Protein 6T5L (pdb70)

Secondary structure (DSSP, 8-state):
--EEEEE-SSEEEEE-SSSEEEEEEEE--SSS--EEEEEEEEEETTEEEEES--SSHHHHHHHHHHHHHTS--EEEEEE-SSSSHHHHTTHHHHHHTTPPBEEEHHHHHHHHHTT---SSPPEEESSEEEEEETTEEEEEE----SSSSS--EEEEGGGTEEEEETTSPPTT------TT--TTTHHHHHHHHHHH-TT--EEEESSS--BSTHHHHHHHHHH-/---B-SSEEEEE-SSSEEEEEEE--EEEEEEEEETTEEEEES--SSSTT---HHHH--EEEEE-SSSSHHHHTTHHHHHHTT--BEEEHHHHHHHHTTT---SS--EEESSEEEEEETTEEEEEE--S-SSSSS--EEEETTTTEEEEETTS--TT------TT--TTTHHHHHHHHHHH-TT--EEEESBS--BSTHHHHHHHHHT-

Structure (mmCIF, N/CA/C/O backbone):
data_6T5L
#
_entry.id   6T5L
#
_cell.length_a   144.684
_cell.length_b   144.684
_cell.length_c   53.306
_cell.angle_alpha   90.000
_cell.angle_beta   90.000
_cell.angle_gamma   120.000
#
_symmetry.space_group_name_H-M   'P 65'
#
loop_
_entity.id
_entity.type
_entity.pdbx_description
1 polymer 'Subclass B1 metallo-beta-lactamase'
2 non-polymer 'ZINC ION'
3 non-polymer 'MAGNESIUM ION'
4 water water
#
loop_
_atom_site.group_PDB
_atom_site.id
_atom_site.type_symbol
_atom_site.label_atom_id
_atom_site.label_alt_id
_atom_site.label_comp_id
_atom_site.label_asym_id
_atom_site.label_entity_id
_atom_site.label_seq_id
_atom_site.pdbx_PDB_ins_code
_atom_site.Cartn_x
_atom_site.Cartn_y
_atom_site.Cartn_z
_atom_site.occupancy
_atom_site.B_iso_or_equiv
_atom_site.auth_seq_id
_atom_site.auth_comp_id
_atom_site.auth_asym_id
_atom_site.auth_atom_id
_atom_site.pdbx_PDB_model_num
ATOM 1 N N . ASP A 1 15 ? 56.87186 -30.12942 3.13446 0.500 65.29113 32 ASP A N 1
ATOM 2 C CA . ASP A 1 15 ? 55.91260 -29.85756 2.07244 0.500 70.56584 32 ASP A CA 1
ATOM 3 C C . ASP A 1 15 ? 56.61484 -29.76878 0.70931 0.500 73.94263 32 ASP A C 1
ATOM 4 O O . ASP A 1 15 ? 57.84131 -29.93700 0.61517 0.500 75.17388 32 ASP A O 1
ATOM 12 N N . SER A 1 16 ? 55.84496 -29.48860 -0.34178 1.000 72.27139 33 SER A N 1
ATOM 13 C CA . SER A 1 16 ? 56.23381 -29.89091 -1.68493 1.000 69.98937 33 SER A CA 1
ATOM 14 C C . SER A 1 16 ? 56.61289 -28.70644 -2.56189 1.000 69.92443 33 SER A C 1
ATOM 15 O O . SER A 1 16 ? 55.91754 -27.68966 -2.58178 1.000 75.57025 33 SER A O 1
ATOM 23 N N . LEU A 1 17 ? 57.70814 -28.85670 -3.30039 1.000 62.90947 34 LEU A N 1
ATOM 24 C CA . LEU A 1 17 ? 58.14454 -27.86536 -4.27572 1.000 60.28008 34 LEU A CA 1
ATOM 25 C C . LEU A 1 17 ? 57.73030 -28.31591 -5.65949 1.000 53.61131 34 LEU A C 1
ATOM 26 O O . LEU A 1 17 ? 57.88786 -29.49687 -5.99633 1.000 49.15085 34 LEU A O 1
ATOM 42 N N . ILE A 1 18 ? 57.16864 -27.39960 -6.43638 1.000 55.11733 35 ILE A N 1
ATOM 43 C CA . ILE A 1 18 ? 56.98307 -27.64642 -7.86121 1.000 56.99888 35 ILE A CA 1
ATOM 44 C C . ILE A 1 18 ? 58.34475 -27.50538 -8.52569 1.000 49.89909 35 ILE A C 1
ATOM 45 O O . ILE A 1 18 ? 58.97276 -26.45930 -8.42860 1.000 49.23634 35 ILE A O 1
ATOM 61 N N . VAL A 1 19 ? 58.83850 -28.55457 -9.16225 1.000 49.24423 36 VAL A N 1
ATOM 62 C CA . VAL A 1 19 ? 60.14859 -28.40526 -9.78468 1.000 49.71080 36 VAL A CA 1
ATOM 63 C C . VAL A 1 19 ? 60.08372 -28.35808 -11.30590 1.000 48.84018 36 VAL A C 1
ATOM 64 O O . VAL A 1 19 ? 61.11095 -28.15876 -11.93286 1.000 51.16459 36 VAL A O 1
ATOM 77 N N . TYR A 1 20 ? 58.91054 -28.51869 -11.90877 1.000 50.61565 37 TYR A N 1
ATOM 78 C CA . TYR A 1 20 ? 58.73210 -28.45222 -13.36442 1.000 47.69092 37 TYR A CA 1
ATOM 79 C C . TYR A 1 20 ? 57.24804 -28.28447 -13.61492 1.000 45.89250 37 TYR A C 1
ATOM 80 O O . TYR A 1 20 ? 56.43971 -28.97558 -12.98493 1.000 48.02413 37 TYR A O 1
ATOM 98 N N . GLN A 1 21 ? 56.86159 -27.40304 -14.52244 1.000 46.93529 38 GLN A N 1
ATOM 99 C CA . GLN A 1 21 ? 55.44137 -27.26359 -14.81631 1.000 51.17131 38 GLN A CA 1
ATOM 100 C C . GLN A 1 21 ? 55.23831 -26.63184 -16.18702 1.000 52.40907 38 GLN A C 1
ATOM 101 O O . GLN A 1 21 ? 55.85983 -25.61297 -16.53854 1.000 50.47313 38 GLN A O 1
ATOM 115 N N . THR A 1 22 ? 54.25519 -27.17511 -16.87881 1.000 54.77681 39 THR A N 1
ATOM 116 C CA . THR A 1 22 ? 53.98773 -27.02277 -18.30188 1.000 54.50446 39 THR A CA 1
ATOM 117 C C . THR A 1 22 ? 52.52040 -27.40617 -18.45296 1.000 53.09256 39 THR A C 1
ATOM 118 O O . THR A 1 22 ? 51.92815 -27.98707 -17.54095 1.000 50.38876 39 THR A O 1
ATOM 129 N N . GLU A 1 23 ? 51.91865 -27.04879 -19.57864 1.000 57.34262 40 GLU A N 1
ATOM 130 C CA . GLU A 1 23 ? 50.54827 -27.47648 -19.82390 1.000 63.49167 40 GLU A CA 1
ATOM 131 C C . GLU A 1 23 ? 50.42944 -28.99968 -19.86932 1.000 56.48251 40 GLU A C 1
ATOM 132 O O . GLU A 1 23 ? 49.34001 -29.53888 -19.65357 1.000 52.82846 40 GLU A O 1
ATOM 144 N N . ASN A 1 24 ? 51.50701 -29.70629 -20.19490 1.000 55.28423 41 ASN A N 1
ATOM 145 C CA . ASN A 1 24 ? 51.42848 -31.15177 -20.36430 1.000 51.93558 41 ASN A CA 1
ATOM 146 C C . ASN A 1 24 ? 51.91629 -31.96598 -19.17383 1.000 48.52394 41 ASN A C 1
ATOM 147 O O . ASN A 1 24 ? 51.62326 -33.16062 -19.11851 1.000 47.45661 41 ASN A O 1
ATOM 158 N N . LEU A 1 25 ? 52.69101 -31.37630 -18.26418 1.000 46.26694 42 LEU A N 1
ATOM 159 C CA . LEU A 1 25 ? 53.41379 -32.13080 -17.24859 1.000 46.63361 42 LEU A CA 1
ATOM 160 C C . LEU A 1 25 ? 53.68669 -31.26772 -16.02182 1.000 45.58841 42 LEU A C 1
ATOM 161 O O . LEU A 1 25 ? 54.29214 -30.20813 -16.15344 1.000 47.02113 42 LEU A O 1
ATOM 177 N N . ILE A 1 26 ? 53.29998 -31.73733 -14.84311 1.000 43.06767 43 ILE A N 1
ATOM 178 C CA . ILE A 1 26 ? 53.71110 -31.13430 -13.57207 1.000 42.97814 43 ILE A CA 1
ATOM 179 C C . ILE A 1 26 ? 54.51973 -32.12735 -12.76260 1.000 43.18781 43 ILE A C 1
ATOM 180 O O . ILE A 1 26 ? 54.15067 -33.31309 -12.66200 1.000 40.91000 43 ILE A O 1
ATOM 196 N N . ILE A 1 27 ? 55.62185 -31.64639 -12.17341 1.000 43.39343 44 ILE A N 1
ATOM 197 C CA . ILE A 1 27 ? 56.43447 -32.48164 -11.29006 1.000 43.35357 44 ILE A CA 1
ATOM 198 C C . ILE A 1 27 ? 56.52188 -31.77763 -9.94396 1.000 41.19820 44 ILE A C 1
ATOM 199 O O . ILE A 1 27 ? 56.97281 -30.63318 -9.87940 1.000 44.10472 44 ILE A O 1
ATOM 215 N N . ASN A 1 28 ? 56.09792 -32.46728 -8.88088 1.000 43.14011 45 ASN A N 1
ATOM 216 C CA . ASN A 1 28 ? 56.20574 -31.99190 -7.51118 1.000 43.65118 45 ASN A CA 1
ATOM 217 C C . ASN A 1 28 ? 57.26919 -32.79352 -6.77566 1.000 44.23621 45 ASN A C 1
ATOM 218 O O . ASN A 1 28 ? 57.26448 -34.03855 -6.81607 1.000 40.98415 45 ASN A O 1
ATOM 229 N N . LYS A 1 29 ? 58.18183 -32.07017 -6.12740 1.000 40.80092 47 LYS A N 1
ATOM 230 C CA . LYS A 1 29 ? 59.15912 -32.67509 -5.24723 1.000 42.12534 47 LYS A CA 1
ATOM 231 C C . LYS A 1 29 ? 58.54945 -32.81937 -3.85444 1.000 45.23999 47 LYS A C 1
ATOM 232 O O . LYS A 1 29 ? 58.21226 -31.81994 -3.22221 1.000 45.09790 47 LYS A O 1
ATOM 251 N N . LEU A 1 30 ? 58.39463 -34.05098 -3.37725 1.000 45.03688 48 LEU A N 1
ATOM 252 C CA . LEU A 1 30 ? 57.80281 -34.29726 -2.05268 1.000 46.94793 48 LEU A CA 1
ATOM 253 C C . LEU A 1 30 ? 58.82808 -34.59035 -0.96132 1.000 49.07182 48 LEU A C 1
ATOM 254 O O . LEU A 1 30 ? 58.54775 -34.34875 0.21049 1.000 53.07058 48 LEU A O 1
ATOM 270 N N . SER A 1 31 ? 59.97715 -35.14899 -1.30685 1.000 47.58391 49 SER A N 1
ATOM 271 C CA . SER A 1 31 ? 61.08001 -35.40026 -0.36472 1.000 52.36171 49 SER A CA 1
ATOM 272 C C . SER A 1 31 ? 62.37996 -35.31357 -1.17334 1.000 55.01884 49 SER A C 1
ATOM 273 O O . SER A 1 31 ? 62.35922 -35.00977 -2.37650 1.000 52.83640 49 SER A O 1
ATOM 281 N N . ASN A 1 32 ? 63.48408 -35.73845 -0.55573 1.000 52.24148 50 ASN A N 1
ATOM 282 C CA . ASN A 1 32 ? 64.75562 -35.78041 -1.26124 1.000 57.05967 50 ASN A CA 1
ATOM 283 C C . ASN A 1 32 ? 64.76546 -36.88170 -2.33155 1.000 51.78882 50 ASN A C 1
ATOM 284 O O . ASN A 1 32 ? 65.45191 -36.73781 -3.33939 1.000 47.40853 50 ASN A O 1
ATOM 295 N N . HIS A 1 33 ? 63.98588 -37.94655 -2.17980 1.000 47.68132 51 HIS A N 1
ATOM 296 C CA . HIS A 1 33 ? 63.99906 -39.01207 -3.16412 1.000 50.31076 51 HIS A CA 1
ATOM 297 C C . HIS A 1 33 ? 62.70884 -39.16084 -3.95087 1.000 48.39591 51 HIS A C 1
ATOM 298 O O . HIS A 1 33 ? 62.64475 -40.01094 -4.84769 1.000 42.93324 51 HIS A O 1
ATOM 312 N N . ILE A 1 34 ? 61.66546 -38.41892 -3.61461 1.000 46.81322 52 ILE A N 1
ATOM 313 C CA . ILE A 1 34 ? 60.34491 -38.77190 -4.09536 1.000 45.71771 52 ILE A CA 1
ATOM 314 C C . ILE A 1 34 ? 59.71864 -37.56758 -4.76322 1.000 41.73484 52 ILE A C 1
ATOM 315 O O . ILE A 1 34 ? 59.40891 -36.58458 -4.10317 1.000 41.72204 52 ILE A O 1
ATOM 331 N N . TYR A 1 35 ? 59.40497 -37.72114 -6.02071 1.000 38.12366 53 TYR A N 1
ATOM 332 C CA . TYR A 1 35 ? 58.78398 -36.73064 -6.86815 1.000 41.49103 53 TYR A CA 1
ATOM 333 C C . TYR A 1 35 ? 57.50087 -37.36665 -7.39941 1.000 41.89462 53 TYR A C 1
ATOM 334 O O . TYR A 1 35 ? 57.44732 -38.58285 -7.58863 1.000 41.32765 53 TYR A O 1
ATOM 352 N N . GLU A 1 36 ? 56.46953 -36.55307 -7.56993 1.000 41.47066 54 GLU A N 1
ATOM 353 C CA . GLU A 1 36 ? 55.18828 -36.91962 -8.14848 1.000 37.20815 54 GLU A CA 1
ATOM 354 C C . GLU A 1 36 ? 55.09253 -36.25668 -9.53013 1.000 41.45219 54 GLU A C 1
ATOM 355 O O . GLU A 1 36 ? 55.40913 -35.05401 -9.68559 1.000 42.62080 54 GLU A O 1
ATOM 367 N N . HIS A 1 37 ? 54.77291 -37.05701 -10.54843 1.000 36.87182 55 HIS A N 1
ATOM 368 C CA . HIS A 1 37 ? 54.53224 -36.52352 -11.88440 1.000 35.62669 55 HIS A CA 1
ATOM 369 C C . HIS A 1 37 ? 53.03361 -36.54029 -12.15216 1.000 37.05107 55 HIS A C 1
ATOM 370 O O . HIS A 1 37 ? 52.32409 -37.48508 -11.76089 1.000 39.21286 55 HIS A O 1
ATOM 384 N N . ILE A 1 38 ? 52.55255 -35.46381 -12.74830 1.000 36.96545 56 ILE A N 1
ATOM 385 C CA . 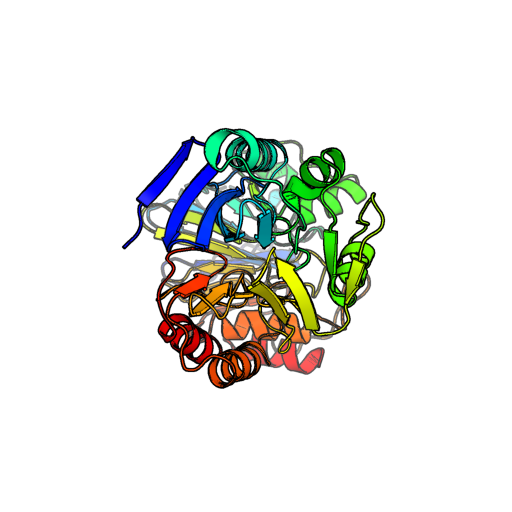ILE A 1 38 ? 51.12876 -35.29353 -13.07378 1.000 43.26170 56 ILE A CA 1
ATOM 386 C C . ILE A 1 38 ? 50.99114 -34.91864 -14.55161 1.000 44.05111 56 ILE A C 1
ATOM 387 O O . ILE A 1 38 ? 51.66598 -33.99069 -15.02616 1.000 38.61010 56 ILE A O 1
ATOM 403 N N . SER A 1 39 ? 50.14376 -35.66739 -15.28211 1.000 43.76092 57 SER A N 1
ATOM 404 C CA . SER A 1 39 ? 49.90015 -35.43281 -16.70477 1.000 46.89731 57 SER A CA 1
ATOM 405 C C . SER A 1 39 ? 48.40170 -35.60454 -16.94291 1.000 50.50880 57 SER A C 1
ATOM 406 O O . SER A 1 39 ? 47.61696 -35.92033 -16.02080 1.000 48.60645 57 SER A O 1
ATOM 414 N N . PHE A 1 40 ? 47.97490 -35.31880 -18.16712 1.000 53.73653 58 PHE A N 1
ATOM 415 C CA . PHE A 1 40 ? 46.54724 -35.11521 -18.41387 1.000 57.70754 58 PHE A CA 1
ATOM 416 C C . PHE A 1 40 ? 46.05774 -36.00491 -19.53896 1.000 59.87971 58 PHE A C 1
ATOM 417 O O . PHE A 1 40 ? 46.52427 -35.91546 -20.67517 1.000 60.63343 58 PHE A O 1
ATOM 434 N N . LEU A 1 41 ? 45.12775 -36.87560 -19.20939 1.000 61.65173 59 LEU A N 1
ATOM 435 C CA . LEU A 1 41 ? 44.47569 -37.70147 -20.20375 1.000 64.78245 59 LEU A CA 1
ATOM 436 C C . LEU A 1 41 ? 43.42924 -36.86017 -20.91940 1.000 63.25409 59 LEU A C 1
ATOM 437 O O . LEU A 1 41 ? 42.53632 -36.31842 -20.26901 1.000 63.72487 59 LEU A O 1
ATOM 453 N N . ASN A 1 42 ? 43.54985 -36.69337 -22.23139 0.500 64.07005 60 ASN A N 1
ATOM 454 C CA . ASN A 1 42 ? 42.39913 -36.24261 -23.00873 0.500 68.12396 60 ASN A CA 1
ATOM 455 C C . ASN A 1 42 ? 42.14210 -37.32369 -24.05024 0.500 71.42306 60 ASN A C 1
ATOM 456 O O . ASN A 1 42 ? 42.77315 -37.34659 -25.10343 0.500 69.28622 60 ASN A O 1
ATOM 467 N N . THR A 1 43 ? 41.20144 -38.21650 -23.76224 1.000 81.17042 61 THR A N 1
ATOM 468 C CA . THR A 1 43 ? 40.92704 -39.34534 -24.65282 1.000 84.45768 61 THR A CA 1
ATOM 469 C C . THR A 1 43 ? 39.57166 -39.24170 -25.34276 1.000 86.52170 61 THR A C 1
ATOM 470 O O . THR A 1 43 ? 39.23317 -40.10152 -26.17419 1.000 87.41427 61 THR A O 1
ATOM 481 N N . ASP A 1 44 ? 38.77695 -38.23870 -24.99199 1.000 81.27388 62 ASP A N 1
ATOM 482 C CA . ASP A 1 44 ? 37.48931 -38.04081 -25.63679 1.000 83.04392 62 ASP A CA 1
ATOM 483 C C . ASP A 1 44 ? 37.26262 -36.54178 -25.81651 1.000 85.52859 62 ASP A C 1
ATOM 484 O O . ASP A 1 44 ? 38.15740 -35.71573 -25.60649 1.000 80.52515 62 ASP A O 1
ATOM 493 N N . ASP A 1 45 ? 36.04057 -36.18989 -26.20387 1.000 95.87089 63 ASP A N 1
ATOM 494 C CA . ASP A 1 45 ? 35.68197 -34.81425 -26.52339 1.000 96.29175 63 ASP A CA 1
ATOM 495 C C . ASP A 1 45 ? 35.26774 -34.02496 -25.28578 1.000 92.03865 63 ASP A C 1
ATOM 496 O O . ASP A 1 45 ? 34.49593 -33.05703 -25.39212 1.000 89.45149 63 ASP A O 1
ATOM 505 N N . PHE A 1 46 ? 35.74983 -34.43558 -24.11239 1.000 90.44939 64 PHE A N 1
ATOM 506 C CA . PHE A 1 46 ? 35.42684 -33.82172 -22.83131 1.000 87.90864 64 PHE A CA 1
ATOM 507 C C . PHE A 1 46 ? 36.71818 -33.51781 -22.07606 1.000 82.80061 64 PHE A C 1
ATOM 508 O O . PHE A 1 46 ? 37.82700 -33.77391 -22.55867 1.000 83.31063 64 PHE A O 1
ATOM 525 N N . GLY A 1 47 ? 36.56651 -32.92727 -20.89476 1.000 78.07096 65 GLY A N 1
ATOM 526 C CA . GLY A 1 47 ? 37.69485 -32.39665 -20.15287 1.000 73.73052 65 GLY A CA 1
ATOM 527 C C . GLY A 1 47 ? 38.83261 -33.38658 -19.97641 1.000 72.90375 65 GLY A C 1
ATOM 528 O O . GLY A 1 47 ? 38.62014 -34.60365 -19.94284 1.000 74.99114 65 GLY A O 1
ATOM 532 N N . LYS A 1 48 ? 40.04883 -32.87165 -19.87987 1.000 68.56853 66 LYS A N 1
ATOM 533 C CA . LYS A 1 48 ? 41.22197 -33.67992 -19.55810 1.000 66.70507 66 LYS A CA 1
ATOM 534 C C . LYS A 1 48 ? 41.19963 -34.06546 -18.08108 1.000 64.10650 66 LYS A C 1
ATOM 535 O O . LYS A 1 48 ? 40.70372 -33.32649 -17.23817 1.000 62.56562 66 LYS A O 1
ATOM 554 N N . VAL A 1 49 ? 41.80276 -35.19817 -17.75925 1.000 66.64622 67 VAL A N 1
ATOM 555 C CA . VAL A 1 49 ? 41.78817 -35.73392 -16.40151 1.000 67.25224 67 VAL A CA 1
ATOM 556 C C . VAL A 1 49 ? 43.22441 -35.88804 -15.94129 1.000 63.31200 67 VAL A C 1
ATOM 557 O O . VAL A 1 49 ? 44.07330 -36.41020 -16.68509 1.000 59.83804 67 VAL A O 1
ATOM 570 N N . ALA A 1 50 ? 43.47992 -35.44229 -14.71648 1.000 59.13885 68 ALA A N 1
ATOM 571 C CA . ALA A 1 50 ? 44.81427 -35.48050 -14.15035 1.000 55.62466 68 ALA A CA 1
ATOM 572 C C . ALA A 1 50 ? 45.14554 -36.88154 -13.64240 1.000 53.42012 68 ALA A C 1
ATOM 573 O O . ALA A 1 50 ? 44.29493 -37.58911 -13.08312 1.000 49.84486 68 ALA A O 1
ATOM 580 N N . CYS A 1 51 ? 46.38612 -37.28843 -13.86588 1.000 53.22890 69 CYS A N 1
ATOM 581 C CA . CYS A 1 51 ? 46.79618 -38.67269 -13.66059 1.000 54.38301 69 CYS A CA 1
ATOM 582 C C . CYS A 1 51 ? 48.19351 -38.62922 -13.03882 1.000 51.21159 69 CYS A C 1
ATOM 583 O O . CYS A 1 51 ? 49.07813 -37.89188 -13.51953 1.000 48.47501 69 CYS A O 1
ATOM 591 N N . ASN A 1 52 ? 48.37161 -39.36392 -11.93280 1.000 44.01255 70 ASN A N 1
ATOM 592 C CA . ASN A 1 52 ? 49.60064 -39.24914 -11.14339 1.000 43.13602 70 ASN A CA 1
ATOM 593 C C . ASN A 1 52 ? 50.51559 -40.43596 -11.38937 1.000 42.30324 70 ASN A C 1
ATOM 594 O O . ASN A 1 52 ? 50.04206 -41.56469 -11.53540 1.000 39.99513 70 ASN A O 1
ATOM 605 N N . GLY A 1 53 ? 51.82797 -40.17679 -11.35157 1.000 41.05137 71 GLY A N 1
ATOM 606 C CA . GLY A 1 53 ? 52.79389 -41.19986 -11.06273 1.000 40.00369 71 GLY A CA 1
ATOM 607 C C . GLY A 1 53 ? 53.86218 -40.82804 -10.05807 1.000 40.42662 71 GLY A C 1
ATOM 608 O O . GLY A 1 53 ? 53.83646 -39.74079 -9.44397 1.000 39.11983 71 GLY A O 1
ATOM 612 N N . MET A 1 54 ? 54.85379 -41.73578 -9.92112 1.000 41.57830 72 MET A N 1
ATOM 613 C CA . MET A 1 54 ? 55.90413 -41.56235 -8.89234 1.000 38.59072 72 MET A CA 1
ATOM 614 C C . MET A 1 54 ? 57.26948 -41.68531 -9.58236 1.000 39.53056 72 MET A C 1
ATOM 615 O O . MET A 1 54 ? 57.53455 -42.62008 -10.37958 1.000 43.41532 72 MET A O 1
ATOM 629 N N . LEU A 1 55 ? 58.12331 -40.73123 -9.23671 1.000 42.09564 73 LEU A N 1
ATOM 630 C CA . LEU A 1 55 ? 59.52274 -40.78585 -9.60755 1.000 41.83492 73 LEU A CA 1
ATOM 631 C C . LEU A 1 55 ? 60.30536 -40.98429 -8.33091 1.000 41.75956 73 LEU A C 1
ATOM 632 O O . LEU A 1 55 ? 60.17977 -40.18140 -7.39850 1.000 43.43988 73 LEU A O 1
ATOM 647 N N . VAL A 1 56 ? 61.11612 -42.02835 -8.31223 1.000 41.44439 74 VAL A N 1
ATOM 648 C CA . VAL A 1 56 ? 62.02902 -42.30895 -7.21729 1.000 39.85623 74 VAL A CA 1
ATOM 649 C C . VAL A 1 56 ? 63.44076 -42.01397 -7.71645 1.000 42.65363 74 VAL A C 1
ATOM 650 O O . VAL A 1 56 ? 63.91692 -42.59124 -8.72396 1.000 44.06162 74 VAL A O 1
ATOM 663 N N . LEU A 1 57 ? 64.11736 -41.15054 -6.97158 1.000 39.63487 75 LEU A N 1
ATOM 664 C CA . LEU A 1 57 ? 65.47014 -40.70616 -7.28379 1.000 41.95794 75 LEU A CA 1
ATOM 665 C C . LEU A 1 57 ? 66.45203 -41.12841 -6.19799 1.000 46.67249 75 LEU A C 1
ATOM 666 O O . LEU A 1 57 ? 66.22120 -40.84523 -5.01160 1.000 43.49950 75 LEU A O 1
ATOM 682 N N . ASN A 1 58 ? 67.56543 -41.77011 -6.60043 1.000 46.37193 76 ASN A N 1
ATOM 683 C CA . ASN A 1 58 ? 68.68760 -41.96617 -5.67906 1.000 44.41203 76 ASN A CA 1
ATOM 684 C C . ASN A 1 58 ? 70.02851 -42.04639 -6.42113 1.000 48.45068 76 ASN A C 1
ATOM 685 O O . ASN A 1 58 ? 70.13624 -42.73565 -7.43749 1.000 51.13850 76 ASN A O 1
ATOM 696 N N . GLU A 1 59 ? 71.02636 -41.31238 -5.93953 1.000 43.05544 77 GLU A N 1
ATOM 697 C CA . GLU A 1 59 ? 72.37421 -41.26394 -6.57361 1.000 48.03314 77 GLU A CA 1
ATOM 698 C C . GLU A 1 59 ? 72.26490 -41.08664 -8.09713 1.000 43.44151 77 GLU A C 1
ATOM 699 O O . GLU A 1 59 ? 72.84807 -41.80840 -8.90272 1.000 43.61097 77 GLU A O 1
ATOM 711 N N . ASN A 1 60 ? 71.49397 -40.11913 -8.52063 1.000 45.47338 78 ASN A N 1
ATOM 712 C CA . ASN A 1 60 ? 71.39209 -39.83465 -9.96004 1.000 45.13184 78 ASN A CA 1
ATOM 713 C C . ASN A 1 60 ? 70.86168 -41.00028 -10.80109 1.000 44.32569 78 ASN A C 1
ATOM 714 O O . ASN A 1 60 ? 71.08985 -41.04764 -12.03616 1.000 42.23347 78 ASN A O 1
ATOM 725 N N . LYS A 1 61 ? 70.11186 -41.92013 -10.19114 1.000 43.97019 79 LYS A N 1
ATOM 726 C CA . LYS A 1 61 ? 69.37337 -42.95265 -10.89401 1.000 42.83193 79 LYS A CA 1
ATOM 727 C C . LYS A 1 61 ? 67.88337 -42.79794 -10.55346 1.000 43.15691 79 LYS A C 1
ATOM 728 O O . LYS A 1 61 ? 67.51925 -42.51349 -9.39100 1.000 38.16092 79 LYS A O 1
ATOM 747 N N . VAL A 1 62 ? 67.00971 -43.03542 -11.54178 1.000 36.36434 80 VAL A N 1
ATOM 748 C CA . VAL A 1 62 ? 65.58891 -42.79478 -11.35322 1.000 38.63403 80 VAL A CA 1
ATOM 749 C C . VAL A 1 62 ? 64.80235 -44.02578 -11.75668 1.000 36.56452 80 VAL A C 1
ATOM 750 O O . VAL A 1 62 ? 65.14733 -44.69477 -12.74604 1.000 35.35768 80 VAL A O 1
ATOM 763 N N . VAL A 1 63 ? 63.77787 -44.35851 -10.94945 1.000 36.76656 81 VAL A N 1
ATOM 764 C CA . VAL A 1 63 ? 62.76493 -45.35048 -11.30962 1.000 38.25095 81 VAL A CA 1
ATOM 765 C C . VAL A 1 63 ? 61.40650 -44.65250 -11.36392 1.000 36.49759 81 VAL A C 1
ATOM 766 O O . VAL A 1 63 ? 61.03753 -43.90935 -10.45100 1.000 38.31610 81 VAL A O 1
ATOM 779 N N . VAL A 1 64 ? 60.62813 -44.95894 -12.37995 1.000 34.12657 82 VAL A N 1
ATOM 780 C CA . VAL A 1 64 ? 59.36154 -44.27235 -12.62722 1.000 34.35957 82 VAL A CA 1
ATOM 781 C C . VAL A 1 64 ? 58.26093 -45.29863 -12.47892 1.000 35.82948 82 VAL A C 1
ATOM 782 O O . VAL A 1 64 ? 58.34815 -46.39669 -13.06378 1.000 35.55450 82 VAL A O 1
ATOM 795 N N . PHE A 1 65 ? 57.25532 -44.95312 -11.69458 1.000 35.12541 83 PHE A N 1
ATOM 796 C CA . PHE A 1 65 ? 56.02333 -45.72063 -11.59930 1.000 36.28530 83 PHE A CA 1
ATOM 797 C C . PHE A 1 65 ? 55.01022 -45.00429 -12.48120 1.000 34.42647 83 PHE A C 1
ATOM 798 O O . PHE A 1 65 ? 54.69209 -43.83556 -12.22176 1.000 33.10643 83 PHE A O 1
ATOM 815 N N . ASP A 1 66 ? 54.49040 -45.70128 -13.49107 1.000 31.50345 84 ASP A N 1
ATOM 816 C CA . ASP A 1 66 ? 53.56494 -45.12807 -14.45741 1.000 32.52025 84 ASP A CA 1
ATOM 817 C C . ASP A 1 66 ? 54.12186 -44.10999 -15.45902 1.000 37.91412 84 ASP A C 1
ATOM 818 O O . ASP A 1 66 ? 54.77047 -43.13186 -15.06154 1.000 39.51110 84 ASP A O 1
ATOM 827 N N . THR A 1 67 ? 54.12674 -44.45719 -16.73391 1.000 38.36961 85 THR A N 1
ATOM 828 C CA . THR A 1 67 ? 54.33193 -43.38649 -17.70091 1.000 37.35563 85 THR A CA 1
ATOM 829 C C . THR A 1 67 ? 53.30447 -42.28265 -17.47850 1.000 38.87735 85 THR A C 1
ATOM 830 O O . THR A 1 67 ? 52.17579 -42.56082 -17.06481 1.000 41.82544 85 THR A O 1
ATOM 841 N N . PRO A 1 68 ? 53.67420 -41.02481 -17.70217 1.000 38.88905 86 PRO A N 1
ATOM 842 C CA . PRO A 1 68 ? 52.67279 -39.99400 -18.03200 1.000 43.37777 86 PRO A CA 1
ATOM 843 C C . PRO A 1 68 ? 51.82164 -40.44160 -19.21555 1.000 48.42830 86 PRO A C 1
ATOM 844 O O . PRO A 1 68 ? 52.12176 -41.42969 -19.89365 1.000 45.48229 86 PRO A O 1
ATOM 855 N N . THR A 1 69 ? 50.74871 -39.67822 -19.47948 1.000 47.38149 87 THR A N 1
ATOM 856 C CA . THR A 1 69 ? 49.61138 -40.20950 -20.21965 1.000 46.69925 87 THR A CA 1
ATOM 857 C C . THR A 1 69 ? 49.88670 -40.35482 -21.71306 1.000 49.12735 87 THR A C 1
ATOM 858 O O . THR A 1 69 ? 49.17205 -41.11029 -22.39299 1.000 51.74314 87 THR A O 1
ATOM 869 N N . ASP A 1 70 ? 50.88640 -39.65854 -22.26182 1.000 44.14321 88 ASP A N 1
ATOM 870 C CA . ASP A 1 70 ? 51.15721 -39.82183 -23.67905 1.000 48.88252 88 ASP A CA 1
ATOM 871 C C . ASP A 1 70 ? 52.64015 -39.60737 -23.97882 1.000 46.94863 88 ASP A C 1
ATOM 872 O O . ASP A 1 70 ? 53.44885 -39.30018 -23.08672 1.000 39.59253 88 ASP A O 1
ATOM 881 N N . ASP A 1 71 ? 52.97458 -39.73918 -25.27599 1.000 45.34596 89 ASP A N 1
ATOM 882 C CA . ASP A 1 71 ? 54.37659 -39.67329 -25.68537 1.000 45.60485 89 ASP A CA 1
ATOM 883 C C . ASP A 1 71 ? 54.96222 -38.29425 -25.38247 1.000 44.13574 89 ASP A C 1
ATOM 884 O O . ASP A 1 71 ? 56.06765 -38.20271 -24.85090 1.000 42.15487 89 ASP A O 1
ATOM 893 N N . LYS A 1 72 ? 54.24464 -37.20532 -25.66456 1.000 48.14275 90 LYS A N 1
ATOM 894 C CA . LYS A 1 72 ? 54.90704 -35.90406 -25.50295 1.000 51.14456 90 LYS A CA 1
ATOM 895 C C . LYS A 1 72 ? 55.10116 -35.53485 -24.03005 1.000 49.17885 90 LYS A C 1
ATOM 896 O O . LYS A 1 72 ? 56.11253 -34.89883 -23.70269 1.000 45.20672 90 LYS A O 1
ATOM 915 N N . SER A 1 73 ? 54.17741 -35.94643 -23.13801 1.000 48.06674 91 SER A N 1
ATOM 916 C CA . SER A 1 73 ? 54.33798 -35.72655 -21.70427 1.000 50.22657 91 SER A CA 1
ATOM 917 C C . SER A 1 73 ? 55.50688 -36.54943 -21.16733 1.000 47.06604 91 SER A C 1
ATOM 918 O O . SER A 1 73 ? 56.31381 -36.06434 -20.33744 1.000 42.67453 91 SER A O 1
ATOM 926 N N . SER A 1 74 ? 55.58172 -37.80908 -21.62350 1.000 42.67283 92 SER A N 1
ATOM 927 C CA . SER A 1 74 ? 56.65634 -38.71258 -21.24699 1.000 41.84762 92 SER A CA 1
ATOM 928 C C . SER A 1 74 ? 58.01922 -38.16416 -21.68343 1.000 43.39785 92 SER A C 1
ATOM 929 O O . SER A 1 74 ? 58.98913 -38.21675 -20.91557 1.000 39.05788 92 SER A O 1
ATOM 937 N N . LEU A 1 75 ? 58.11826 -37.63140 -22.91286 1.000 40.95538 93 LEU A N 1
ATOM 938 C CA . LEU A 1 75 ? 59.38145 -37.01375 -23.33284 1.000 44.41919 93 LEU A CA 1
ATOM 939 C C . LEU A 1 75 ? 59.73705 -35.78992 -22.46624 1.000 45.84625 93 LEU A C 1
ATOM 940 O O . LEU A 1 75 ? 60.91716 -35.56054 -22.15195 1.000 42.64344 93 LEU A O 1
ATOM 956 N N . GLU A 1 76 ? 58.74402 -34.95349 -22.10108 1.000 43.14895 94 GLU A N 1
ATOM 957 C CA . GLU A 1 76 ? 59.05992 -33.87877 -21.15985 1.000 44.43433 94 GLU A CA 1
ATOM 958 C C . GLU A 1 76 ? 59.61925 -34.43692 -19.85613 1.000 42.36465 94 GLU A C 1
ATOM 959 O O . GLU A 1 76 ? 60.57762 -33.89756 -19.31844 1.000 42.79443 94 GLU A O 1
ATOM 971 N N . LEU A 1 77 ? 59.06220 -35.53120 -19.34632 1.000 43.38204 95 LEU A N 1
ATOM 972 C CA . LEU A 1 77 ? 59.56437 -36.11181 -18.08942 1.000 43.66383 95 LEU A CA 1
ATOM 973 C C . LEU A 1 77 ? 60.99595 -36.65654 -18.23637 1.000 39.75935 95 LEU A C 1
ATOM 974 O O . LEU A 1 77 ? 61.87766 -36.37437 -17.40304 1.000 39.01251 95 LEU A O 1
ATOM 990 N N . ILE A 1 78 ? 61.24967 -37.41418 -19.29675 1.000 38.65490 96 ILE A N 1
ATOM 991 C CA . ILE A 1 78 ? 62.58844 -37.99199 -19.53226 1.000 39.69669 96 ILE A CA 1
ATOM 992 C C . ILE A 1 78 ? 63.63692 -36.89097 -19.68335 1.000 39.47077 96 ILE A C 1
ATOM 993 O O . ILE A 1 78 ? 64.69698 -36.92538 -19.04359 1.000 38.32766 96 ILE A O 1
ATOM 1009 N N . ASN A 1 79 ? 63.33033 -35.86650 -20.48365 1.000 39.85074 97 ASN A N 1
ATOM 1010 C CA . ASN A 1 79 ? 64.24728 -34.74200 -20.64466 1.000 43.77621 97 ASN A CA 1
ATOM 1011 C C . ASN A 1 79 ? 64.42976 -34.01135 -19.32413 1.000 45.78883 97 ASN A C 1
ATOM 1012 O O . ASN A 1 79 ? 65.54306 -33.60220 -18.98458 1.000 40.93787 97 ASN A O 1
ATOM 1023 N N . PHE A 1 80 ? 63.36355 -33.87396 -18.52304 1.000 46.76965 98 PHE A N 1
ATOM 1024 C CA . PHE A 1 80 ? 63.56704 -33.26770 -17.20705 1.000 45.11484 98 PHE A CA 1
ATOM 1025 C C . PHE A 1 80 ? 64.53384 -34.08817 -16.35192 1.000 42.41758 98 PHE A C 1
ATOM 1026 O O . PHE A 1 80 ? 65.40010 -33.54562 -15.65189 1.000 41.33528 98 PHE A O 1
ATOM 1043 N N . VAL A 1 81 ? 64.36709 -35.39939 -16.34850 1.000 40.07941 99 VAL A N 1
ATOM 1044 C CA . VAL A 1 81 ? 65.26490 -36.20343 -15.53179 1.000 43.18406 99 VAL A CA 1
ATOM 1045 C C . VAL A 1 81 ? 66.70160 -36.03970 -16.01038 1.000 41.86809 99 VAL A C 1
ATOM 1046 O O . VAL A 1 81 ? 67.61893 -35.82025 -15.20780 1.000 39.48216 99 VAL A O 1
ATOM 1059 N N . THR A 1 82 ? 66.90926 -36.06747 -17.33362 1.000 41.44455 100 THR A N 1
ATOM 1060 C CA . THR A 1 82 ? 68.25858 -36.03386 -17.87754 1.000 41.64175 100 THR A CA 1
ATOM 1061 C C . THR A 1 82 ? 68.90143 -34.69560 -17.61117 1.000 42.68267 100 THR A C 1
ATOM 1062 O O . THR A 1 82 ? 70.01209 -34.62380 -17.07955 1.000 44.56416 100 THR A O 1
ATOM 1073 N N . ASN A 1 83 ? 68.21355 -33.61670 -17.97917 1.000 41.64261 102 ASN A N 1
ATOM 1074 C CA . ASN A 1 83 ? 68.83418 -32.30363 -17.95492 1.000 44.96421 102 ASN A CA 1
ATOM 1075 C C . ASN A 1 83 ? 68.70323 -31.55929 -16.64478 1.000 48.08713 102 ASN A C 1
ATOM 1076 O O . ASN A 1 83 ? 69.52850 -30.68434 -16.37980 1.000 48.86723 102 ASN A O 1
ATOM 1087 N N . THR A 1 84 ? 67.69305 -31.84291 -15.83680 1.000 48.63409 103 THR A N 1
ATOM 1088 C CA . THR A 1 84 ? 67.52717 -31.12534 -14.58247 1.000 50.98076 103 THR A CA 1
ATOM 1089 C C . THR A 1 84 ? 67.90003 -31.96244 -13.35514 1.000 46.39303 103 THR A C 1
ATOM 1090 O O . THR A 1 84 ? 68.58961 -31.44917 -12.48331 1.000 48.00002 103 THR A O 1
ATOM 1101 N N . LEU A 1 85 ? 67.52784 -33.23675 -13.25516 1.000 43.58102 104 LEU A N 1
ATOM 1102 C CA . LEU A 1 85 ? 68.07409 -34.07620 -12.18305 1.000 44.39286 104 LEU A CA 1
ATOM 1103 C C . LEU A 1 85 ? 69.42729 -34.69278 -12.53668 1.000 44.86911 104 LEU A C 1
ATOM 1104 O O . LEU A 1 85 ? 70.02994 -35.37753 -11.68264 1.000 40.29534 104 LEU A O 1
ATOM 1120 N N . LYS A 1 86 ? 69.92796 -34.42118 -13.75135 1.000 45.33604 105 LYS A N 1
ATOM 1121 C CA . LYS A 1 86 ? 71.15887 -35.01392 -14.28226 1.000 46.15824 105 LYS A CA 1
ATOM 1122 C C . LYS A 1 86 ? 71.19984 -36.50034 -13.99100 1.000 42.82275 105 LYS A C 1
ATOM 1123 O O . LYS A 1 86 ? 72.17397 -37.02519 -13.44884 1.000 45.16448 105 LYS A O 1
ATOM 1142 N N . SER A 1 87 ? 70.10471 -37.18851 -14.27875 1.000 40.08352 106 SER A N 1
ATOM 1143 C CA . SER A 1 87 ? 70.00709 -38.57953 -13.90331 1.000 39.80986 106 SER A CA 1
ATOM 1144 C C . SER A 1 87 ? 69.61526 -39.47679 -15.08369 1.000 42.46731 106 SER A C 1
ATOM 1145 O O . SER A 1 87 ? 69.16406 -39.05640 -16.16108 1.000 41.05818 106 SER A O 1
ATOM 1153 N N . GLU A 1 88 ? 69.80757 -40.74737 -14.86182 1.000 43.79854 107 GLU A N 1
ATOM 1154 C CA . GLU A 1 88 ? 69.41454 -41.77784 -15.79395 1.000 46.20313 107 GLU A CA 1
ATOM 1155 C C . GLU A 1 88 ? 68.17156 -42.46000 -15.22318 1.000 41.53981 107 GLU A C 1
ATOM 1156 O O . GLU A 1 88 ? 68.09828 -42.74894 -14.01183 1.000 36.93296 107 GLU A O 1
ATOM 1168 N N . ILE A 1 89 ? 67.19753 -42.72017 -16.07382 1.000 38.84499 109 ILE A N 1
ATOM 1169 C CA . ILE A 1 89 ? 66.05527 -43.52770 -15.66075 1.000 40.83036 109 ILE A CA 1
ATOM 1170 C C . ILE A 1 89 ? 66.43568 -44.97714 -15.87955 1.000 38.53293 109 ILE A C 1
ATOM 1171 O O . ILE A 1 89 ? 66.65782 -45.37761 -17.02216 1.000 39.05045 109 ILE A O 1
ATOM 1187 N N . ILE A 1 90 ? 66.45026 -45.78112 -14.81678 1.000 40.97153 110 ILE A N 1
ATOM 1188 C CA . ILE A 1 90 ? 66.90925 -47.15720 -14.94844 1.000 43.62752 110 ILE A CA 1
ATOM 1189 C C . ILE A 1 90 ? 65.78233 -48.14893 -15.08311 1.000 39.88861 110 ILE A C 1
ATOM 1190 O O . 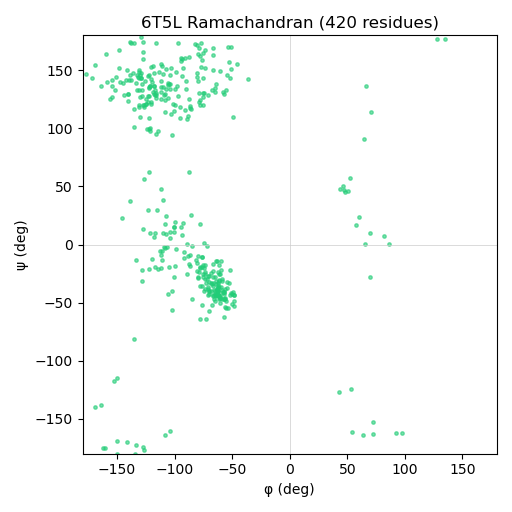ILE A 1 90 ? 66.04929 -49.33821 -15.31859 1.000 39.68663 110 ILE A O 1
ATOM 1206 N N . GLY A 1 91 ? 64.53928 -47.71772 -14.99574 1.000 39.18659 111 GLY A N 1
ATOM 1207 C CA . GLY A 1 91 ? 63.45477 -48.68104 -15.07172 1.000 40.12027 111 GLY A CA 1
ATOM 1208 C C . GLY A 1 91 ? 62.11308 -47.98742 -15.03297 1.000 34.95618 111 GLY A C 1
ATOM 1209 O O . GLY A 1 91 ? 61.95794 -46.99462 -14.33923 1.000 34.79239 111 GLY A O 1
ATOM 1213 N N . LEU A 1 92 ? 61.14660 -48.55148 -15.72699 1.000 31.53773 112 LEU A N 1
ATOM 1214 C CA . LEU A 1 92 ? 59.76485 -48.10707 -15.71515 1.000 33.90945 112 LEU A CA 1
ATOM 1215 C C . LEU A 1 92 ? 58.88447 -49.24429 -15.19850 1.000 37.61112 112 LEU A C 1
ATOM 1216 O O . LEU A 1 92 ? 58.99490 -50.39567 -15.65282 1.000 34.99994 112 LEU A O 1
ATOM 1232 N N . ILE A 1 93 ? 58.00350 -48.93116 -14.23311 1.000 35.98627 113 ILE A N 1
ATOM 1233 C CA . ILE A 1 93 ? 57.07732 -49.89338 -13.69767 1.000 35.70490 113 ILE A CA 1
ATOM 1234 C C . ILE A 1 93 ? 55.67638 -49.37809 -13.91716 1.000 37.43243 113 ILE A C 1
ATOM 1235 O O . ILE A 1 93 ? 55.15467 -48.58045 -13.14540 1.000 37.57189 113 ILE A O 1
ATOM 1251 N N . PRO A 1 94 ? 54.98202 -49.87434 -14.94395 1.000 37.38439 114 PRO A N 1
ATOM 1252 C CA . PRO A 1 94 ? 53.55376 -49.56245 -15.06305 1.000 41.99009 114 PRO A CA 1
ATOM 1253 C C . PRO A 1 94 ? 52.75377 -50.35765 -14.03752 1.000 41.27670 114 PRO A C 1
ATOM 1254 O O . PRO A 1 94 ? 52.91135 -51.56981 -13.94743 1.000 43.16415 114 PRO A O 1
ATOM 1265 N N . THR A 1 95 ? 51.87672 -49.68636 -13.28523 1.000 41.29142 115 THR A N 1
ATOM 1266 C CA . THR A 1 95 ? 51.26026 -50.31789 -12.11377 1.000 41.69415 115 THR A CA 1
ATOM 1267 C C . THR A 1 95 ? 49.99112 -51.08448 -12.47781 1.000 41.53874 115 THR A C 1
ATOM 1268 O O . THR A 1 95 ? 49.52419 -51.86956 -11.64088 1.000 40.28452 115 THR A O 1
ATOM 1279 N N . HIS A 1 96 ? 49.40898 -50.82367 -13.67240 1.000 38.26520 116 HIS A N 1
ATOM 1280 C CA . HIS A 1 96 ? 48.40697 -51.68191 -14.31972 1.000 43.91453 116 HIS A CA 1
ATOM 1281 C C . HIS A 1 96 ? 48.33191 -51.35068 -15.82127 1.000 43.93946 116 HIS A C 1
ATOM 1282 O O . HIS A 1 96 ? 49.12005 -50.56655 -16.35942 1.000 41.67958 116 HIS A O 1
ATOM 1296 N N . PHE A 1 97 ? 47.39003 -51.98006 -16.51069 1.000 46.28596 117 PHE A N 1
ATOM 1297 C CA . PHE A 1 97 ? 47.41489 -52.01415 -17.97303 1.000 47.31007 117 PHE A CA 1
ATOM 1298 C C . PHE A 1 97 ? 46.67313 -50.84041 -18.62298 1.000 46.97288 117 PHE A C 1
ATOM 1299 O O . PHE A 1 97 ? 46.66980 -50.74312 -19.84288 1.000 49.57227 117 PHE A O 1
ATOM 1316 N N . HIS A 1 98 ? 46.09334 -49.92115 -17.86319 1.000 46.44771 118 HIS A N 1
ATOM 1317 C CA . HIS A 1 98 ? 45.37100 -48.82041 -18.49513 1.000 49.03894 118 HIS A CA 1
ATOM 1318 C C . HIS A 1 98 ? 46.33075 -47.76442 -19.03681 1.000 49.04995 118 HIS A C 1
ATOM 1319 O O . HIS A 1 98 ? 47.52319 -47.76212 -18.72680 1.000 48.58178 118 HIS A O 1
ATOM 1333 N N . ASP A 1 99 ? 45.76898 -46.78301 -19.75537 1.000 52.69349 119 ASP A N 1
ATOM 1334 C CA . ASP A 1 99 ? 46.60696 -45.81622 -20.46216 1.000 56.52031 119 ASP A CA 1
ATOM 1335 C C . ASP A 1 99 ? 47.18878 -44.74720 -19.54840 1.000 51.69870 119 ASP A C 1
ATOM 1336 O O . ASP A 1 99 ? 48.18983 -44.12394 -19.93086 1.000 47.69403 119 ASP A O 1
ATOM 1345 N N . ASP A 1 100 ? 46.62332 -44.52139 -18.34041 1.000 50.47952 120 ASP A N 1
ATOM 1346 C CA . ASP A 1 100 ? 47.33968 -43.68885 -17.36533 1.000 51.08831 120 ASP A CA 1
ATOM 1347 C C . ASP A 1 100 ? 48.46978 -44.45833 -16.68023 1.000 50.62555 120 ASP A C 1
ATOM 1348 O O . ASP A 1 100 ? 49.00723 -43.98995 -15.63785 1.000 44.16321 120 ASP A O 1
ATOM 1357 N N . CYS A 1 101 ? 48.88568 -45.58883 -17.28389 1.000 47.57183 121 CYS A N 1
ATOM 1358 C CA . CYS A 1 101 ? 50.07645 -46.26009 -16.78388 1.000 43.46356 121 CYS A CA 1
ATOM 1359 C C . CYS A 1 101 ? 51.07566 -46.53369 -17.89826 1.000 41.61040 121 CYS A C 1
ATOM 1360 O O . CYS A 1 101 ? 52.27871 -46.52428 -17.61931 1.000 38.57865 121 CYS A O 1
ATOM 1368 N N . ILE A 1 102 ? 50.60351 -46.76397 -19.16004 1.000 38.51531 122 ILE A N 1
ATOM 1369 C CA . ILE A 1 102 ? 51.49435 -47.11900 -20.25813 1.000 39.54903 122 ILE A CA 1
ATOM 1370 C C . ILE A 1 102 ? 51.31808 -46.21569 -21.47020 1.000 40.05071 122 ILE A C 1
ATOM 1371 O O . ILE A 1 102 ? 51.82326 -46.51651 -22.56601 1.000 39.56718 122 ILE A O 1
ATOM 1387 N N . GLY A 1 103 ? 50.61384 -45.09572 -21.29414 1.000 42.87395 123 GLY A N 1
ATOM 1388 C CA . GLY A 1 103 ? 50.28072 -44.24489 -22.43173 1.000 41.76493 123 GLY A CA 1
ATOM 1389 C C . GLY A 1 103 ? 51.50465 -43.74215 -23.17877 1.000 42.09304 123 GLY A C 1
ATOM 1390 O O . GLY A 1 103 ? 51.45731 -43.60149 -24.38627 1.000 43.42647 123 GLY A O 1
ATOM 1394 N N . GLY A 1 104 ? 52.63506 -43.52572 -22.48001 1.000 41.73711 124 GLY A N 1
ATOM 1395 C CA . GLY A 1 104 ? 53.83896 -42.99738 -23.11599 1.000 41.67211 124 GLY A CA 1
ATOM 1396 C C . GLY A 1 104 ? 54.92751 -44.05201 -23.26521 1.000 40.56803 124 GLY A C 1
ATOM 1397 O O . GLY A 1 104 ? 56.13859 -43.74244 -23.30541 1.000 37.66217 124 GLY A O 1
ATOM 1401 N N . ILE A 1 105 ? 54.50105 -45.32723 -23.29958 1.000 40.92745 125 ILE A N 1
ATOM 1402 C CA . ILE A 1 105 ? 55.45648 -46.42061 -23.28256 1.000 44.93849 125 ILE A CA 1
ATOM 1403 C C . ILE A 1 105 ? 56.43493 -46.33181 -24.45866 1.000 46.30599 125 ILE A C 1
ATOM 1404 O O . ILE A 1 105 ? 57.63950 -46.57286 -24.28910 1.000 46.51738 125 ILE A O 1
ATOM 1420 N N . THR A 1 106 ? 55.95285 -45.97923 -25.65063 1.000 48.54039 126 THR A N 1
ATOM 1421 C CA . THR A 1 106 ? 56.84196 -45.89828 -26.82975 1.000 51.07927 126 THR A CA 1
ATOM 1422 C C . THR A 1 106 ? 58.00978 -44.94796 -26.57091 1.000 50.42303 126 THR A C 1
ATOM 1423 O O . THR A 1 106 ? 59.15324 -45.19326 -26.98725 1.000 45.72879 126 THR A O 1
ATOM 1434 N N . GLU A 1 107 ? 57.74837 -43.84652 -25.88424 1.000 50.65671 127 GLU A N 1
ATOM 1435 C CA . GLU A 1 107 ? 58.79912 -42.86654 -25.71496 1.000 50.81531 127 GLU A CA 1
ATOM 1436 C C . GLU A 1 107 ? 59.86224 -43.39137 -24.75741 1.000 46.35005 127 GLU A C 1
ATOM 1437 O O . GLU A 1 107 ? 61.06432 -43.18246 -24.96559 1.000 44.05245 127 GLU A O 1
ATOM 1449 N N . PHE A 1 108 ? 59.43275 -44.12803 -23.73301 1.000 44.06971 128 PHE A N 1
ATOM 1450 C CA . PHE A 1 108 ? 60.37273 -44.76419 -22.80796 1.000 42.60997 128 PHE A CA 1
ATOM 1451 C C . PHE A 1 108 ? 61.16321 -45.84853 -23.51856 1.000 42.62027 128 PHE A C 1
ATOM 1452 O O . PHE A 1 108 ? 62.40352 -45.95577 -23.36606 1.000 40.38328 128 PHE A O 1
ATOM 1469 N N . GLU A 1 109 ? 60.47774 -46.66115 -24.30713 1.000 40.59706 129 GLU A N 1
ATOM 1470 C CA . GLU A 1 109 ? 61.18912 -47.73465 -25.01880 1.000 46.15498 129 GLU A CA 1
ATOM 1471 C C . GLU A 1 109 ? 62.23386 -47.15770 -25.99690 1.000 44.90571 129 GLU A C 1
ATOM 1472 O O . GLU A 1 109 ? 63.32835 -47.72849 -26.16466 1.000 42.16905 129 GLU A O 1
ATOM 1484 N N . ASN A 1 110 ? 61.94788 -45.99154 -26.57767 1.000 44.98298 130 ASN A N 1
ATOM 1485 C CA . ASN A 1 110 ? 62.86270 -45.36579 -27.51517 1.000 46.23384 130 ASN A CA 1
ATOM 1486 C C . ASN A 1 110 ? 64.06800 -44.76081 -26.83912 1.000 45.62938 130 ASN A C 1
ATOM 1487 O O . ASN A 1 110 ? 65.07532 -44.51593 -27.51502 1.000 45.66388 130 ASN A O 1
ATOM 1498 N N . HIS A 1 111 ? 64.00461 -44.53070 -25.53720 1.000 42.96192 131 HIS A N 1
ATOM 1499 C CA . HIS A 1 111 ? 65.19880 -44.19071 -24.79223 1.000 38.33884 131 HIS A CA 1
ATOM 1500 C C . HIS A 1 111 ? 65.82934 -45.42560 -24.14914 1.000 41.27845 131 HIS A C 1
ATOM 1501 O O . HIS A 1 111 ? 66.66402 -45.27977 -23.26308 1.000 40.70987 131 HIS A O 1
ATOM 1515 N N . ASN A 1 112 ? 65.43956 -46.62952 -24.56537 1.000 43.21289 133 ASN A N 1
ATOM 1516 C CA . ASN A 1 112 ? 65.92437 -47.86852 -23.96963 1.000 39.37729 133 ASN A CA 1
ATOM 1517 C C . ASN A 1 112 ? 65.88815 -47.86743 -22.43663 1.000 42.81711 133 ASN A C 1
ATOM 1518 O O . ASN A 1 112 ? 66.82972 -48.29667 -21.77552 1.000 41.07273 133 ASN A O 1
ATOM 1529 N N . ILE A 1 113 ? 64.75449 -47.43935 -21.87327 1.000 41.07512 134 ILE A N 1
ATOM 1530 C CA . ILE A 1 113 ? 64.46958 -47.60065 -20.44684 1.000 38.75025 134 ILE A CA 1
ATOM 1531 C C . ILE A 1 113 ? 63.83160 -48.95977 -20.22804 1.000 38.55840 134 ILE A C 1
ATOM 1532 O O . ILE A 1 113 ? 62.75840 -49.24655 -20.76601 1.000 41.76965 134 ILE A O 1
ATOM 1548 N N . GLN A 1 114 ? 64.49815 -49.81453 -19.46922 1.000 36.14956 135 GLN A N 1
ATOM 1549 C CA . GLN A 1 114 ? 63.94813 -51.13233 -19.17428 1.000 36.17188 135 GLN A CA 1
ATOM 1550 C C . GLN A 1 114 ? 62.57360 -51.02778 -18.50484 1.000 38.43375 135 GLN A C 1
ATOM 1551 O O . GLN A 1 114 ? 62.38494 -50.29473 -17.53117 1.000 36.22676 135 GLN A O 1
ATOM 1565 N N . THR A 1 115 ? 61.61458 -51.76583 -19.05175 1.000 36.25054 136 THR A N 1
ATOM 1566 C CA . THR A 1 115 ? 60.29770 -51.93866 -18.46323 1.000 39.40284 136 THR A CA 1
ATOM 1567 C C . THR A 1 115 ? 60.27975 -53.14375 -17.52918 1.000 36.17722 136 THR A C 1
ATOM 1568 O O . THR A 1 115 ? 60.76176 -54.22169 -17.89138 1.000 42.29459 136 THR A O 1
ATOM 1579 N N . TYR A 1 116 ? 59.70453 -52.95665 -16.35502 1.000 37.67445 137 TYR A N 1
ATOM 1580 C CA . TYR A 1 116 ? 59.48581 -54.03283 -15.38897 1.000 39.66105 137 TYR A CA 1
ATOM 1581 C C . TYR A 1 116 ? 58.00066 -54.14001 -15.11696 1.000 37.99402 137 TYR A C 1
ATOM 1582 O O . TYR A 1 116 ? 57.39167 -53.16242 -14.67838 1.000 40.29976 137 TYR A O 1
ATOM 1600 N N . VAL A 1 117 ? 57.39721 -55.29571 -15.37743 1.000 37.88027 138 VAL A N 1
ATOM 1601 C CA . VAL A 1 117 ? 55.94432 -55.37232 -15.29971 1.000 40.96254 138 VAL A CA 1
ATOM 1602 C C . VAL A 1 117 ? 55.52126 -56.75910 -14.86232 1.000 40.20654 138 VAL A C 1
ATOM 1603 O O . VAL A 1 117 ? 56.23705 -57.76863 -15.05292 1.000 40.99847 138 VAL A O 1
ATOM 1616 N N . SER A 1 118 ? 54.37607 -56.80048 -14.21762 1.000 38.89395 139 SER A N 1
ATOM 1617 C CA . SER A 1 118 ? 53.90496 -58.05724 -13.69057 1.000 45.16797 139 SER A CA 1
ATOM 1618 C C . SER A 1 118 ? 53.35364 -58.89659 -14.83184 1.000 45.37419 139 SER A C 1
ATOM 1619 O O . SER A 1 118 ? 52.90858 -58.38186 -15.86756 1.000 41.64811 139 SER A O 1
ATOM 1627 N N . LYS A 1 119 ? 53.30008 -60.19768 -14.58345 1.000 45.25282 140 LYS A N 1
ATOM 1628 C CA . LYS A 1 119 ? 52.86513 -61.14262 -15.61267 1.000 52.56555 140 LYS A CA 1
ATOM 1629 C C . LYS A 1 119 ? 51.37324 -61.00908 -15.90970 1.000 49.92102 140 LYS A C 1
ATOM 1630 O O . LYS A 1 119 ? 50.98036 -60.97079 -17.07318 1.000 51.28413 140 LYS A O 1
ATOM 1649 N N . GLU A 1 120 ? 50.54960 -60.80584 -14.89164 1.000 48.04434 141 GLU A N 1
ATOM 1650 C CA . GLU A 1 120 ? 49.12338 -60.57653 -15.14562 1.000 52.49015 141 GLU A CA 1
ATOM 1651 C C . GLU A 1 120 ? 48.91629 -59.30261 -15.95693 1.000 47.19728 141 GLU A C 1
ATOM 1652 O O . GLU A 1 120 ? 48.11904 -59.27660 -16.89302 1.000 47.46564 141 GLU A O 1
ATOM 1664 N N . THR A 1 121 ? 49.72137 -58.27931 -15.71023 1.000 43.82586 142 THR A N 1
ATOM 1665 C CA . THR A 1 121 ? 49.58853 -57.06431 -16.51767 1.000 46.64253 142 THR A CA 1
ATOM 1666 C C . THR A 1 121 ? 49.87264 -57.33366 -17.98727 1.000 48.49338 142 THR A C 1
ATOM 1667 O O . THR A 1 121 ? 49.17627 -56.78645 -18.86202 1.000 45.69963 142 THR A O 1
ATOM 1678 N N . ILE A 1 122 ? 50.85752 -58.20559 -18.27862 1.000 51.51312 143 ILE A N 1
ATOM 1679 C CA . ILE A 1 122 ? 51.17691 -58.57611 -19.66353 1.000 50.45296 143 ILE A CA 1
ATOM 1680 C C . ILE A 1 122 ? 50.01956 -59.30526 -20.29673 1.000 51.90020 143 ILE A C 1
ATOM 1681 O O . ILE A 1 122 ? 49.70081 -59.09724 -21.47639 1.000 53.57959 143 ILE A O 1
ATOM 1697 N N . GLU A 1 123 ? 49.40499 -60.21299 -19.54523 1.000 54.52531 144 GLU A N 1
ATOM 1698 C CA . GLU A 1 123 ? 48.30192 -60.99346 -20.08141 1.000 59.35957 144 GLU A CA 1
ATOM 1699 C C . GLU A 1 123 ? 47.10466 -60.10075 -20.40411 1.000 58.51308 144 GLU A C 1
ATOM 1700 O O . GLU A 1 123 ? 46.47759 -60.23436 -21.45906 1.000 58.12647 144 GLU A O 1
ATOM 1712 N N . LEU A 1 124 ? 46.77391 -59.17285 -19.51281 1.000 56.49986 145 LEU A N 1
ATOM 1713 C CA . LEU A 1 124 ? 45.62936 -58.31196 -19.77471 1.000 56.86460 145 LEU A CA 1
ATOM 1714 C C . LEU A 1 124 ? 45.91747 -57.37845 -20.93919 1.000 57.34587 145 LEU A C 1
ATOM 1715 O O . LEU A 1 124 ? 45.04568 -57.11327 -21.76143 1.000 60.30587 145 LEU A O 1
ATOM 1731 N N . LEU A 1 125 ? 47.12262 -56.85002 -21.01788 1.000 55.03263 146 LEU A N 1
ATOM 1732 C CA . LEU A 1 125 ? 47.48841 -56.07628 -22.19619 1.000 54.71315 146 LEU A CA 1
ATOM 1733 C C . LEU A 1 125 ? 47.32563 -56.89746 -23.46750 1.000 60.28252 146 LEU A C 1
ATOM 1734 O O . LEU A 1 125 ? 46.80310 -56.39549 -24.47588 1.000 63.24829 146 LEU A O 1
ATOM 1750 N N . LYS A 1 126 ? 47.71067 -58.18138 -23.42935 0.750 60.10998 147 LYS A N 1
ATOM 1751 C CA . LYS A 1 126 ? 47.62067 -58.98533 -24.63684 1.000 62.66578 147 LYS A CA 1
ATOM 1752 C C . LYS A 1 126 ? 46.17586 -59.33238 -24.93606 0.750 65.96270 147 LYS A C 1
ATOM 1753 O O . LYS A 1 126 ? 45.76541 -59.35941 -26.09814 0.750 69.61129 147 LYS A O 1
ATOM 1772 N N . ASP A 1 127 ? 45.39064 -59.61106 -23.89634 1.000 66.94399 148 ASP A N 1
ATOM 1773 C CA . ASP A 1 127 ? 43.95548 -59.77073 -24.07650 1.000 73.58336 148 ASP A CA 1
ATOM 1774 C C . ASP A 1 127 ? 43.37560 -58.56551 -24.80172 1.000 77.42074 148 ASP A C 1
ATOM 1775 O O . ASP A 1 127 ? 42.42327 -58.69865 -25.56764 1.000 82.47020 148 ASP A O 1
ATOM 1784 N N . ASN A 1 128 ? 43.940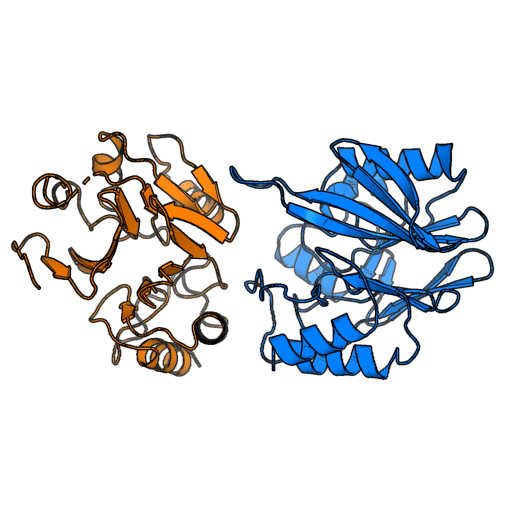44 -57.38168 -24.58196 1.000 81.11960 149 ASN A N 1
ATOM 1785 C CA . ASN A 1 128 ? 43.40979 -56.15745 -25.15784 1.000 86.92161 149 ASN A CA 1
ATOM 1786 C C . ASN A 1 128 ? 44.18881 -55.72117 -26.39798 1.000 79.95090 149 ASN A C 1
ATOM 1787 O O . ASN A 1 128 ? 44.07383 -54.56650 -26.82718 1.000 75.07607 149 ASN A O 1
ATOM 1798 N N . GLY A 1 129 ? 44.93965 -56.64129 -27.01075 1.000 89.69740 150 GLY A N 1
ATOM 1799 C CA . GLY A 1 129 ? 45.55928 -56.40264 -28.29555 1.000 91.16261 150 GLY A CA 1
ATOM 1800 C C . GLY A 1 129 ? 46.90636 -55.72031 -28.25447 1.000 88.29400 150 GLY A C 1
ATOM 1801 O O . GLY A 1 129 ? 47.48352 -55.46549 -29.32981 1.000 86.40396 150 GLY A O 1
ATOM 1805 N N . GLN A 1 130 ? 47.42432 -55.40823 -27.06633 1.000 86.32083 165 GLN A N 1
ATOM 1806 C CA . GLN A 1 130 ? 48.68046 -54.69488 -26.94920 1.000 85.92539 165 GLN A CA 1
ATOM 1807 C C . GLN A 1 130 ? 49.76915 -55.57821 -26.35120 1.000 74.68019 165 GLN A C 1
ATOM 1808 O O . GLN A 1 130 ? 49.53183 -56.35349 -25.41680 1.000 69.00478 165 GLN A O 1
ATOM 1822 N N . GLU A 1 131 ? 50.96713 -55.42280 -26.89409 1.000 71.70887 166 GLU A N 1
ATOM 1823 C CA . GLU A 1 131 ? 52.18362 -56.02969 -26.39562 1.000 66.75772 166 GLU A CA 1
ATOM 1824 C C . GLU A 1 131 ? 53.22473 -54.92806 -26.26630 1.000 64.72248 166 GLU A C 1
ATOM 1825 O O . GLU A 1 131 ? 53.25520 -53.99974 -27.08256 1.000 67.22053 166 GLU A O 1
ATOM 1837 N N . PHE A 1 132 ? 54.10420 -55.05984 -25.27718 1.000 62.07095 167 PHE A N 1
ATOM 1838 C CA . PHE A 1 132 ? 55.33049 -54.26814 -25.25291 1.000 63.25525 167 PHE A CA 1
ATOM 1839 C C . PHE A 1 132 ? 56.21070 -54.63693 -26.43578 1.000 67.57619 167 PHE A C 1
ATOM 1840 O O . PHE A 1 132 ? 56.33672 -55.80994 -26.79381 1.000 68.56551 167 PHE A O 1
ATOM 1857 N N . SER A 1 133 ? 56.80007 -53.61890 -27.04873 1.000 68.95795 168 SER A N 1
ATOM 1858 C CA . SER A 1 133 ? 57.67360 -53.82621 -28.19884 1.000 72.86785 168 SER A CA 1
ATOM 1859 C C . SER A 1 133 ? 59.04142 -54.35504 -27.77355 1.000 67.31361 168 SER A C 1
ATOM 1860 O O . SER A 1 133 ? 59.50763 -55.37423 -28.30179 1.000 68.70511 168 SER A O 1
ATOM 1868 N N . ASN A 1 134 ? 59.69567 -53.67376 -26.82716 1.000 61.43234 169 ASN A N 1
ATOM 1869 C CA . ASN A 1 134 ? 60.94673 -54.11208 -26.23571 1.000 58.13767 169 ASN A CA 1
ATOM 1870 C C . ASN A 1 134 ? 60.69924 -55.24684 -25.24218 1.000 52.66628 169 ASN A C 1
ATOM 1871 O O . ASN A 1 134 ? 59.73232 -55.18901 -24.46484 1.000 52.17713 169 ASN A O 1
ATOM 1882 N N . PRO A 1 135 ? 61.60403 -56.23271 -25.17471 1.000 50.92873 170 PRO A N 1
ATOM 1883 C CA . PRO A 1 135 ? 61.47072 -57.29045 -24.15433 1.000 48.37066 170 PRO A CA 1
ATOM 1884 C C . PRO A 1 135 ? 61.38655 -56.70938 -22.74874 1.000 47.86685 170 PRO A C 1
ATOM 1885 O O . PRO A 1 135 ? 62.16135 -55.81686 -22.35657 1.000 45.84955 170 PRO A O 1
ATOM 1896 N N . THR A 1 136 ? 60.41265 -57.21987 -21.98918 1.000 46.70117 171 THR A N 1
ATOM 1897 C CA . THR A 1 136 ? 60.19683 -56.77580 -20.62204 1.000 44.04381 171 THR A CA 1
ATOM 1898 C C . THR A 1 136 ? 60.91984 -57.68714 -19.61725 1.000 46.79850 171 THR A C 1
ATOM 1899 O O . THR A 1 136 ? 61.27690 -58.82290 -19.91025 1.000 49.01195 171 THR A O 1
ATOM 1910 N N . LYS A 1 137 ? 61.12149 -57.16680 -18.41652 1.000 46.51808 172 LYS A N 1
ATOM 1911 C CA . LYS A 1 137 ? 61.52000 -57.96857 -17.26590 1.000 48.83651 172 LYS A CA 1
ATOM 1912 C C . LYS A 1 137 ? 60.25888 -58.18239 -16.43474 1.000 48.64362 172 LYS A C 1
ATOM 1913 O O . LYS A 1 137 ? 59.58993 -57.21253 -16.06870 1.000 45.40958 172 LYS A O 1
ATOM 1932 N N . ASP A 1 138 ? 59.87648 -59.44109 -16.22628 1.000 52.69040 173 ASP A N 1
ATOM 1933 C CA . ASP A 1 138 ? 58.55044 -59.77379 -15.70547 1.000 55.94257 173 ASP A CA 1
ATOM 1934 C C . ASP A 1 138 ? 58.59782 -60.25520 -14.26304 1.000 54.82966 173 ASP A C 1
ATOM 1935 O O . ASP A 1 138 ? 59.56451 -60.87918 -13.84243 1.000 54.13774 173 ASP A O 1
ATOM 1944 N N . PHE A 1 139 ? 57.52665 -60.02673 -13.51297 1.000 55.20146 174 PHE A N 1
ATOM 1945 C CA . PHE A 1 139 ? 57.50672 -60.52146 -12.15088 1.000 52.82196 174 PHE A CA 1
ATOM 1946 C C . PHE A 1 139 ? 56.11793 -61.02103 -11.80860 1.000 51.25276 174 PHE A C 1
ATOM 1947 O O . PHE A 1 139 ? 55.11431 -60.57436 -12.37121 1.000 46.93989 174 PHE A O 1
ATOM 1964 N N . ASP A 1 140 ? 56.06690 -62.00780 -10.92143 1.000 56.44006 175 ASP A N 1
ATOM 1965 C CA . ASP A 1 140 ? 54.76900 -62.59078 -10.61512 1.000 59.08931 175 ASP A CA 1
ATOM 1966 C C . ASP A 1 140 ? 54.01085 -61.66757 -9.67393 1.000 58.47572 175 ASP A C 1
ATOM 1967 O O . ASP A 1 140 ? 52.99206 -61.06891 -10.04731 1.000 58.32255 175 ASP A O 1
ATOM 1976 N N . ASN A 1 141 ? 54.54687 -61.49344 -8.47995 1.000 55.13407 176 ASN A N 1
ATOM 1977 C CA . ASN A 1 141 ? 53.84314 -60.81711 -7.40169 1.000 57.20315 176 ASN A CA 1
ATOM 1978 C C . ASN A 1 141 ? 54.64937 -59.70554 -6.78015 1.000 54.48334 176 ASN A C 1
ATOM 1979 O O . ASN A 1 141 ? 54.06662 -58.84671 -6.11981 1.000 54.33711 176 ASN A O 1
ATOM 1990 N N . SER A 1 142 ? 55.96892 -59.73443 -6.92531 1.000 51.17263 177 SER A N 1
ATOM 1991 C CA . SER A 1 142 ? 56.81767 -58.86931 -6.14163 1.000 53.68211 177 SER A CA 1
ATOM 1992 C C . SER A 1 142 ? 58.10431 -58.64202 -6.89626 1.000 53.19421 177 SER A C 1
ATOM 1993 O O . SER A 1 142 ? 58.70117 -59.58485 -7.43792 1.000 53.31445 177 SER A O 1
ATOM 2001 N N . LEU A 1 143 ? 58.54152 -57.38298 -6.89301 1.000 49.91556 178 LEU A N 1
ATOM 2002 C CA . LEU A 1 143 ? 59.70630 -56.93276 -7.64049 1.000 47.32672 178 LEU A CA 1
ATOM 2003 C C . LEU A 1 143 ? 60.56410 -56.13455 -6.67334 1.000 48.04632 178 LEU A C 1
ATOM 2004 O O . LEU A 1 143 ? 60.04980 -55.28127 -5.94216 1.000 47.04996 178 LEU A O 1
ATOM 2020 N N . THR A 1 144 ? 61.86025 -56.41562 -6.66839 1.000 49.39087 179 THR A N 1
ATOM 2021 C CA . THR A 1 144 ? 62.85587 -55.67735 -5.89581 1.000 51.87373 179 THR A CA 1
ATOM 2022 C C . THR A 1 144 ? 63.83591 -55.14282 -6.92812 1.000 50.93063 179 THR A C 1
ATOM 2023 O O . THR A 1 144 ? 64.35461 -55.91431 -7.74608 1.000 51.81792 179 THR A O 1
ATOM 2034 N N . LEU A 1 145 ? 64.01016 -53.84009 -6.95884 1.000 47.38098 180 LEU A N 1
ATOM 2035 C CA . LEU A 1 145 ? 65.00331 -53.24087 -7.82783 1.000 50.40375 180 LEU A CA 1
ATOM 2036 C C . LEU A 1 145 ? 65.98362 -52.43093 -7.00384 1.000 49.15305 180 LEU A C 1
ATOM 2037 O O . LEU A 1 145 ? 65.57291 -51.65485 -6.13386 1.000 47.30983 180 LEU A O 1
ATOM 2053 N N . ASP A 1 146 ? 67.27840 -52.59589 -7.32076 1.000 47.62550 181 ASP A N 1
ATOM 2054 C CA . ASP A 1 146 ? 68.30691 -51.70108 -6.78715 1.000 54.11536 181 ASP A CA 1
ATOM 2055 C C . ASP A 1 146 ? 68.27620 -50.34325 -7.50052 1.000 49.20958 181 ASP A C 1
ATOM 2056 O O . ASP A 1 146 ? 68.28108 -50.27298 -8.73039 1.000 47.46370 181 ASP A O 1
ATOM 2065 N N . ILE A 1 147 ? 68.25493 -49.26478 -6.72850 1.000 48.06621 182 ILE A N 1
ATOM 2066 C CA . ILE A 1 147 ? 68.41452 -47.91739 -7.26385 1.000 41.07134 182 ILE A CA 1
ATOM 2067 C C . ILE A 1 147 ? 69.58269 -47.26340 -6.52914 1.000 42.02398 182 ILE A C 1
ATOM 2068 O O . ILE A 1 147 ? 69.42913 -46.71136 -5.43923 1.000 45.31005 182 ILE A O 1
ATOM 2084 N N . GLY A 1 148 ? 70.73605 -47.25898 -7.15507 1.000 39.08301 183 GLY A N 1
ATOM 2085 C CA . GLY A 1 148 ? 72.01622 -47.03317 -6.46178 1.000 42.21277 183 GLY A CA 1
ATOM 2086 C C . GLY A 1 148 ? 72.04210 -47.82204 -5.15565 1.000 49.20920 183 GLY A C 1
ATOM 2087 O O . GLY A 1 148 ? 71.71377 -49.00856 -5.15982 1.000 49.05832 183 GLY A O 1
ATOM 2091 N N . ASN A 1 149 ? 72.32628 -47.17474 -4.01289 1.000 50.97809 184 ASN A N 1
ATOM 2092 C CA . ASN A 1 149 ? 72.52149 -47.91312 -2.76709 1.000 52.96506 184 ASN A CA 1
ATOM 2093 C C . ASN A 1 149 ? 71.23541 -48.05695 -1.93732 1.000 53.56378 184 ASN A C 1
ATOM 2094 O O . ASN A 1 149 ? 71.30948 -48.38011 -0.74347 1.000 57.94150 184 ASN A O 1
ATOM 2105 N N . LYS A 1 150 ? 70.06411 -47.85960 -2.56169 1.000 50.20778 185 LYS A N 1
ATOM 2106 C CA . LYS A 1 150 ? 68.76376 -48.01676 -1.93410 1.000 55.13542 185 LYS A CA 1
ATOM 2107 C C . LYS A 1 150 ? 67.92490 -48.95272 -2.81272 1.000 54.38325 185 LYS A C 1
ATOM 2108 O O . LYS A 1 150 ? 68.34038 -49.37927 -3.90185 1.000 50.44993 185 LYS A O 1
ATOM 2127 N N . LYS A 1 151 ? 66.74800 -49.29759 -2.33766 1.000 50.56722 186 LYS A N 1
ATOM 2128 C CA . LYS A 1 151 ? 65.95533 -50.30151 -3.00912 1.000 49.19146 186 LYS A CA 1
ATOM 2129 C C . LYS A 1 151 ? 64.54970 -49.76029 -3.18088 1.000 46.80327 186 LYS A C 1
ATOM 2130 O O . LYS A 1 151 ? 64.10790 -48.90807 -2.40616 1.000 42.28288 186 LYS A O 1
ATOM 2149 N N . VAL A 1 152 ? 63.91162 -50.19289 -4.26103 1.000 44.28788 187 VAL A N 1
ATOM 2150 C CA . VAL A 1 152 ? 62.55366 -49.83247 -4.61649 1.000 40.67563 187 VAL A CA 1
ATOM 2151 C C . VAL A 1 152 ? 61.81394 -51.11558 -4.98668 1.000 41.88544 187 VAL A C 1
ATOM 2152 O O . VAL A 1 152 ? 62.39481 -52.06471 -5.53763 1.000 42.68535 187 VAL A O 1
ATOM 2165 N N . TYR A 1 153 ? 60.52654 -51.14204 -4.66889 1.000 41.54772 188 TYR A N 1
ATOM 2166 C CA . TYR A 1 153 ? 59.70046 -52.34766 -4.66833 1.000 44.16161 188 TYR A CA 1
ATOM 2167 C C . TYR A 1 153 ? 58.40328 -52.08710 -5.42833 1.000 41.61762 188 TYR A C 1
ATOM 2168 O O . TYR A 1 153 ? 57.86713 -50.96749 -5.43930 1.000 41.63600 188 TYR A O 1
ATOM 2186 N N . ALA A 1 154 ? 57.87477 -53.12648 -6.03548 1.000 41.38747 189 ALA A N 1
ATOM 2187 C CA . ALA A 1 154 ? 56.49789 -53.13009 -6.53042 1.000 38.73720 189 ALA A CA 1
ATOM 2188 C C . ALA A 1 154 ? 55.92276 -54.39831 -5.95747 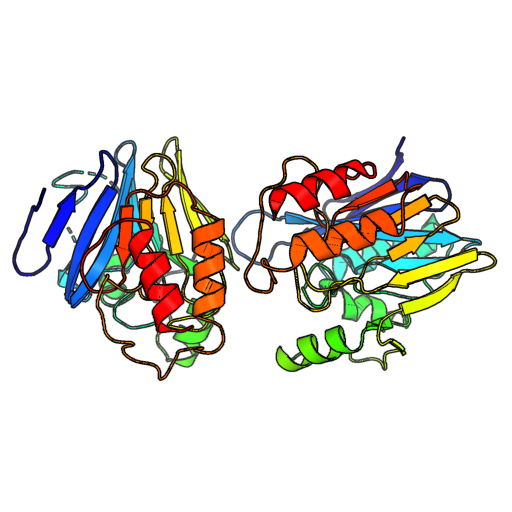1.000 41.31678 189 ALA A C 1
ATOM 2189 O O . ALA A 1 154 ? 56.64383 -55.39101 -5.88301 1.000 43.41956 189 ALA A O 1
ATOM 2196 N N . GLU A 1 155 ? 54.65464 -54.38983 -5.56670 1.000 42.43784 190 GLU A N 1
ATOM 2197 C CA . GLU A 1 155 ? 54.05910 -55.57338 -4.95968 1.000 47.40069 190 GLU A CA 1
ATOM 2198 C C . GLU A 1 155 ? 52.58116 -55.66030 -5.31327 1.000 43.69961 190 GLU A C 1
ATOM 2199 O O . GLU A 1 155 ? 51.85979 -54.66703 -5.28992 1.000 41.07964 190 GLU A O 1
ATOM 2211 N N . TYR A 1 156 ? 52.12558 -56.86417 -5.5893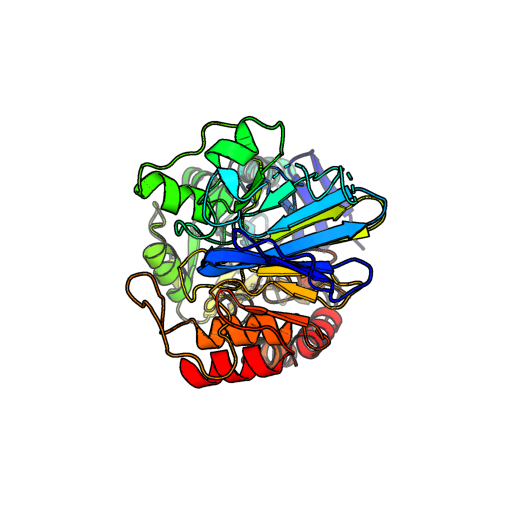8 1.000 46.86162 191 TYR A N 1
ATOM 2212 C CA . TYR A 1 156 ? 50.70710 -57.14241 -5.79581 1.000 48.40269 191 TYR A CA 1
ATOM 2213 C C . TYR A 1 156 ? 50.05677 -57.67051 -4.51073 1.000 48.66014 191 TYR A C 1
ATOM 2214 O O . TYR A 1 156 ? 50.51916 -58.67660 -3.94674 1.000 48.64341 191 TYR A O 1
ATOM 2232 N N . PHE A 1 157 ? 48.93760 -57.03248 -4.11098 1.000 44.33500 192 PHE A N 1
ATOM 2233 C CA . PHE A 1 157 ? 48.23916 -57.31701 -2.86732 1.000 45.86572 192 PHE A CA 1
ATOM 2234 C C . PHE A 1 157 ? 46.88190 -57.95844 -3.09865 1.000 48.01721 192 PHE A C 1
ATOM 2235 O O . PHE A 1 157 ? 46.30299 -58.44762 -2.13434 1.000 49.64820 192 PHE A O 1
ATOM 2252 N N . GLY A 1 158 ? 46.40020 -58.02412 -4.35361 1.000 48.64723 193 GLY A N 1
ATOM 2253 C CA . GLY A 1 158 ? 45.04859 -58.46760 -4.69319 1.000 49.75212 193 GLY A CA 1
ATOM 2254 C C . GLY A 1 158 ? 44.38349 -57.55640 -5.71908 1.000 48.42017 193 GLY A C 1
ATOM 2255 O O . GLY A 1 158 ? 44.90562 -56.50965 -6.10625 1.000 45.78024 193 GLY A O 1
ATOM 2259 N N . GLU A 1 159 ? 43.18465 -57.94272 -6.11697 1.000 48.56235 194 GLU A N 1
ATOM 2260 C CA . GLU A 1 159 ? 42.41427 -57.19514 -7.08087 1.000 47.78230 194 GLU A CA 1
ATOM 2261 C C . GLU A 1 159 ? 41.70089 -56.00884 -6.45372 1.000 52.11609 194 GLU A C 1
ATOM 2262 O O . GLU A 1 159 ? 41.32422 -56.01916 -5.26766 1.000 51.56407 194 GLU A O 1
ATOM 2274 N N . GLY A 1 160 ? 41.56231 -54.95792 -7.27872 1.000 49.52912 195 GLY A N 1
ATOM 2275 C CA . GLY A 1 160 ? 40.94782 -53.68763 -6.93782 1.000 43.60391 195 GLY A CA 1
ATOM 2276 C C . GLY A 1 160 ? 40.35062 -52.96521 -8.13339 1.000 43.13042 195 GLY A C 1
ATOM 2277 O O . GLY A 1 160 ? 39.34472 -53.37223 -8.75935 1.000 43.34754 195 GLY A O 1
ATOM 2281 N N . HIS A 1 161 ? 40.95142 -51.79228 -8.36431 1.000 38.14137 196 HIS A N 1
ATOM 2282 C CA . HIS A 1 161 ? 40.69818 -50.98728 -9.55123 1.000 42.38105 196 HIS A CA 1
ATOM 2283 C C . HIS A 1 161 ? 40.78451 -51.83855 -10.82044 1.000 42.92327 196 HIS A C 1
ATOM 2284 O O . HIS A 1 161 ? 39.95430 -51.70704 -11.72981 1.000 41.77493 196 HIS A O 1
ATOM 2298 N N . THR A 1 162 ? 41.79663 -52.70060 -10.91119 1.000 41.80015 197 THR A N 1
ATOM 2299 C CA . THR A 1 162 ? 41.86868 -53.72680 -11.94403 1.000 46.09550 197 THR A CA 1
ATOM 2300 C C . THR A 1 162 ? 42.26210 -55.02032 -11.27075 1.000 44.26128 197 THR A C 1
ATOM 2301 O O . THR A 1 162 ? 42.64566 -55.01329 -10.10891 1.000 40.91642 197 THR A O 1
ATOM 2312 N N . LYS A 1 163 ? 42.38116 -56.08836 -12.05808 1.000 44.26678 198 LYS A N 1
ATOM 2313 C CA . LYS A 1 163 ? 42.79798 -57.38163 -11.53132 1.000 47.11274 198 LYS A CA 1
ATOM 2314 C C . LYS A 1 163 ? 44.30564 -57.48555 -11.27504 1.000 45.68255 198 LYS A C 1
ATOM 2315 O O . LYS A 1 163 ? 44.71543 -58.33454 -10.45919 1.000 48.81747 198 LYS A O 1
ATOM 2334 N N . ASP A 1 164 ? 45.10055 -56.62093 -11.91330 1.000 42.74363 199 ASP A N 1
ATOM 2335 C CA . ASP A 1 164 ? 46.55216 -56.66768 -11.92429 1.000 44.76390 199 ASP A CA 1
ATOM 2336 C C . ASP A 1 164 ? 47.22106 -55.58291 -11.11107 1.000 43.05666 199 ASP A C 1
ATOM 2337 O O . ASP A 1 164 ? 48.44764 -55.58455 -11.01131 1.000 43.89654 199 ASP A O 1
ATOM 2346 N N A ASN A 1 165 ? 46.45014 -54.67278 -10.51664 0.600 39.97167 200 ASN A N 1
ATOM 2347 N N B ASN A 1 165 ? 46.47121 -54.71693 -10.45950 0.400 40.20744 200 ASN A N 1
ATOM 2348 C CA A ASN A 1 165 ? 47.04507 -53.45472 -9.99773 0.600 39.91585 200 ASN A CA 1
ATOM 2349 C CA B ASN A 1 165 ? 47.10156 -53.50256 -10.01010 0.400 39.98385 200 ASN A CA 1
ATOM 2350 C C A ASN A 1 165 ? 48.11871 -53.80874 -8.95207 0.600 41.54626 200 ASN A C 1
ATOM 2351 C C B ASN A 1 165 ? 48.15970 -53.86339 -8.97953 0.400 41.42586 200 ASN A C 1
ATOM 2352 O O A ASN A 1 165 ? 47.89882 -54.65776 -8.06447 0.600 44.10238 200 ASN A O 1
ATOM 2353 O O B ASN A 1 165 ? 47.95228 -54.76632 -8.14068 0.400 44.29874 200 ASN A O 1
ATOM 2374 N N . VAL A 1 166 ? 49.32389 -53.18686 -9.08432 1.000 38.22064 201 VAL A N 1
ATOM 2375 C CA . VAL A 1 166 ? 50.41549 -53.30235 -8.11154 1.000 36.77407 201 VAL A CA 1
ATOM 2376 C C . VAL A 1 166 ? 50.68034 -51.93946 -7.42530 1.000 40.32492 201 VAL A C 1
ATOM 2377 O O . VAL A 1 166 ? 50.23997 -50.88032 -7.93872 1.000 40.64158 201 VAL A O 1
ATOM 2390 N N A VAL A 1 167 ? 51.36652 -51.97750 -6.28045 0.350 39.57746 202 VAL A N 1
ATOM 2391 N N B VAL A 1 167 ? 51.47322 -51.99198 -6.29084 0.650 39.34063 202 VAL A N 1
ATOM 2392 C CA A VAL A 1 167 ? 51.73643 -50.76033 -5.56676 0.350 40.41628 202 VAL A CA 1
ATOM 2393 C CA B VAL A 1 167 ? 51.78189 -50.83296 -5.44813 0.650 41.78649 202 VAL A CA 1
ATOM 2394 C C A VAL A 1 167 ? 53.24538 -50.63574 -5.45246 0.350 39.52055 202 VAL A C 1
ATOM 2395 C C B VAL A 1 167 ? 53.30104 -50.63972 -5.41301 0.650 39.82666 202 VAL A C 1
ATOM 2396 O O A VAL A 1 167 ? 53.93268 -51.64333 -5.29781 0.350 39.32709 202 VAL A O 1
ATOM 2397 O O B VAL A 1 167 ? 54.06252 -51.61239 -5.34958 0.650 39.05045 202 VAL A O 1
ATOM 2422 N N . GLY A 1 168 ? 53.73381 -49.40413 -5.54401 1.000 38.93167 203 GLY A N 1
ATOM 2423 C CA . GLY A 1 168 ? 55.14944 -49.09763 -5.46956 1.000 39.18312 203 GLY A CA 1
ATOM 2424 C C . GLY A 1 168 ? 55.46379 -48.63390 -4.05267 1.000 39.70612 203 GLY A C 1
ATOM 2425 O O . GLY A 1 168 ? 54.61507 -48.06250 -3.35081 1.000 39.24185 203 GLY A O 1
ATOM 2430 N N . TYR A 1 169 ? 56.67964 -48.95891 -3.61344 1.000 39.16024 204 TYR A N 1
ATOM 2431 C CA . TYR A 1 169 ? 57.15098 -48.68851 -2.28087 1.000 42.51157 204 TYR A CA 1
ATOM 2432 C C . TYR A 1 169 ? 58.62743 -48.33246 -2.27644 1.000 43.53226 204 TYR A C 1
ATOM 2433 O O . TYR A 1 169 ? 59.46284 -49.09563 -2.79005 1.000 44.35537 204 TYR A O 1
ATOM 2451 N N . PHE A 1 170 ? 58.93067 -47.20265 -1.63666 1.000 41.14895 205 PHE A N 1
ATOM 2452 C CA . PHE A 1 170 ? 60.30556 -46.82254 -1.31603 1.000 43.23163 205 PHE A CA 1
ATOM 2453 C C . PHE A 1 170 ? 60.45113 -46.61173 0.19023 1.000 44.53282 205 PHE A C 1
ATOM 2454 O O . PHE A 1 170 ? 60.09278 -45.52410 0.69429 1.000 39.47722 205 PHE A O 1
ATOM 2471 N N . PRO A 1 171 ? 60.98807 -47.59644 0.94793 1.000 46.43820 209 PRO A N 1
ATOM 2472 C CA . PRO A 1 171 ? 61.00062 -47.46349 2.41570 1.000 46.15635 209 PRO A CA 1
ATOM 2473 C C . PRO A 1 171 ? 61.85278 -46.33853 2.96668 1.000 48.47497 209 PRO A C 1
ATOM 2474 O O . PRO A 1 171 ? 61.55231 -45.86912 4.06765 1.000 52.26004 209 PRO A O 1
ATOM 2485 N N . GLU A 1 172 ? 62.91430 -45.91841 2.28684 1.000 52.28507 210 GLU A N 1
ATOM 2486 C CA . GLU A 1 172 ? 63.78865 -44.87157 2.82135 1.000 57.85992 210 GLU A CA 1
ATOM 2487 C C . GLU A 1 172 ? 63.01573 -43.57460 3.06781 1.000 51.51381 210 GLU A C 1
ATOM 2488 O O . GLU A 1 172 ? 63.25403 -42.87457 4.05414 1.000 50.39672 210 GLU A O 1
ATOM 2500 N N . ASP A 1 173 ? 62.05737 -43.24929 2.21493 1.000 45.74275 211 ASP A N 1
ATOM 2501 C CA . ASP A 1 173 ? 61.24357 -42.05887 2.44029 1.000 48.11806 211 ASP A CA 1
ATOM 2502 C C . ASP A 1 173 ? 59.82375 -42.42618 2.85137 1.000 47.30290 211 ASP A C 1
ATOM 2503 O O . ASP A 1 173 ? 58.90815 -41.64011 2.61905 1.000 48.54533 211 ASP A O 1
ATOM 2512 N N . ASN A 1 174 ? 59.59860 -43.65576 3.29573 1.000 48.32024 215 ASN A N 1
ATOM 2513 C CA . ASN A 1 174 ? 58.26768 -44.10081 3.76534 1.000 50.76544 215 ASN A CA 1
ATOM 2514 C C . ASN A 1 174 ? 57.15808 -43.78590 2.75069 1.000 48.21593 215 ASN A C 1
ATOM 2515 O O . ASN A 1 174 ? 56.08759 -43.25229 3.08020 1.000 47.31841 215 ASN A O 1
ATOM 2526 N N . ALA A 1 175 ? 57.42810 -44.09758 1.49574 1.000 43.23583 216 ALA A N 1
ATOM 2527 C CA . ALA A 1 175 ? 56.62083 -43.60052 0.40065 1.000 46.42740 216 ALA A CA 1
ATOM 2528 C C . ALA A 1 175 ? 55.94842 -44.74072 -0.34615 1.000 44.99596 216 ALA A C 1
ATOM 2529 O O . ALA A 1 175 ? 56.60920 -45.72559 -0.72158 1.000 45.11704 216 ALA A O 1
ATOM 2536 N N . VAL A 1 176 ? 54.65534 -44.58767 -0.61168 1.000 42.30175 217 VAL A N 1
ATOM 2537 C CA . VAL A 1 176 ? 53.88628 -45.61375 -1.31541 1.000 39.88778 217 VAL A CA 1
ATOM 2538 C C . VAL A 1 176 ? 53.23315 -44.96196 -2.52217 1.000 40.65951 217 VAL A C 1
ATOM 2539 O O . VAL A 1 176 ? 52.54755 -43.94345 -2.36908 1.000 40.12227 217 VAL A O 1
ATOM 2552 N N . PHE A 1 177 ? 53.45703 -45.50933 -3.73338 1.000 39.59350 218 PHE A N 1
ATOM 2553 C CA . PHE A 1 177 ? 52.62248 -45.11589 -4.86834 1.000 35.74807 218 PHE A CA 1
ATOM 2554 C C . PHE A 1 177 ? 51.43720 -46.08079 -4.86672 1.000 38.96790 218 PHE A C 1
ATOM 2555 O O . PHE A 1 177 ? 51.57560 -47.26425 -5.23213 1.000 38.12545 218 PHE A O 1
ATOM 2572 N N . GLY A 1 178 ? 50.26727 -45.57362 -4.49100 1.000 40.13078 219 GLY A N 1
ATOM 2573 C CA . GLY A 1 178 ? 49.08530 -46.39999 -4.51024 1.000 40.93307 219 GLY A CA 1
ATOM 2574 C C . GLY A 1 178 ? 48.57174 -46.67234 -5.88913 1.000 38.51765 219 GLY A C 1
ATOM 2575 O O . GLY A 1 178 ? 47.94812 -47.71959 -6.08531 1.000 38.23964 219 GLY A O 1
ATOM 2579 N N . GLY A 1 179 ? 48.88693 -45.80488 -6.86216 1.000 40.62977 220 GL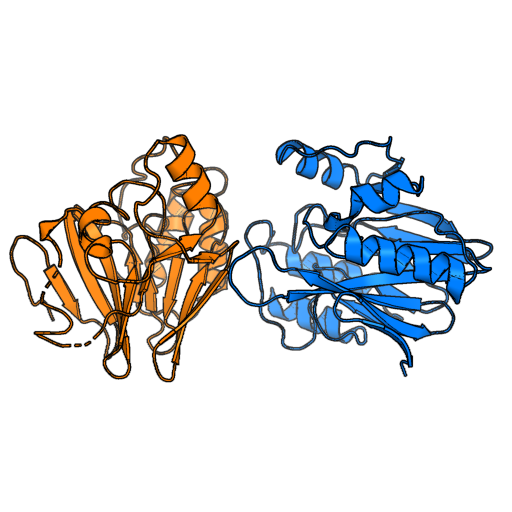Y A N 1
ATOM 2580 C CA . GLY A 1 179 ? 48.17648 -45.92535 -8.09474 1.000 42.71026 220 GLY A CA 1
ATOM 2581 C C . GLY A 1 179 ? 46.65368 -45.88779 -7.89489 1.000 42.68386 220 GLY A C 1
ATOM 2582 O O . GLY A 1 179 ? 46.09004 -45.46669 -6.87122 1.000 40.11449 220 GLY A O 1
ATOM 2586 N N . CYS A 1 180 ? 45.98927 -46.38508 -8.91800 1.000 38.52907 221 CYS A N 1
ATOM 2587 C CA . CYS A 1 180 ? 44.53459 -46.27846 -8.95894 1.000 43.43278 221 CYS A CA 1
ATOM 2588 C C . CYS A 1 180 ? 43.81256 -47.24085 -8.05560 1.000 38.42054 221 CYS A C 1
ATOM 2589 O O . CYS A 1 180 ? 42.60663 -47.07730 -7.84807 1.000 41.34503 221 CYS A O 1
ATOM 2596 N N . LEU A 1 181 ? 44.50264 -48.21141 -7.48158 1.000 39.26879 222 LEU A N 1
ATOM 2597 C CA . LEU A 1 181 ? 43.91372 -48.89403 -6.33854 1.000 40.69310 222 LEU A CA 1
ATOM 2598 C C . LEU A 1 181 ? 43.60581 -47.97132 -5.15291 1.000 40.30427 222 LEU A C 1
ATOM 2599 O O . LEU A 1 181 ? 42.73360 -48.30298 -4.34648 1.000 44.65334 222 LEU A O 1
ATOM 2615 N N . ILE A 1 182 ? 44.24930 -46.82125 -5.04285 1.000 40.94109 223 ILE A N 1
ATOM 2616 C CA . ILE A 1 182 ? 44.11337 -45.94484 -3.88332 1.000 43.96138 223 ILE A CA 1
ATOM 2617 C C . ILE A 1 182 ? 43.48008 -44.64075 -4.33903 1.000 46.54125 223 ILE A C 1
ATOM 2618 O O . ILE A 1 182 ? 43.97706 -44.00034 -5.27433 1.000 45.62983 223 ILE A O 1
ATOM 2634 N N . LYS A 1 183 ? 42.42381 -44.22848 -3.65073 1.000 45.46723 224 LYS A N 1
ATOM 2635 C CA . LYS A 1 183 ? 41.73642 -42.98407 -3.93675 1.000 48.46124 224 LYS A CA 1
ATOM 2636 C C . LYS A 1 183 ? 42.28958 -41.88187 -3.02911 1.000 49.30497 224 LYS A C 1
ATOM 2637 O O . LYS A 1 183 ? 42.85366 -42.15088 -1.96772 1.000 48.71165 224 LYS A O 1
ATOM 2656 N N . GLU A 1 184 ? 42.10426 -40.64198 -3.46581 1.000 48.54144 225 GLU A N 1
ATOM 2657 C CA . GLU A 1 184 ? 42.30567 -39.44571 -2.68043 1.000 52.38068 225 GLU A CA 1
ATOM 2658 C C . GLU A 1 184 ? 41.10402 -39.26980 -1.75979 1.000 52.51148 225 GLU A C 1
ATOM 2659 O O . GLU A 1 184 ? 40.03706 -39.89493 -1.94410 1.000 49.45001 225 GLU A O 1
ATOM 2671 N N . ILE A 1 185 ? 41.29595 -38.44869 -0.73127 1.000 53.36779 226 ILE A N 1
ATOM 2672 C CA . ILE A 1 185 ? 40.21977 -38.18734 0.22050 1.000 54.28657 226 ILE A CA 1
ATOM 2673 C C . ILE A 1 185 ? 39.00440 -37.62774 -0.50773 1.000 59.25204 226 ILE A C 1
ATOM 2674 O O . ILE A 1 185 ? 39.10711 -36.73180 -1.35066 1.000 62.09570 226 ILE A O 1
ATOM 2690 N N . ASP A 1 186 ? 37.84814 -38.20912 -0.22178 1.000 61.58817 227 ASP A N 1
ATOM 2691 C CA . ASP A 1 186 ? 36.54048 -37.79509 -0.72235 1.000 62.98286 227 ASP A CA 1
ATOM 2692 C C . ASP A 1 186 ? 36.34240 -38.04601 -2.21909 1.000 60.47860 227 ASP A C 1
ATOM 2693 O O . ASP A 1 186 ? 35.33056 -37.62023 -2.78232 1.000 63.62196 227 ASP A O 1
ATOM 2702 N N . ALA A 1 187 ? 37.23923 -38.77173 -2.86966 1.000 56.50213 228 ALA A N 1
ATOM 2703 C CA . ALA A 1 187 ? 36.98443 -39.22523 -4.22999 1.000 59.51264 228 ALA A CA 1
ATOM 2704 C C . ALA A 1 187 ? 35.64891 -39.97302 -4.38041 1.000 61.76399 228 ALA A C 1
ATOM 2705 O O . ALA A 1 187 ? 35.09757 -40.55553 -3.44177 1.000 59.51435 228 ALA A O 1
ATOM 2712 N N . SER A 1 188 ? 35.15151 -39.98842 -5.60866 1.000 64.08485 230 SER A N 1
ATOM 2713 C CA . SER A 1 188 ? 34.10772 -40.92733 -5.97083 1.000 66.11645 230 SER A CA 1
ATOM 2714 C C . SER A 1 188 ? 34.72709 -42.28979 -6.27197 1.000 60.50894 230 SER A C 1
ATOM 2715 O O . SER A 1 188 ? 35.94407 -42.44294 -6.35938 1.000 54.27973 230 SER A O 1
ATOM 2723 N N . LYS A 1 189 ? 33.87098 -43.29062 -6.45047 1.000 62.11230 231 LYS A N 1
ATOM 2724 C CA . LYS A 1 189 ? 34.36254 -44.61188 -6.84325 1.000 59.25406 231 LYS A CA 1
ATOM 2725 C C . LYS A 1 189 ? 35.07268 -44.58755 -8.18988 1.000 53.88459 231 LYS A C 1
ATOM 2726 O O . LYS A 1 189 ? 36.01965 -45.36282 -8.40750 1.000 50.47867 231 LYS A O 1
ATOM 2745 N N . GLY A 1 190 ? 34.66946 -43.69072 -9.09774 1.000 53.86758 232 GLY A N 1
ATOM 2746 C CA . GLY A 1 190 ? 35.33925 -43.70195 -10.39630 1.000 53.78822 232 GLY A CA 1
ATOM 2747 C C . GLY A 1 190 ? 34.98591 -44.89255 -11.29802 1.000 52.10231 232 GLY A C 1
ATOM 2748 O O . GLY A 1 190 ? 33.92313 -45.51505 -11.18419 1.000 53.61871 232 GLY A O 1
ATOM 2752 N N . TYR A 1 191 ? 35.92775 -45.22936 -12.16633 1.000 53.36578 233 TYR A N 1
ATOM 2753 C CA . TYR A 1 191 ? 35.71655 -46.20564 -13.21952 1.000 56.14597 233 TYR A CA 1
ATOM 2754 C C . TYR A 1 191 ? 35.77715 -47.62635 -12.67526 1.000 54.98701 233 TYR A C 1
ATOM 2755 O O . TYR A 1 191 ? 36.78018 -48.04694 -12.08768 1.000 53.15490 233 TYR A O 1
ATOM 2773 N N . LEU A 1 192 ? 34.71517 -48.38369 -12.90609 1.000 53.64492 234 LEU A N 1
ATOM 2774 C CA . LEU A 1 192 ? 34.61645 -49.70286 -12.31353 1.000 52.09030 234 LEU A CA 1
ATOM 2775 C C . LEU A 1 192 ? 34.57589 -50.79280 -13.36980 1.000 51.38876 234 LEU A C 1
ATOM 2776 O O . LEU A 1 192 ? 34.28054 -51.93761 -13.02959 1.000 45.96931 234 LEU A O 1
ATOM 2792 N N . GLY A 1 193 ? 34.82838 -50.45310 -14.65069 1.000 50.83704 235 GLY A N 1
ATOM 2793 C CA . GLY A 1 193 ? 34.60466 -51.41811 -15.72261 1.000 49.23935 235 GLY A CA 1
ATOM 2794 C C . GLY A 1 193 ? 35.51602 -52.62709 -15.62254 1.000 49.64150 235 GLY A C 1
ATOM 2795 O O . GLY A 1 193 ? 35.11323 -53.73744 -15.97579 1.000 53.47577 235 GLY A O 1
ATOM 2799 N N . ASP A 1 194 ? 36.73217 -52.44101 -15.08936 1.000 48.94473 236 ASP A N 1
ATOM 2800 C CA . ASP A 1 194 ? 37.71402 -53.51229 -14.92264 1.000 51.75771 236 ASP A CA 1
ATOM 2801 C C . ASP A 1 194 ? 37.93574 -53.88095 -13.45764 1.000 50.56791 236 ASP A C 1
ATOM 2802 O O . ASP A 1 194 ? 38.89877 -54.59308 -13.13905 1.000 48.02848 236 ASP A O 1
ATOM 2811 N N . ALA A 1 195 ? 37.10928 -53.36655 -12.55258 1.000 48.07235 237 ALA A N 1
ATOM 2812 C CA . ALA A 1 195 ? 37.38413 -53.46797 -11.13210 1.000 44.79227 237 ALA A CA 1
ATOM 2813 C C . ALA A 1 195 ? 36.83197 -54.75669 -10.54059 1.000 45.71348 237 ALA A C 1
ATOM 2814 O O . ALA A 1 195 ? 35.91898 -55.38339 -11.07325 1.000 49.47956 237 ALA A O 1
ATOM 2821 N N . ASN A 1 196 ? 37.35134 -55.11698 -9.37977 1.000 44.23910 238 ASN A N 1
ATOM 2822 C CA . ASN A 1 196 ? 36.80121 -56.22207 -8.60234 1.000 45.18378 238 ASN A CA 1
ATOM 2823 C C . ASN A 1 196 ? 36.32022 -55.52684 -7.34305 1.000 46.76180 238 ASN A C 1
ATOM 2824 O O . ASN A 1 196 ? 37.15136 -55.19980 -6.47755 1.000 50.34590 238 ASN A O 1
ATOM 2835 N N . ILE A 1 197 ? 35.03304 -55.16064 -7.30647 1.000 43.07088 239 ILE A N 1
ATOM 2836 C CA . ILE A 1 197 ? 34.49151 -54.43713 -6.15794 1.000 48.56886 239 ILE A CA 1
ATOM 2837 C C . ILE A 1 197 ? 34.28024 -55.35653 -4.95875 1.000 53.16393 239 ILE A C 1
ATOM 2838 O O . ILE A 1 197 ? 34.14014 -54.87854 -3.81931 1.000 54.91534 239 ILE A O 1
ATOM 2854 N N . LYS A 1 198 ? 34.23917 -56.66985 -5.16912 1.000 54.77125 240 LYS A N 1
ATOM 2855 C CA . LYS A 1 198 ? 34.06951 -57.53030 -3.99891 1.000 59.52854 240 LYS A CA 1
ATOM 2856 C C . LYS A 1 198 ? 35.36111 -57.58247 -3.19195 1.000 55.97107 240 LYS A C 1
ATOM 2857 O O . LYS A 1 198 ? 35.31818 -57.73734 -1.96768 1.000 58.73927 240 LYS A O 1
ATOM 2876 N N . GLU A 1 199 ? 36.49848 -57.35297 -3.83412 1.000 53.52592 241 GLU A N 1
ATOM 2877 C CA . GLU A 1 199 ? 37.76532 -57.50498 -3.16779 1.000 57.48878 241 GLU A CA 1
ATOM 2878 C C . GLU A 1 199 ? 38.49675 -56.20037 -2.93556 1.000 49.68182 241 GLU A C 1
ATOM 2879 O O . GLU A 1 199 ? 39.51297 -56.22089 -2.23713 1.000 47.20597 241 GLU A O 1
ATOM 2891 N N . TRP A 1 200 ? 38.08526 -55.08914 -3.56428 1.000 49.25128 242 TRP A N 1
ATOM 2892 C CA . TRP A 1 200 ? 38.88134 -53.85081 -3.47024 1.000 42.55241 242 TRP A CA 1
ATOM 2893 C C . TRP A 1 200 ? 39.25411 -53.55394 -2.01634 1.000 41.85875 242 TRP A C 1
ATOM 2894 O O . TRP A 1 200 ? 40.40084 -53.23110 -1.68357 1.000 45.11991 242 TRP A O 1
ATOM 2915 N N . SER A 1 201 ? 38.29229 -53.59912 -1.12642 1.000 42.91158 243 SER A N 1
ATOM 2916 C CA . SER A 1 201 ? 38.62707 -53.07765 0.19883 1.000 46.06671 243 SER A CA 1
ATOM 2917 C C . SER A 1 201 ? 39.52497 -54.04854 0.98154 1.000 49.17860 243 SER A C 1
ATOM 2918 O O . SER A 1 201 ? 40.49112 -53.60154 1.64306 1.000 48.41316 243 SER A O 1
ATOM 2926 N N . THR A 1 202 ? 39.27526 -55.37792 0.89315 1.000 49.87770 244 THR A N 1
ATOM 2927 C CA . THR A 1 202 ? 40.20072 -56.28735 1.57302 1.000 51.60919 244 THR A CA 1
ATOM 2928 C C . THR A 1 202 ? 41.61209 -56.15579 0.97335 1.000 49.09170 244 THR A C 1
ATOM 2929 O O . THR A 1 202 ? 42.61527 -56.13865 1.71571 1.000 50.34634 244 THR A O 1
ATOM 2940 N N . THR A 1 203 ? 41.71511 -55.91762 -0.34197 1.000 43.89684 245 THR A N 1
ATOM 2941 C CA . THR A 1 203 ? 43.03257 -55.65994 -0.93046 1.000 43.82447 245 THR A CA 1
ATOM 2942 C C . THR A 1 203 ? 43.71117 -54.48271 -0.22989 1.000 41.83210 245 THR A C 1
ATOM 2943 O O . THR A 1 203 ? 44.88867 -54.54502 0.10482 1.000 42.94520 245 THR A O 1
ATOM 2954 N N . VAL A 1 204 ? 43.00097 -53.37822 -0.02228 1.000 44.78276 246 VAL A N 1
ATOM 2955 C CA . VAL A 1 204 ? 43.68794 -52.19417 0.51926 1.000 41.89255 246 VAL A CA 1
ATOM 2956 C C . VAL A 1 204 ? 43.96954 -52.38797 2.02906 1.000 43.17386 246 VAL A C 1
ATOM 2957 O O . VAL A 1 204 ? 44.97585 -51.85621 2.56558 1.000 40.32333 246 VAL A O 1
ATOM 2970 N N . GLU A 1 205 ? 43.13309 -53.17827 2.71951 1.000 44.21452 247 GLU A N 1
ATOM 2971 C CA . GLU A 1 205 ? 43.43401 -53.56725 4.10083 1.000 53.46898 247 GLU A CA 1
ATOM 2972 C C . GLU A 1 205 ? 44.81931 -54.22527 4.19029 1.000 51.03652 247 GLU A C 1
ATOM 2973 O O . GLU A 1 205 ? 45.57026 -53.99306 5.14283 1.000 47.92181 247 GLU A O 1
ATOM 2985 N N . LYS A 1 206 ? 45.18040 -55.01832 3.17623 1.000 49.39077 248 LYS A N 1
ATOM 2986 C CA . LYS A 1 206 ? 46.48311 -55.66283 3.14091 1.000 52.64112 248 LYS A CA 1
ATOM 2987 C C . LYS A 1 206 ? 47.59713 -54.64517 2.90095 1.000 49.99635 248 LYS A C 1
ATOM 2988 O O . LYS A 1 206 ? 48.66814 -54.71008 3.54021 1.000 48.19512 248 LYS A O 1
ATOM 3007 N N . VAL A 1 207 ? 47.37393 -53.70479 1.97357 1.000 47.88958 249 VAL A N 1
ATOM 3008 C CA . VAL A 1 207 ? 48.33736 -52.61897 1.77472 1.000 45.13830 249 VAL A CA 1
ATOM 3009 C C . VAL A 1 207 ? 48.55131 -51.84379 3.07917 1.000 45.43409 249 VAL A C 1
ATOM 3010 O O . VAL A 1 207 ? 49.67003 -51.45591 3.42974 1.000 48.64067 249 VAL A O 1
ATOM 3023 N N . LYS A 1 208 ? 47.48052 -51.57917 3.79332 1.000 43.31935 250 LYS A N 1
ATOM 3024 C CA . LYS A 1 208 ? 47.58051 -50.84451 5.03608 1.000 48.26317 250 LYS A CA 1
ATOM 3025 C C . LYS A 1 208 ? 48.38042 -51.62317 6.07026 1.000 51.17524 250 LYS A C 1
ATOM 3026 O O . LYS A 1 208 ? 49.22238 -51.05662 6.79720 1.000 51.18784 250 LYS A O 1
ATOM 3045 N N . LEU A 1 209 ? 48.10137 -52.91927 6.17212 1.000 53.14172 251 LEU A N 1
ATOM 3046 C CA . LEU A 1 209 ? 48.80284 -53.75660 7.13159 1.000 54.61095 251 LEU A CA 1
ATOM 3047 C C . LEU A 1 209 ? 50.29499 -53.78615 6.83467 1.000 54.90739 251 LEU A C 1
ATOM 3048 O O . LEU A 1 209 ? 51.11668 -53.79956 7.75037 1.000 55.75896 251 LEU A O 1
ATOM 3064 N N . LYS A 1 210 ? 50.65910 -53.78544 5.54532 1.000 53.11211 252 LYS A N 1
ATOM 3065 C CA . LYS A 1 210 ? 52.05695 -53.88463 5.15116 1.000 57.65474 252 LYS A CA 1
ATOM 3066 C C . LYS A 1 210 ? 52.82076 -52.58003 5.36519 1.000 57.30228 252 LYS A C 1
ATOM 3067 O O . LYS A 1 210 ? 54.03382 -52.61940 5.58990 1.000 60.16570 252 LYS A O 1
ATOM 3086 N N . TYR A 1 211 ? 52.14059 -51.43228 5.36552 1.000 54.33578 253 TYR A N 1
ATOM 3087 C CA . TYR A 1 211 ? 52.81001 -50.13146 5.41049 1.000 54.21590 253 TYR A CA 1
ATOM 3088 C C . TYR A 1 211 ? 52.28007 -49.25602 6.54189 1.000 55.05097 253 TYR A C 1
ATOM 3089 O O . TYR A 1 211 ? 51.84656 -48.12081 6.31148 1.000 53.96416 253 TYR A O 1
ATOM 3107 N N . PRO A 1 212 ? 52.32847 -49.74285 7.79304 1.000 53.44350 254 PRO A N 1
ATOM 3108 C CA . PRO A 1 212 ? 51.82817 -48.92758 8.90956 1.000 55.92505 254 PRO A CA 1
ATOM 3109 C C . PRO A 1 212 ? 52.58389 -47.61236 9.11575 1.000 57.98916 254 PRO A C 1
ATOM 3110 O O . PRO A 1 212 ? 52.03061 -46.67999 9.70126 1.000 63.59320 254 PRO A O 1
ATOM 3121 N N . ASN A 1 213 ? 53.82954 -47.49306 8.67063 1.000 56.96281 255 ASN A N 1
ATOM 3122 C CA . ASN A 1 213 ? 54.60012 -46.27723 8.92155 1.000 62.17212 255 ASN A CA 1
ATOM 3123 C C . ASN A 1 213 ? 54.63998 -45.34331 7.71302 1.000 58.30379 255 ASN A C 1
ATOM 3124 O O . ASN A 1 213 ? 55.45411 -44.40762 7.68765 1.000 57.47939 255 ASN A O 1
ATOM 3135 N N . ALA A 1 214 ? 53.75979 -45.55233 6.72877 1.000 53.36389 256 ALA A N 1
ATOM 3136 C CA . ALA A 1 214 ? 53.79663 -44.72492 5.53096 1.000 51.92415 256 ALA A CA 1
ATOM 3137 C C . ALA A 1 214 ? 53.46826 -43.27759 5.86499 1.000 50.98966 256 ALA A C 1
ATOM 3138 O O . ALA A 1 214 ? 52.52861 -42.97720 6.63137 1.000 49.45619 256 ALA A O 1
ATOM 3145 N N . LYS A 1 215 ? 54.27877 -42.38574 5.29973 1.000 53.12289 257 LYS A N 1
ATOM 3146 C CA . LYS A 1 215 ? 54.12167 -40.93972 5.41462 1.000 56.27565 257 LYS A CA 1
ATOM 3147 C C . LYS A 1 215 ? 53.74094 -40.29681 4.07984 1.000 54.55921 257 LYS A C 1
ATOM 3148 O O . LYS A 1 215 ? 53.23214 -39.17576 4.07074 1.000 53.07525 257 LYS A O 1
ATOM 3167 N N . ILE A 1 216 ? 53.98974 -40.95904 2.96219 1.000 47.99934 258 ILE A N 1
ATOM 3168 C CA . ILE A 1 216 ? 53.69418 -40.38750 1.65881 1.000 49.82507 258 ILE A CA 1
ATOM 3169 C C . ILE A 1 216 ? 52.92834 -41.45800 0.91103 1.000 48.54421 258 ILE A C 1
ATOM 3170 O O . ILE A 1 216 ? 53.43643 -42.56950 0.73725 1.000 47.63798 258 ILE A O 1
ATOM 3186 N N . VAL A 1 217 ? 51.70568 -41.14445 0.50953 1.000 47.28694 259 VAL A N 1
ATOM 3187 C CA . VAL A 1 217 ? 50.87009 -42.07783 -0.22346 1.000 43.76969 259 VAL A CA 1
ATOM 3188 C C . VAL A 1 217 ? 50.32186 -41.33210 -1.42938 1.000 43.96204 259 VAL A C 1
ATOM 3189 O O . VAL A 1 217 ? 49.61649 -40.32959 -1.26778 1.000 45.33126 259 VAL A O 1
ATOM 3202 N N . ILE A 1 218 ? 50.65250 -41.80038 -2.62500 1.000 41.87351 260 ILE A N 1
ATOM 3203 C CA . ILE A 1 218 ? 50.26228 -41.07736 -3.83638 1.000 43.06518 260 ILE A CA 1
ATOM 3204 C C . ILE A 1 218 ? 49.16544 -41.88521 -4.52397 1.000 38.60551 260 ILE A C 1
ATOM 3205 O O . ILE A 1 218 ? 49.41359 -43.02074 -4.94025 1.000 39.23129 260 ILE A O 1
ATOM 3221 N N . PRO A 1 219 ? 47.95486 -41.37052 -4.60622 1.000 37.35370 261 PRO A N 1
ATOM 3222 C CA . PRO A 1 219 ? 46.89473 -42.06762 -5.32507 1.000 39.47394 261 PRO A CA 1
ATOM 3223 C C . PRO A 1 219 ? 47.05418 -41.86388 -6.82958 1.000 38.97027 261 PRO A C 1
ATOM 3224 O O . PRO A 1 219 ? 47.78321 -40.97766 -7.28144 1.000 40.02622 261 PRO A O 1
ATOM 3235 N N . GLY A 1 220 ? 46.28217 -42.64176 -7.60327 1.000 39.06620 262 GLY A N 1
ATOM 3236 C CA . GLY A 1 220 ? 46.38514 -42.57503 -9.06664 1.000 34.91537 262 GLY A CA 1
ATOM 3237 C C . GLY A 1 220 ? 45.81715 -41.28431 -9.59763 1.000 40.89009 262 GLY A C 1
ATOM 3238 O O . GLY A 1 220 ? 46.24471 -40.78696 -10.64346 1.000 44.41165 262 GLY A O 1
ATOM 3242 N N . HIS A 1 221 ? 44.86776 -40.69420 -8.86966 1.000 43.65779 263 HIS A N 1
ATOM 3243 C CA . HIS A 1 221 ? 44.33825 -39.39905 -9.26811 1.000 51.31692 263 HIS A CA 1
ATOM 3244 C C . HIS A 1 221 ? 44.13428 -38.54067 -8.02633 1.000 49.77668 263 HIS A C 1
ATOM 3245 O O . HIS A 1 221 ? 43.64050 -39.04540 -7.01989 1.000 45.96808 263 HIS A O 1
ATOM 3259 N N . GLY A 1 222 ? 44.42236 -37.24651 -8.12534 1.000 54.66406 264 GLY A N 1
ATOM 3260 C CA . GLY A 1 222 ? 44.07431 -36.31355 -7.04763 1.000 55.83217 264 GLY A CA 1
ATOM 3261 C C . GLY A 1 222 ? 45.20435 -36.13026 -6.04293 1.000 53.56675 264 GLY A C 1
ATOM 3262 O O . GLY A 1 222 ? 46.39484 -36.42353 -6.30269 1.000 48.08506 264 GLY A O 1
ATOM 3266 N N . LYS A 1 223 ? 44.82169 -35.61547 -4.87360 1.000 57.08045 265 LYS A N 1
ATOM 3267 C CA . LYS A 1 223 ? 45.77860 -35.09814 -3.89918 1.000 54.98418 265 LYS A CA 1
ATOM 3268 C C . LYS A 1 223 ? 46.41803 -36.24784 -3.12504 1.000 48.90806 265 LYS A C 1
ATOM 3269 O O . LYS A 1 223 ? 45.72760 -37.14892 -2.64695 1.000 47.43111 265 LYS A O 1
ATOM 3288 N N . TRP A 1 224 ? 47.73143 -36.24409 -3.03659 1.000 48.06429 277 TRP A N 1
ATOM 3289 C CA . TRP A 1 224 ? 48.39758 -37.20576 -2.15366 1.000 49.24913 277 TRP A CA 1
ATOM 3290 C C . TRP A 1 224 ? 48.24407 -36.78407 -0.67864 1.000 49.32342 277 TRP A C 1
ATOM 3291 O O . TRP A 1 224 ? 47.89268 -35.65285 -0.36510 1.000 50.69651 277 TRP A O 1
ATOM 3312 N N . GLY A 1 225 ? 48.53237 -37.73545 0.21393 1.000 48.71842 278 GLY A N 1
ATOM 3313 C CA . GLY A 1 225 ? 48.57545 -37.50213 1.64447 1.000 50.99126 278 GLY A CA 1
ATOM 3314 C C . GLY A 1 225 ? 49.18720 -38.67172 2.38095 1.000 49.38366 278 GLY A C 1
ATOM 3315 O O . GLY A 1 225 ? 50.17837 -39.23466 1.92341 1.000 44.81980 278 GLY A O 1
ATOM 3319 N N . GLY A 1 226 ? 48.61875 -39.03073 3.53833 1.000 55.16574 279 GLY A N 1
ATOM 3320 C CA . GLY A 1 226 ? 49.10880 -40.11547 4.36917 1.000 49.26076 279 GLY A CA 1
ATOM 3321 C C . GLY A 1 226 ? 48.27527 -41.38003 4.29689 1.000 46.77775 279 GLY A C 1
ATOM 3322 O O . GLY A 1 226 ? 47.52387 -41.62789 3.33470 1.000 42.78411 279 GLY A O 1
ATOM 3326 N N . ILE A 1 227 ? 48.43830 -42.22568 5.31407 1.000 49.77463 280 ILE A N 1
ATOM 3327 C CA . ILE A 1 227 ? 47.76039 -43.51618 5.35488 1.000 57.60791 280 ILE A CA 1
ATOM 3328 C C . ILE A 1 227 ? 46.24129 -43.37389 5.43414 1.000 54.80341 280 ILE A C 1
ATOM 3329 O O . ILE A 1 227 ? 45.51865 -44.34513 5.17190 1.000 52.88689 280 ILE A O 1
ATOM 3345 N N . GLU A 1 228 ? 45.74005 -42.18239 5.74266 1.000 55.57399 281 GLU A N 1
ATOM 3346 C CA . GLU A 1 228 ? 44.30866 -41.93835 5.69034 1.000 62.34499 281 GLU A CA 1
ATOM 3347 C C . GLU A 1 228 ? 43.73287 -42.13226 4.28113 1.000 58.27142 281 GLU A C 1
ATOM 3348 O O . GLU A 1 228 ? 42.51727 -42.30117 4.12762 1.000 58.14487 281 GLU A O 1
ATOM 3360 N N . LEU A 1 229 ? 44.56393 -42.13380 3.25436 1.000 54.09630 282 LEU A N 1
ATOM 3361 C CA . LEU A 1 229 ? 44.04361 -42.47141 1.93592 1.000 54.15184 282 LEU A CA 1
ATOM 3362 C C . LEU A 1 229 ? 43.69718 -43.94439 1.88850 1.000 51.76972 282 LEU A C 1
ATOM 3363 O O . LEU A 1 229 ? 42.65224 -44.30858 1.35048 1.000 47.85727 282 LEU A O 1
ATOM 3379 N N . PHE A 1 230 ? 44.53853 -44.79367 2.50052 1.000 49.62362 283 PHE A N 1
ATOM 3380 C CA . PHE A 1 230 ? 44.19489 -46.19961 2.68225 1.000 52.31938 283 PHE A CA 1
ATOM 3381 C C . PHE A 1 230 ? 42.83486 -46.33299 3.37719 1.000 58.89596 283 PHE A C 1
ATOM 3382 O O . PHE A 1 230 ? 41.92279 -47.01743 2.89530 1.000 55.49166 283 PHE A O 1
ATOM 3399 N N . ASP A 1 231 ? 42.70021 -45.68489 4.54066 1.000 62.85999 284 ASP A N 1
ATOM 3400 C CA . ASP A 1 231 ? 41.49157 -45.82718 5.33899 1.000 67.24203 284 ASP A CA 1
ATOM 3401 C C . ASP A 1 231 ? 40.27874 -45.39217 4.54612 1.000 59.06431 284 ASP A C 1
ATOM 3402 O O . ASP A 1 231 ? 39.24412 -46.06818 4.54000 1.000 55.41967 284 ASP A O 1
ATOM 3411 N N . TYR A 1 232 ? 40.38137 -44.23977 3.88842 1.000 54.04291 285 TYR A N 1
ATOM 3412 C CA . TYR A 1 232 ? 39.24886 -43.73314 3.13803 1.000 53.35606 285 TYR A CA 1
ATOM 3413 C C . TYR A 1 232 ? 38.87934 -44.69092 1.98814 1.000 51.73839 285 TYR A C 1
ATOM 3414 O O . TYR A 1 232 ? 37.70084 -44.95383 1.74835 1.000 49.91351 285 TYR A O 1
ATOM 3432 N N . THR A 1 233 ? 39.87186 -45.28711 1.32159 1.000 47.48515 286 THR A N 1
ATOM 3433 C CA . THR A 1 233 ? 39.58801 -46.21121 0.21503 1.000 48.91159 286 THR A CA 1
ATOM 3434 C C . THR A 1 233 ? 38.98647 -47.51893 0.72635 1.000 49.83395 286 THR A C 1
ATOM 3435 O O . THR A 1 233 ? 38.06246 -48.06309 0.11549 1.000 50.33275 286 THR A O 1
ATOM 3446 N N . ILE A 1 234 ? 39.46409 -48.02020 1.86627 1.000 53.03377 287 ILE A N 1
ATOM 3447 C CA . ILE A 1 234 ? 38.85963 -49.20846 2.46141 1.000 53.43230 287 ILE A CA 1
ATOM 3448 C C . ILE A 1 234 ? 37.37553 -48.96803 2.68920 1.000 58.56660 287 ILE A C 1
ATOM 3449 O O . ILE A 1 234 ? 36.53875 -49.85490 2.45826 1.000 61.75982 287 ILE A O 1
ATOM 3465 N N . LYS A 1 235 ? 37.03203 -47.79898 3.24317 1.000 60.33420 288 LYS A N 1
ATOM 3466 C CA . LYS A 1 235 ? 35.66197 -47.56950 3.67919 1.000 64.01189 288 LYS A CA 1
ATOM 3467 C C . LYS A 1 235 ? 34.75752 -47.29174 2.48605 1.000 62.73085 288 LYS A C 1
ATOM 3468 O O . LYS A 1 235 ? 33.60461 -47.73711 2.47650 1.000 62.85962 288 LYS A O 1
ATOM 3487 N N . LEU A 1 236 ? 35.29793 -46.59757 1.47253 1.000 58.14789 289 LEU A N 1
ATOM 3488 C CA . LEU A 1 236 ? 34.58597 -46.36439 0.21986 1.000 61.09702 289 LEU A CA 1
ATOM 3489 C C . LEU A 1 236 ? 34.03607 -47.64361 -0.40418 1.000 59.48812 289 LEU A C 1
ATOM 3490 O O . LEU A 1 236 ? 32.91731 -47.63924 -0.90920 1.000 59.85594 289 LEU A O 1
ATOM 3506 N N . PHE A 1 237 ? 34.81377 -48.73448 -0.42425 1.000 57.28478 290 PHE A N 1
ATOM 3507 C CA . PHE A 1 237 ? 34.36971 -49.96031 -1.09210 1.000 56.66635 290 PHE A CA 1
ATOM 3508 C C . PHE A 1 237 ? 33.90376 -51.05482 -0.13522 1.000 58.33083 290 PHE A C 1
ATOM 3509 O O . PHE A 1 237 ? 33.61789 -52.16818 -0.57877 1.000 58.20713 290 PHE A O 1
ATOM 3526 N N . GLU A 1 238 ? 33.83218 -50.78200 1.15831 1.000 60.57422 291 GLU A N 1
ATOM 3527 C CA . GLU A 1 238 ? 33.23810 -51.71735 2.09524 1.000 68.60979 291 GLU A CA 1
ATOM 3528 C C . GLU A 1 238 ? 31.80755 -51.96324 1.61519 1.000 72.28966 291 GLU A C 1
ATOM 3529 O O . GLU A 1 238 ? 31.16533 -51.05158 1.07305 1.000 71.39074 291 GLU A O 1
ATOM 3542 N N . ILE B 1 18 ? 0.19767 -39.02521 -16.93770 0.250 70.48784 35 ILE B N 1
ATOM 3543 C CA . ILE B 1 18 ? 1.01472 -40.16901 -16.57349 0.250 72.62077 35 ILE B CA 1
ATOM 3544 C C . ILE B 1 18 ? 1.38365 -40.97600 -17.78666 0.250 71.97791 35 ILE B C 1
ATOM 3545 O O . ILE B 1 18 ? 2.33166 -41.73884 -17.76103 0.250 76.50015 35 ILE B O 1
ATOM 3560 N N . VAL B 1 19 ? 0.48825 -40.96130 -18.76410 0.750 71.21179 36 VAL B N 1
ATOM 3561 C CA . VAL B 1 19 ? 0.56956 -41.87496 -19.89910 0.500 72.99649 36 VAL B CA 1
ATOM 3562 C C . VAL B 1 19 ? 0.24539 -41.22468 -21.24009 0.500 75.29815 36 VAL B C 1
ATOM 3563 O O . VAL B 1 19 ? -0.41741 -41.86213 -22.06342 0.500 81.14325 36 VAL B O 1
ATOM 3576 N N . TYR B 1 20 ? 0.63772 -39.96698 -21.49050 0.500 68.65028 37 TYR B N 1
ATOM 3577 C CA . TYR B 1 20 ? 0.27623 -39.41927 -22.80346 0.500 66.30053 37 TYR B CA 1
ATOM 3578 C C . TYR B 1 20 ? 0.70194 -40.45628 -23.84752 0.500 70.05515 37 TYR B C 1
ATOM 3579 O O . TYR B 1 20 ? 1.88657 -40.73700 -24.00397 0.500 67.06537 37 TYR B O 1
ATOM 3597 N N . GLN B 1 21 ? -0.28302 -41.10838 -24.47377 0.500 80.62149 38 GLN B N 1
ATOM 3598 C CA . GLN B 1 21 ? -0.11959 -42.37406 -25.18845 0.500 83.38237 38 GLN B CA 1
ATOM 3599 C C . GLN B 1 21 ? -0.72315 -42.25193 -26.58030 0.500 86.30822 38 GLN B C 1
ATOM 3600 O O . GLN B 1 21 ? -1.73244 -41.55918 -26.75429 0.500 80.59042 38 GLN B O 1
ATOM 3614 N N . THR B 1 22 ? -0.08542 -42.89211 -27.59548 1.000 96.63482 39 THR B N 1
ATOM 3615 C CA . THR B 1 22 ? -0.54696 -42.68825 -28.96897 1.000 102.47187 39 THR B CA 1
ATOM 3616 C C . THR B 1 22 ? -0.43106 -43.90852 -29.88506 1.000 89.65808 39 THR B C 1
ATOM 3617 O O . THR B 1 22 ? -0.30769 -43.73726 -31.10294 1.000 87.07681 39 THR B O 1
ATOM 3628 N N . GLU B 1 23 ? -0.39159 -45.12088 -29.33918 0.250 74.07348 40 GLU B N 1
ATOM 3629 C CA . GLU B 1 23 ? -0.34820 -46.35008 -30.12609 0.250 70.60674 40 GLU B CA 1
ATOM 3630 C C . GLU B 1 23 ? 0.96315 -46.58485 -30.86214 0.250 76.12729 40 GLU B C 1
ATOM 3631 O O . GLU B 1 23 ? 1.40341 -47.72495 -31.07544 0.500 72.16051 40 GLU B O 1
ATOM 3643 N N . ASN B 1 24 ? 1.63430 -45.49248 -31.18571 1.000 95.73480 41 ASN B N 1
ATOM 3644 C CA . ASN B 1 24 ? 2.86218 -45.54200 -31.96004 1.000 103.71499 41 ASN B CA 1
ATOM 3645 C C . ASN B 1 24 ? 4.05569 -45.29996 -31.06228 1.000 100.26904 41 ASN B C 1
ATOM 3646 O O . ASN B 1 24 ? 5.18697 -45.68121 -31.40434 1.000 105.77692 41 ASN B O 1
ATOM 3657 N N . LEU B 1 25 ? 3.78979 -44.70616 -29.90661 0.500 82.59435 42 LEU B N 1
ATOM 3658 C CA . LEU B 1 25 ? 4.74125 -44.53811 -28.82984 0.500 78.31457 42 LEU B CA 1
ATOM 3659 C C . LEU B 1 25 ? 3.94651 -44.07146 -27.62196 0.500 78.25679 42 LEU B C 1
ATOM 3660 O O . LEU B 1 25 ? 2.88165 -43.46363 -27.75707 0.500 86.10939 42 LEU B O 1
ATOM 3676 N N . ILE B 1 26 ? 4.48293 -44.35692 -26.44050 0.500 77.69055 43 ILE B N 1
ATOM 3677 C CA . ILE B 1 26 ? 3.77249 -44.17647 -25.18033 0.500 89.75489 43 ILE B CA 1
ATOM 3678 C C . ILE B 1 26 ? 4.74249 -43.50537 -24.21572 0.500 99.66353 43 ILE B C 1
ATOM 3679 O O . ILE B 1 26 ? 5.78453 -44.07864 -23.88431 0.500 98.62785 43 ILE B O 1
ATOM 3695 N N . ILE B 1 27 ? 4.42006 -42.28885 -23.78578 1.000 91.52420 44 ILE B N 1
ATOM 3696 C CA . ILE B 1 27 ? 5.24783 -41.52730 -22.85064 1.000 98.94852 44 ILE B CA 1
ATOM 3697 C C . ILE B 1 27 ? 4.57053 -41.53166 -21.48530 1.000 105.75302 44 ILE B C 1
ATOM 3698 O O . ILE B 1 27 ? 3.39976 -41.14770 -21.36248 1.000 113.27153 44 ILE B O 1
ATOM 3714 N N . ASN B 1 28 ? 5.30383 -41.94692 -20.46203 0.500 103.58003 45 ASN B N 1
ATOM 3715 C CA . ASN B 1 28 ? 4.82629 -41.86104 -19.09285 0.500 84.27391 45 ASN B CA 1
ATOM 3716 C C . ASN B 1 28 ? 5.64004 -40.81389 -18.34997 0.500 76.64883 45 ASN B C 1
ATOM 3717 O O . ASN B 1 28 ? 6.79093 -40.54987 -18.69798 0.500 77.25540 45 ASN B O 1
ATOM 3728 N N . LYS B 1 29 ? 5.05815 -40.21698 -17.31807 0.500 89.61311 47 LYS B N 1
ATOM 3729 C CA . LYS B 1 29 ? 5.85429 -39.44916 -16.37346 0.500 88.79590 47 LYS B CA 1
ATOM 3730 C C . LYS B 1 29 ? 5.87701 -40.15406 -15.02696 0.500 93.60912 47 LYS B C 1
ATOM 3731 O O . LYS B 1 29 ? 4.84191 -40.60581 -14.52804 0.500 94.05214 47 LYS B O 1
ATOM 3750 N N . LEU B 1 30 ? 7.07217 -40.21948 -14.44609 1.000 98.01369 48 LEU B N 1
ATOM 3751 C CA . LEU B 1 30 ? 7.31889 -40.90998 -13.19580 1.000 104.17886 48 LEU B CA 1
ATOM 3752 C C . LEU B 1 30 ? 7.84988 -39.97231 -12.12679 1.000 99.90167 48 LEU B C 1
ATOM 3753 O O . LEU B 1 30 ? 7.88562 -40.35215 -10.94873 1.000 104.04904 48 LEU B O 1
ATOM 3769 N N . SER B 1 31 ? 8.24846 -38.76220 -12.51247 0.250 85.08281 49 SER B N 1
ATOM 3770 C CA . SER B 1 31 ? 9.04425 -37.86871 -11.69152 0.250 81.18734 49 SER B CA 1
ATOM 3771 C C . SER B 1 31 ? 8.64480 -36.45595 -12.05708 0.250 83.92987 49 SER B C 1
ATOM 3772 O O . SER B 1 31 ? 7.94130 -36.23494 -13.03663 0.250 81.49632 49 SER B O 1
ATOM 3780 N N . ASN B 1 32 ? 9.06002 -35.48605 -11.26280 0.500 97.09517 50 ASN B N 1
ATOM 3781 C CA . ASN B 1 32 ? 8.90104 -34.14659 -11.79638 0.500 100.23024 50 ASN B CA 1
ATOM 3782 C C . ASN B 1 32 ? 9.81167 -33.93163 -13.00793 0.500 98.05691 50 ASN B C 1
ATOM 3783 O O . ASN B 1 32 ? 9.41604 -33.23875 -13.94988 0.500 98.76006 50 ASN B O 1
ATOM 3794 N N . HIS B 1 33 ? 10.95163 -34.62881 -13.08894 0.500 93.33368 51 HIS B N 1
ATOM 3795 C CA . HIS B 1 33 ? 11.86806 -34.41249 -14.20437 0.500 89.40448 51 HIS B CA 1
ATOM 3796 C C . HIS B 1 33 ? 12.16331 -35.64752 -15.05797 0.500 89.23256 51 HIS B C 1
ATOM 3797 O O . HIS B 1 33 ? 13.07487 -35.59306 -15.89426 0.500 88.98886 51 HIS B O 1
ATOM 3811 N N . ILE B 1 34 ? 11.44398 -36.75363 -14.87818 0.500 89.73174 52 ILE B N 1
ATOM 3812 C CA . ILE B 1 34 ? 11.72954 -37.98639 -15.60316 0.500 87.96499 52 ILE B CA 1
ATOM 3813 C C . ILE B 1 34 ? 10.45163 -38.52207 -16.22676 0.500 88.38598 52 ILE B C 1
ATOM 3814 O O . ILE B 1 34 ? 9.45514 -38.73580 -15.52730 0.500 88.51326 52 ILE B O 1
ATOM 3830 N N . TYR B 1 35 ? 10.49901 -38.76860 -17.53324 0.500 91.19820 53 TYR B N 1
ATOM 3831 C CA . TYR B 1 35 ? 9.44432 -39.45293 -18.26486 0.500 94.33097 53 TYR B CA 1
ATOM 3832 C C . TYR B 1 35 ? 10.03456 -40.69601 -18.91998 0.500 93.83053 53 TYR B C 1
ATOM 3833 O O . TYR B 1 35 ? 11.11013 -40.63347 -19.52586 0.500 94.97674 53 TYR B O 1
ATOM 3851 N N . GLU B 1 36 ? 9.31809 -41.81410 -18.84076 0.790 90.77854 54 GLU B N 1
ATOM 3852 C CA . GLU B 1 36 ? 9.71227 -43.01230 -19.56862 0.790 89.09265 54 GLU B CA 1
ATOM 3853 C C . GLU B 1 36 ? 9.06519 -42.99432 -20.94108 0.790 90.46827 54 GLU B C 1
ATOM 3854 O O . GLU B 1 36 ? 7.90689 -42.58691 -21.09559 0.790 91.97824 54 GLU B O 1
ATOM 3866 N N . HIS B 1 37 ? 9.82829 -43.42935 -21.93949 0.880 89.82343 55 HIS B N 1
ATOM 3867 C CA . HIS B 1 37 ? 9.30856 -43.52832 -23.29183 0.880 92.49132 55 HIS B CA 1
ATOM 3868 C C . HIS B 1 37 ? 9.40477 -44.95490 -23.80380 0.880 91.73930 55 HIS B C 1
ATOM 3869 O O . HIS B 1 37 ? 10.39727 -45.65312 -23.55946 0.880 88.75295 55 HIS B O 1
ATOM 3883 N N . ILE B 1 38 ? 8.32626 -45.38809 -24.45680 1.000 93.01251 56 ILE B N 1
ATOM 3884 C CA . ILE B 1 38 ? 8.18183 -46.74033 -24.98071 1.000 97.92769 56 ILE B CA 1
ATOM 3885 C C . ILE B 1 38 ? 7.92156 -46.65683 -26.48112 1.000 104.38810 56 ILE B C 1
ATOM 3886 O O . ILE B 1 38 ? 7.00838 -45.94964 -26.93083 1.000 105.65973 56 ILE B O 1
ATOM 3902 N N . SER B 1 39 ? 8.71590 -47.37918 -27.24897 1.000 111.05395 57 SER B N 1
ATOM 3903 C CA . SER B 1 39 ? 8.56572 -47.40993 -28.69114 1.000 112.39068 57 SER B CA 1
ATOM 3904 C C . SER B 1 39 ? 8.20139 -48.83065 -29.08049 1.000 110.13284 57 SER B C 1
ATOM 3905 O O . SER B 1 39 ? 8.17406 -49.72573 -28.23507 1.000 109.92632 57 SER B O 1
ATOM 3913 N N . PHE B 1 40 ? 7.88438 -49.03623 -30.35977 0.980 106.86774 58 PHE B N 1
ATOM 3914 C CA . PHE B 1 40 ? 7.47327 -50.34455 -30.86942 0.980 109.33341 58 PHE B CA 1
ATOM 3915 C C . PHE B 1 40 ? 8.33843 -50.72012 -32.06071 0.980 107.42741 58 PHE B C 1
ATOM 3916 O O . PHE B 1 40 ? 8.32549 -50.01792 -33.07492 0.980 109.48361 58 PHE B O 1
ATOM 3933 N N . LEU B 1 41 ? 9.05249 -51.83666 -31.96183 0.500 100.33281 59 LEU B N 1
ATOM 3934 C CA . LEU B 1 41 ? 9.90724 -52.27305 -33.06424 0.500 96.04369 59 LEU B CA 1
ATOM 3935 C C . LEU B 1 41 ? 9.26574 -53.40142 -33.86622 0.500 100.04814 59 LEU B C 1
ATOM 3936 O O . LEU B 1 41 ? 8.36007 -54.08709 -33.38674 0.500 102.26559 59 LEU B O 1
ATOM 3952 N N . VAL B 1 49 ? 7.65189 -55.45463 -30.49659 0.500 87.24435 67 VAL B N 1
ATOM 3953 C CA . VAL B 1 49 ? 8.32552 -55.55282 -29.20501 0.500 85.33807 67 VAL B CA 1
ATOM 3954 C C . VAL B 1 49 ? 8.41036 -54.18178 -28.56553 0.500 85.49276 67 VAL B C 1
ATOM 3955 O O . VAL B 1 49 ? 8.75570 -53.19732 -29.22913 0.500 84.65928 67 VAL B O 1
ATOM 3967 N N . ALA B 1 50 ? 8.12089 -54.11872 -27.26497 1.000 86.41144 68 ALA B N 1
ATOM 3968 C CA . ALA B 1 50 ? 8.13032 -52.85374 -26.52960 1.000 87.02875 68 ALA B CA 1
ATOM 3969 C C . ALA B 1 50 ? 9.53263 -52.56183 -25.97840 1.000 67.93614 68 ALA B C 1
ATOM 3970 O O . ALA B 1 50 ? 9.99314 -53.20719 -25.02754 1.000 70.63258 68 ALA B O 1
ATOM 3977 N N . CYS B 1 51 ? 10.17450 -51.54182 -26.54323 1.000 104.70510 69 CYS B N 1
ATOM 3978 C CA . CYS B 1 51 ? 11.49208 -51.08858 -26.12460 1.000 90.55730 69 CYS B CA 1
ATOM 3979 C C . CYS B 1 51 ? 11.36859 -49.78508 -25.34915 1.000 83.95040 69 CYS B C 1
ATOM 3980 O O . CYS B 1 51 ? 10.58682 -48.89595 -25.73174 1.000 81.40408 69 CYS B O 1
ATOM 3988 N N . ASN B 1 52 ? 12.14638 -49.67567 -24.27710 1.000 81.21198 70 ASN B N 1
ATOM 3989 C CA . ASN B 1 52 ? 12.06914 -48.55316 -23.35630 1.000 78.04697 70 ASN B CA 1
ATOM 3990 C C . ASN B 1 52 ? 13.22433 -47.58156 -23.57477 1.000 78.13118 70 ASN B C 1
ATOM 3991 O O . ASN B 1 52 ? 14.36873 -47.99316 -23.78114 1.000 84.87489 70 ASN B O 1
ATOM 4002 N N . GLY B 1 53 ? 12.91426 -46.28688 -23.52946 1.000 78.02100 71 GLY B N 1
ATOM 4003 C CA . GLY B 1 53 ? 13.94598 -45.26775 -23.44431 1.000 80.54594 71 GLY B CA 1
ATOM 4004 C C . GLY B 1 53 ? 13.65197 -44.35482 -22.27543 1.000 85.81722 71 GLY B C 1
ATOM 4005 O O . GLY B 1 53 ? 12.69332 -44.59102 -21.52896 1.000 87.79423 71 GLY B O 1
ATOM 4009 N N . MET B 1 54 ? 14.42512 -43.28631 -22.11553 1.000 89.07524 72 MET B N 1
ATOM 4010 C CA . MET B 1 54 ? 14.19772 -42.39910 -20.98493 1.000 92.51092 72 MET B CA 1
ATOM 4011 C C . MET B 1 54 ? 14.41620 -40.94942 -21.39471 1.000 92.98189 72 MET B C 1
ATOM 4012 O O . MET B 1 54 ? 15.32190 -40.63934 -22.17308 1.000 92.15424 72 MET B O 1
ATOM 4026 N N . LEU B 1 55 ? 13.56465 -40.07300 -20.86661 0.500 93.63983 73 LEU B N 1
ATOM 4027 C CA . LEU B 1 55 ? 13.67941 -38.63645 -21.05594 0.500 85.63576 73 LEU B CA 1
ATOM 4028 C C . LEU B 1 55 ? 13.89238 -37.98065 -19.69766 0.500 75.91695 73 LEU B C 1
ATOM 4029 O O . LEU B 1 55 ? 13.42072 -38.48118 -18.67442 0.500 73.68350 73 LEU B O 1
ATOM 4045 N N . VAL B 1 56 ? 14.64465 -36.87949 -19.69006 0.500 71.00904 74 VAL B N 1
ATOM 4046 C CA . VAL B 1 56 ? 14.99115 -36.15999 -18.46737 0.500 68.25858 74 VAL B CA 1
ATOM 4047 C C . VAL B 1 56 ? 14.92799 -34.67215 -18.75965 0.500 70.40829 74 VAL B C 1
ATOM 4048 O O . VAL B 1 56 ? 15.59672 -34.19167 -19.67838 0.500 70.67499 74 VAL B O 1
ATOM 4061 N N . LEU B 1 57 ? 14.12570 -33.93900 -17.98572 0.500 71.41672 75 LEU B N 1
ATOM 4062 C CA . LEU B 1 57 ? 13.90297 -32.52054 -18.22835 0.500 73.35956 75 LEU B CA 1
ATOM 4063 C C . LEU B 1 57 ? 14.19507 -31.69516 -16.98640 0.500 73.57228 75 LEU B C 1
ATOM 4064 O O . LEU B 1 57 ? 13.83079 -32.08517 -15.88337 0.500 71.79678 75 LEU B O 1
ATOM 4080 N N . ASN B 1 58 ? 14.80516 -30.52570 -17.16978 0.500 78.71545 76 ASN B N 1
ATOM 4081 C CA . ASN B 1 58 ? 14.93369 -29.56419 -16.07230 0.500 84.04457 76 ASN B CA 1
ATOM 4082 C C . ASN B 1 58 ? 15.09790 -28.17211 -16.67100 0.500 86.39046 76 ASN B C 1
ATOM 4083 O O . ASN B 1 58 ? 15.97510 -27.96059 -17.51097 0.500 88.73749 76 ASN B O 1
ATOM 4094 N N . GLU B 1 59 ? 14.24982 -27.22577 -16.27683 0.500 86.26791 77 GLU B N 1
ATOM 4095 C CA . GLU B 1 59 ? 14.28547 -25.87774 -16.84607 0.500 84.82448 77 GLU B CA 1
ATOM 4096 C C . GLU B 1 59 ? 14.23625 -25.93569 -18.37961 0.500 87.43654 77 GLU B C 1
ATOM 4097 O O . GLU B 1 59 ? 15.12562 -25.46139 -19.09112 0.500 84.71151 77 GLU B O 1
ATOM 4109 N N . ASN B 1 60 ? 13.17293 -26.57708 -18.87299 1.000 97.62205 78 ASN B N 1
ATOM 4110 C CA . ASN B 1 60 ? 12.78744 -26.60255 -20.28948 1.000 102.95973 78 ASN B CA 1
ATOM 4111 C C . ASN B 1 60 ? 13.87592 -27.14569 -21.21964 1.000 101.96826 78 ASN B C 1
ATOM 4112 O O . ASN B 1 60 ? 13.78528 -26.96839 -22.44039 1.000 105.03215 78 ASN B O 1
ATOM 4123 N N . LYS B 1 61 ? 14.87899 -27.83860 -20.68023 0.500 93.24850 79 LYS B N 1
ATOM 4124 C CA . LYS B 1 61 ? 15.85748 -28.57316 -21.47814 0.500 81.19310 79 LYS B CA 1
ATOM 4125 C C . LYS B 1 61 ? 15.67532 -30.06333 -21.21798 0.500 80.22839 79 LYS B C 1
ATOM 4126 O O . LYS B 1 61 ? 15.28180 -30.46759 -20.11468 0.500 75.46055 79 LYS B O 1
ATOM 4145 N N . VAL B 1 62 ? 15.95279 -30.88221 -22.24282 1.000 94.85709 80 VAL B N 1
ATOM 4146 C CA . VAL B 1 62 ? 15.78988 -32.32846 -22.12571 1.000 101.11594 80 VAL B CA 1
ATOM 4147 C C . VAL B 1 62 ? 16.95123 -33.10758 -22.73172 1.000 99.76435 80 VAL B C 1
ATOM 4148 O O . VAL B 1 62 ? 17.57839 -32.69291 -23.71260 1.000 100.83836 80 VAL B O 1
ATOM 4161 N N . VAL B 1 63 ? 17.21600 -34.26237 -22.11464 1.000 92.81791 81 VAL B N 1
ATOM 4162 C CA . VAL B 1 63 ? 18.10869 -35.29771 -22.60791 1.000 83.35840 81 VAL B CA 1
ATOM 4163 C C . VAL B 1 63 ? 17.30881 -36.58362 -22.72621 1.000 80.30932 81 VAL B C 1
ATOM 4164 O O . VAL B 1 63 ? 16.41159 -36.85568 -21.91833 1.000 82.86423 81 VAL B O 1
ATOM 4177 N N . VAL B 1 64 ? 17.64293 -37.39030 -23.71878 0.500 71.31866 82 VAL B N 1
ATOM 4178 C CA . VAL B 1 64 ? 16.94621 -38.64746 -23.91146 0.500 70.41463 82 VAL B CA 1
ATOM 4179 C C . VAL B 1 64 ? 17.96677 -39.73665 -24.13654 0.500 72.85685 82 VAL B C 1
ATOM 4180 O O . VAL B 1 64 ? 18.94452 -39.56272 -24.87701 0.500 72.49857 82 VAL B O 1
ATOM 4193 N N . PHE B 1 65 ? 17.69943 -40.87636 -23.52035 1.000 75.50957 83 PHE B N 1
ATOM 4194 C CA . PHE B 1 65 ? 18.44386 -42.10409 -23.74228 1.000 75.76232 83 PHE B CA 1
ATOM 4195 C C . PHE B 1 65 ? 17.67536 -42.96414 -24.72983 1.000 77.18930 83 PHE B C 1
ATOM 4196 O O . PHE B 1 65 ? 16.44560 -43.06498 -24.63712 1.000 80.35708 83 PHE B O 1
ATOM 4213 N N . ASP B 1 66 ? 18.39393 -43.56352 -25.69493 1.000 89.56006 84 ASP B N 1
ATOM 4214 C CA . ASP B 1 66 ? 17.75819 -44.51288 -26.60848 1.000 94.67670 84 ASP B CA 1
ATOM 4215 C C . ASP B 1 66 ? 16.69265 -43.90390 -27.51401 1.000 98.16757 84 ASP B C 1
ATOM 4216 O O . ASP B 1 66 ? 15.56721 -43.69108 -27.06027 1.000 98.99265 84 ASP B O 1
ATOM 4225 N N . THR B 1 67 ? 17.05740 -43.44047 -28.69898 1.000 100.96414 85 THR B N 1
ATOM 4226 C CA . THR B 1 67 ? 16.00030 -43.18696 -29.67100 1.000 103.46324 85 THR B CA 1
ATOM 4227 C C . THR B 1 67 ? 14.85805 -44.20837 -29.58880 1.000 102.48699 85 THR B C 1
ATOM 4228 O O . THR B 1 67 ? 15.08011 -45.40032 -29.30898 1.000 97.43064 85 THR B O 1
ATOM 4239 N N . PRO B 1 68 ? 13.61444 -43.76310 -29.78238 1.000 104.23723 86 PRO B N 1
ATOM 4240 C CA . PRO B 1 68 ? 12.53552 -44.70657 -30.10912 1.000 107.11555 86 PRO B CA 1
ATOM 4241 C C . PRO B 1 68 ? 12.91901 -45.60339 -31.27501 1.000 109.56764 86 PRO B C 1
ATOM 4242 O O . PRO B 1 68 ? 13.93919 -45.37219 -31.92757 1.000 115.14866 86 PRO B O 1
ATOM 4253 N N . THR B 1 69 ? 12.12425 -46.63955 -31.53768 1.000 103.25253 87 THR B N 1
ATOM 4254 C CA . THR B 1 69 ? 12.54748 -47.69332 -32.45120 1.000 106.80484 87 THR B CA 1
ATOM 4255 C C . THR B 1 69 ? 12.47930 -47.29945 -33.92799 1.000 110.25386 87 THR B C 1
ATOM 4256 O O . THR B 1 69 ? 13.12378 -47.96043 -34.75259 1.000 110.78468 87 THR B O 1
ATOM 4267 N N . ASP B 1 70 ? 11.70997 -46.27052 -34.29779 1.000 114.49816 88 ASP B N 1
ATOM 4268 C CA . ASP B 1 70 ? 11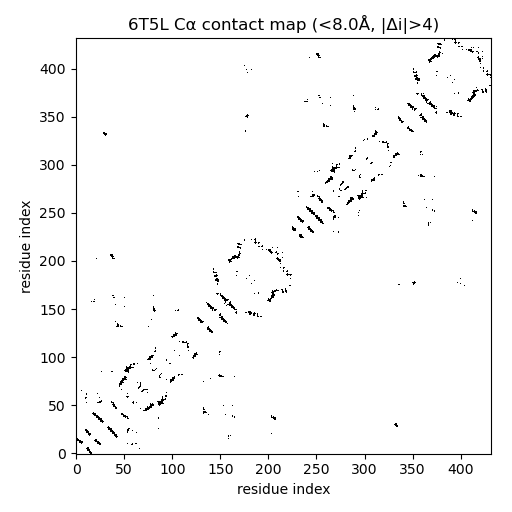.56040 -45.92303 -35.70652 1.000 117.85990 88 ASP B CA 1
ATOM 4269 C C . ASP B 1 70 ? 11.60443 -44.41355 -35.91212 1.000 120.23694 88 ASP B C 1
ATOM 4270 O O . ASP B 1 70 ? 11.60161 -43.61987 -34.96523 1.000 112.79471 88 ASP B O 1
ATOM 4279 N N . ASP B 1 71 ? 11.60650 -44.02510 -37.18757 0.280 131.76251 89 ASP B N 1
ATOM 4280 C CA . ASP B 1 71 ? 11.87510 -42.63635 -37.53633 0.250 139.75477 89 ASP B CA 1
ATOM 4281 C C . ASP B 1 71 ? 10.72001 -41.72105 -37.15367 0.250 136.00832 89 ASP B C 1
ATOM 4282 O O . ASP B 1 71 ? 10.94711 -40.63054 -36.61843 0.250 135.01461 89 ASP B O 1
ATOM 4291 N N . LYS B 1 72 ? 9.47817 -42.13550 -37.41824 0.500 127.87969 90 LYS B N 1
ATOM 4292 C CA . LYS B 1 72 ? 8.32985 -41.28538 -37.12256 0.500 117.79986 90 LYS B CA 1
ATOM 42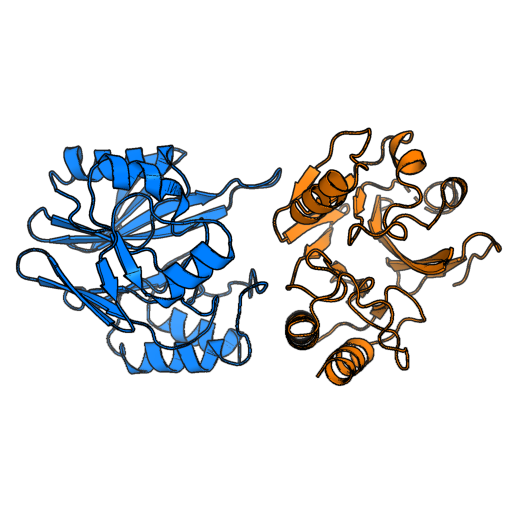93 C C . LYS B 1 72 ? 7.99523 -41.25404 -35.63853 0.500 115.29004 90 LYS B C 1
ATOM 4294 O O . LYS B 1 72 ? 7.20473 -40.40452 -35.21895 0.500 113.88738 90 LYS B O 1
ATOM 4313 N N . SER B 1 73 ? 8.60180 -42.13586 -34.83900 0.750 119.35983 91 SER B N 1
ATOM 4314 C CA . SER B 1 73 ? 8.32271 -42.24840 -33.40972 0.750 114.25806 91 SER B CA 1
ATOM 4315 C C . SER B 1 73 ? 8.67782 -41.00240 -32.60485 0.750 110.91315 91 SER B C 1
ATOM 4316 O O . SER B 1 73 ? 8.25546 -40.90849 -31.44867 0.750 110.54581 91 SER B O 1
ATOM 4324 N N . SER B 1 74 ? 9.44496 -40.06608 -33.15916 0.250 106.73460 92 SER B N 1
ATOM 4325 C CA . SER B 1 74 ? 9.65100 -38.76779 -32.51633 0.500 106.27483 92 SER B CA 1
ATOM 4326 C C . SER B 1 74 ? 8.69079 -37.74135 -33.13081 0.250 108.16516 92 SER B C 1
ATOM 4327 O O . SER B 1 74 ? 7.54025 -37.60600 -32.70916 0.250 109.62156 92 SER B O 1
ATOM 4335 N N . ASN B 1 79 ? 7.99521 -33.33404 -31.74827 0.250 111.82764 97 ASN B N 1
ATOM 4336 C CA . ASN B 1 79 ? 6.77357 -32.54971 -31.80556 0.500 115.29613 97 ASN B CA 1
ATOM 4337 C C . ASN B 1 79 ? 5.87530 -32.86897 -30.62596 0.250 115.21446 97 ASN B C 1
ATOM 4338 O O . ASN B 1 79 ? 4.75750 -32.39349 -30.55190 0.250 118.19716 97 ASN B O 1
ATOM 4348 N N . PHE B 1 80 ? 6.39946 -33.65525 -29.68732 0.250 112.02419 98 PHE B N 1
ATOM 4349 C CA . PHE B 1 80 ? 5.77883 -33.83725 -28.38377 0.250 111.94255 98 PHE B CA 1
ATOM 4350 C C . PHE B 1 80 ? 6.49363 -33.02193 -27.32154 0.250 110.80790 98 PHE B C 1
ATOM 4351 O O . PHE B 1 80 ? 5.87931 -32.16142 -26.69711 0.250 113.24607 98 PHE B O 1
ATOM 4368 N N . VAL B 1 81 ? 7.80580 -33.21757 -27.15896 0.250 107.58749 99 VAL B N 1
ATOM 4369 C CA . VAL B 1 81 ? 8.50733 -32.67422 -25.99602 0.250 106.37416 99 VAL B CA 1
ATOM 4370 C C . VAL B 1 81 ? 8.33328 -31.16301 -25.92002 0.250 109.53278 99 VAL B C 1
ATOM 4371 O O . VAL B 1 81 ? 7.76624 -30.63478 -24.95966 0.250 111.44948 99 VAL B O 1
ATOM 4384 N N . THR B 1 82 ? 8.82368 -30.43954 -26.92566 0.250 110.54463 100 THR B N 1
ATOM 4385 C CA . THR B 1 82 ? 8.81388 -28.98560 -26.82819 0.250 113.63854 100 THR B CA 1
ATOM 4386 C C . THR B 1 82 ? 7.50805 -28.37010 -27.31735 0.250 117.65560 100 THR B C 1
ATOM 4387 O O . THR B 1 82 ? 7.18854 -27.24161 -26.92265 0.250 120.73222 100 THR B O 1
ATOM 4398 N N . ASN B 1 83 ? 6.69991 -29.09525 -28.09501 1.000 118.16601 102 ASN B N 1
ATOM 4399 C CA . ASN B 1 83 ? 5.31716 -28.64550 -28.28145 1.000 126.58117 102 ASN B CA 1
ATOM 4400 C C . ASN B 1 83 ? 4.51681 -28.83218 -26.99517 1.000 132.80907 102 ASN B C 1
ATOM 4401 O O . ASN B 1 83 ? 3.97321 -27.87382 -26.43632 1.000 140.02204 102 ASN B O 1
ATOM 4412 N N . THR B 1 84 ? 4.46035 -30.07071 -26.49674 1.000 129.43823 103 THR B N 1
ATOM 4413 C CA . THR B 1 84 ? 3.69666 -30.39176 -25.29855 1.000 129.45460 103 THR B CA 1
ATOM 4414 C C . THR B 1 84 ? 4.43709 -30.03619 -24.01320 1.000 132.63388 103 THR B C 1
ATOM 4415 O O . THR B 1 84 ? 3.79389 -29.85929 -22.97321 1.000 133.71921 103 THR B O 1
ATOM 4426 N N . LEU B 1 85 ? 5.76044 -29.94020 -24.04537 0.750 137.53009 104 LEU B N 1
ATOM 4427 C CA . LEU B 1 85 ? 6.50123 -29.59291 -22.83580 0.750 130.48557 104 LEU B CA 1
ATOM 4428 C C . LEU B 1 85 ? 7.56523 -28.54313 -23.12996 0.750 118.37557 104 LEU B C 1
ATOM 4429 O O . LEU B 1 85 ? 8.07989 -27.89784 -22.21867 0.750 117.31131 104 LEU B O 1
ATOM 4445 N N . GLU B 1 88 ? 13.26217 -27.85030 -25.37214 1.000 112.03076 107 GLU B N 1
ATOM 4446 C CA . GLU B 1 88 ? 14.44630 -28.21663 -26.14417 0.500 110.06354 107 GLU B CA 1
ATOM 4447 C C . GLU B 1 88 ? 15.13124 -29.46186 -25.61896 0.500 107.17815 107 GLU B C 1
ATOM 4448 O O . GLU B 1 88 ? 15.41879 -29.61092 -24.40801 0.500 104.66863 107 GLU B O 1
ATOM 4459 N N . ILE B 1 89 ? 15.40641 -30.36388 -26.54915 1.000 107.62482 109 ILE B N 1
ATOM 4460 C CA . ILE B 1 89 ? 16.20062 -31.53447 -26.23385 1.000 106.93910 109 ILE B CA 1
ATOM 4461 C C . ILE B 1 89 ? 17.62284 -31.19167 -26.60924 1.000 107.34108 109 ILE B C 1
ATOM 4462 O O . ILE B 1 89 ? 17.93309 -30.93556 -27.78162 1.000 109.91493 109 ILE B O 1
ATOM 4478 N N . ILE B 1 90 ? 18.48462 -31.20474 -25.60103 1.000 103.31069 110 ILE B N 1
ATOM 4479 C CA . ILE B 1 90 ? 19.86421 -30.81053 -25.79333 1.000 105.36018 110 ILE B CA 1
ATOM 4480 C C . ILE B 1 90 ? 20.75172 -31.99213 -26.13099 1.000 106.28527 110 ILE B C 1
ATOM 4481 O O . ILE B 1 90 ? 21.90200 -31.78362 -26.54307 1.000 108.83031 110 ILE B O 1
ATOM 4497 N N . GLY B 1 91 ? 20.26217 -33.22275 -25.98704 1.000 104.82455 111 GLY B N 1
ATOM 4498 C CA . GLY B 1 91 ? 21.13368 -34.36255 -26.20461 1.000 103.46941 111 GLY B CA 1
ATOM 4499 C C . GLY B 1 91 ? 20.49080 -35.73360 -26.21335 1.000 99.59420 111 GLY B C 1
ATOM 4500 O O . GLY B 1 91 ? 19.56562 -36.01814 -25.44438 1.000 99.09505 111 GLY B O 1
ATOM 4504 N N . LEU B 1 92 ? 20.99432 -36.59891 -27.08450 1.000 96.80351 112 LEU B N 1
ATOM 4505 C CA . LEU B 1 92 ? 20.51769 -37.96507 -27.20941 1.000 96.34858 112 LEU B CA 1
ATOM 4506 C C . LEU B 1 92 ? 21.66577 -38.92792 -26.92788 1.000 93.85385 112 LEU B C 1
ATOM 4507 O O . LEU B 1 92 ? 22.79648 -38.71144 -27.37565 1.000 93.11196 112 LEU B O 1
ATOM 4523 N N . ILE B 1 93 ? 21.37394 -40.01193 -26.21992 1.000 91.06964 113 ILE B N 1
ATOM 4524 C CA . ILE B 1 93 ? 22.44257 -40.94517 -25.89293 1.000 90.94762 113 ILE B CA 1
ATOM 4525 C C . ILE B 1 93 ? 21.99850 -42.38332 -26.11894 1.000 89.94558 113 ILE B C 1
ATOM 4526 O O . ILE B 1 93 ? 21.32229 -42.95593 -25.25781 1.000 86.38958 113 ILE B O 1
ATOM 4542 N N . PRO B 1 94 ? 22.39779 -43.01604 -27.22712 1.000 80.80713 114 PRO B N 1
ATOM 4543 C CA . PRO B 1 94 ? 22.10925 -44.44667 -27.39740 1.000 77.77444 114 PRO B CA 1
ATOM 4544 C C . PRO B 1 94 ? 22.96351 -45.26472 -26.44126 1.000 77.04979 114 PRO B C 1
ATOM 4545 O O . PRO B 1 94 ? 24.18871 -45.10728 -26.39185 1.000 75.35121 114 PRO B O 1
ATOM 4556 N N . THR B 1 95 ? 22.31484 -46.14792 -25.68701 1.000 77.15835 115 THR B N 1
ATOM 4557 C CA . THR B 1 95 ? 23.00839 -46.81913 -24.60075 1.000 75.91331 115 THR B CA 1
ATOM 4558 C C . THR B 1 95 ? 23.70880 -48.09059 -25.03236 1.000 72.36967 115 THR B C 1
ATOM 4559 O O . THR B 1 95 ? 24.42053 -48.67292 -24.21177 1.000 70.45112 115 THR B O 1
ATOM 4570 N N . HIS B 1 96 ? 23.47345 -48.56588 -26.25753 1.000 70.04039 116 HIS B N 1
ATOM 4571 C CA . HIS B 1 96 ? 24.32933 -49.57524 -26.88179 1.000 69.39773 116 HIS B CA 1
ATOM 4572 C C . HIS B 1 96 ? 24.04519 -49.53874 -28.37757 1.000 70.92360 116 HIS B C 1
ATOM 4573 O O . HIS B 1 96 ? 23.29028 -48.68960 -28.86651 1.000 71.10186 116 HIS B O 1
ATOM 4587 N N . PHE B 1 97 ? 24.65127 -50.46069 -29.11757 1.000 73.71390 117 PHE B N 1
ATOM 4588 C CA . PHE B 1 97 ? 24.62584 -50.32822 -30.57357 1.000 77.53338 117 PHE B CA 1
ATOM 4589 C C . PHE B 1 97 ? 23.46088 -51.03864 -31.26807 1.000 78.95921 117 PHE B C 1
ATOM 4590 O O . PHE B 1 97 ? 23.30891 -50.87277 -32.48270 1.000 82.85118 117 PHE B O 1
ATOM 4607 N N . HIS B 1 98 ? 22.63788 -51.82317 -30.57065 1.000 74.30024 118 HIS B N 1
ATOM 4608 C CA . HIS B 1 98 ? 21.57741 -52.52820 -31.27844 1.000 78.22489 118 HIS B CA 1
ATOM 4609 C C . HIS B 1 98 ? 20.55025 -51.52988 -31.82260 1.000 86.28675 118 HIS B C 1
ATOM 4610 O O . HIS B 1 98 ? 20.47823 -50.37077 -31.39579 1.000 81.21729 118 HIS B O 1
ATOM 4624 N N . ASP B 1 99 ? 19.72702 -51.99861 -32.76979 1.000 100.32266 119 ASP B N 1
ATOM 4625 C CA . ASP B 1 99 ? 18.85016 -51.07871 -33.48101 1.000 109.02628 119 ASP B CA 1
ATOM 4626 C C . ASP B 1 99 ? 17.66986 -50.60005 -32.64092 1.000 111.45977 119 ASP B C 1
ATOM 4627 O O . ASP B 1 99 ? 16.86938 -49.80116 -33.12953 1.000 117.61529 119 ASP B O 1
ATOM 4636 N N . ASP B 1 100 ? 17.55310 -51.01337 -31.38457 1.000 105.08784 120 ASP B N 1
ATOM 4637 C CA . ASP B 1 100 ? 16.52833 -50.47490 -30.49849 1.000 106.00245 120 ASP B CA 1
ATOM 4638 C C . ASP B 1 100 ? 17.08161 -49.41501 -29.53954 1.000 96.58857 120 ASP B C 1
ATOM 4639 O O . ASP B 1 100 ? 16.42926 -49.07044 -28.54549 1.000 93.42828 120 ASP B O 1
ATOM 4648 N N . CYS B 1 101 ? 18.27833 -48.90889 -29.81320 1.000 90.36722 121 CYS B N 1
ATOM 4649 C CA . CYS B 1 101 ? 18.72580 -47.64180 -29.27151 1.000 83.85796 121 CYS B CA 1
ATOM 4650 C C . CYS B 1 101 ? 18.92558 -46.59279 -30.34677 1.000 82.53932 121 CYS B C 1
ATOM 4651 O O . CYS B 1 101 ? 18.87608 -45.39777 -30.02957 1.000 79.98222 121 CYS B O 1
ATOM 4659 N N . ILE B 1 102 ? 19.11123 -47.00073 -31.60736 1.000 85.32885 122 ILE B N 1
ATOM 4660 C CA . ILE B 1 102 ? 19.46561 -46.11494 -32.70987 1.000 90.23316 122 ILE B CA 1
ATOM 4661 C C . ILE B 1 102 ? 18.40502 -46.09141 -33.80106 1.000 91.49409 122 ILE B C 1
ATOM 4662 O O . ILE B 1 102 ? 18.61527 -45.47046 -34.85253 1.000 92.91430 122 ILE B O 1
ATOM 4678 N N . GLY B 1 103 ? 17.25733 -46.73980 -33.57712 1.000 98.36797 123 GLY B N 1
ATOM 4679 C CA . GLY B 1 103 ? 16.28173 -46.91105 -34.65069 1.000 109.97496 123 GLY B CA 1
ATOM 4680 C C . GLY B 1 103 ? 15.96982 -45.63275 -35.40681 1.000 114.54706 123 GLY B C 1
ATOM 4681 O O . GLY B 1 103 ? 15.88565 -45.63004 -36.64193 1.000 121.38718 123 GLY B O 1
ATOM 4685 N N . GLY B 1 104 ? 15.78974 -44.53094 -34.68337 1.000 105.10350 124 GLY B N 1
ATOM 4686 C CA . GLY B 1 104 ? 15.45884 -43.26338 -35.31433 1.000 110.41851 124 GLY B CA 1
ATOM 4687 C C . GLY B 1 104 ? 16.57018 -42.22652 -35.26976 1.000 114.50267 124 GLY B C 1
ATOM 4688 O O . GLY B 1 104 ? 16.30288 -41.03473 -35.08645 1.000 112.26923 124 GLY B O 1
ATOM 4692 N N . ILE B 1 105 ? 17.82390 -42.65118 -35.43590 0.500 120.04088 125 ILE B N 1
ATOM 4693 C CA . ILE B 1 105 ? 18.90012 -41.66918 -35.48208 0.500 98.64903 125 ILE B CA 1
ATOM 4694 C C . ILE B 1 105 ? 18.78423 -40.82424 -36.74021 0.500 99.55837 125 ILE B C 1
ATOM 4695 O O . ILE B 1 105 ? 19.10705 -39.63144 -36.72347 0.500 100.14081 125 ILE B O 1
ATOM 4711 N N . THR B 1 106 ? 18.31811 -41.42298 -37.84629 0.500 105.07608 126 THR B N 1
ATOM 4712 C CA . THR B 1 106 ? 18.16285 -40.69680 -39.10649 0.500 111.59977 126 THR B CA 1
ATOM 4713 C C . THR B 1 106 ? 17.22437 -39.51363 -38.95237 0.500 113.83432 126 THR B C 1
ATOM 4714 O O . THR B 1 106 ? 17.35710 -38.51663 -39.67214 0.500 118.15256 126 THR B O 1
ATOM 4725 N N . GLU B 1 107 ? 16.26475 -39.61098 -38.03173 0.500 111.59583 127 GLU B N 1
ATOM 4726 C CA . GLU B 1 107 ? 15.33683 -38.51473 -37.78463 0.500 113.84344 127 GLU B CA 1
ATOM 4727 C C . GLU B 1 107 ? 15.92482 -37.50690 -36.80483 0.500 109.88358 127 GLU B C 1
ATOM 4728 O O . GLU B 1 107 ? 15.87931 -36.29655 -37.04304 0.500 112.50554 127 GLU B O 1
ATOM 4740 N N . PHE B 1 108 ? 16.49031 -37.99422 -35.69759 1.000 109.51475 128 PHE B N 1
ATOM 4741 C CA . PHE B 1 108 ? 17.10945 -37.11239 -34.70976 1.000 109.72872 128 PHE B CA 1
ATOM 4742 C C . PHE B 1 108 ? 18.16086 -36.21683 -35.34735 1.000 114.31552 128 PHE B C 1
ATOM 4743 O O . PHE B 1 108 ? 18.34733 -35.06826 -34.92513 1.000 111.05098 128 PHE B O 1
ATOM 4760 N N . GLU B 1 109 ? 18.84127 -36.71763 -36.37642 1.000 124.39656 129 GLU B N 1
ATOM 4761 C CA . GLU B 1 109 ? 19.95250 -35.98402 -36.96551 1.000 133.31181 129 GLU B CA 1
ATOM 4762 C C . GLU B 1 109 ? 19.49062 -34.85543 -37.88745 1.000 146.55515 129 GLU B C 1
ATOM 4763 O O . GLU B 1 109 ? 20.16064 -33.81855 -37.97373 1.000 148.70748 129 GLU B O 1
ATOM 4775 N N . ASN B 1 110 ? 18.39590 -35.04003 -38.63636 1.000 159.21558 130 ASN B N 1
ATOM 4776 C CA . ASN B 1 110 ? 17.95919 -33.94998 -39.50321 1.000 159.78435 130 ASN B CA 1
ATOM 4777 C C . ASN B 1 110 ? 17.45038 -32.80389 -38.65655 1.000 151.57065 130 ASN B C 1
ATOM 4778 O O . ASN B 1 110 ? 17.48174 -31.63656 -39.07175 1.000 156.65793 130 ASN B O 1
ATOM 4789 N N . HIS B 1 111 ? 17.02315 -33.11843 -37.44607 1.000 136.31092 131 HIS B N 1
ATOM 4790 C CA . HIS B 1 111 ? 16.94078 -32.08578 -36.43137 1.000 129.02455 131 HIS B CA 1
ATOM 4791 C C . HIS B 1 111 ? 18.33571 -31.78291 -35.88404 1.000 121.27650 131 HIS B C 1
ATOM 4792 O O . HIS B 1 111 ? 19.24093 -32.62338 -35.91456 1.000 119.26202 131 HIS B O 1
ATOM 4806 N N . ASN B 1 112 ? 18.55839 -30.57144 -35.40645 0.500 115.40436 133 ASN B N 1
ATOM 4807 C CA . ASN B 1 112 ? 19.92128 -30.36428 -34.93366 0.500 111.63013 133 ASN B CA 1
ATOM 4808 C C . ASN B 1 112 ? 20.05068 -30.77936 -33.47291 0.500 105.53315 133 ASN B C 1
ATOM 4809 O O . ASN B 1 112 ? 20.30844 -29.95533 -32.61723 0.500 105.32068 133 ASN B O 1
ATOM 4820 N N . ILE B 1 113 ? 19.81172 -32.06836 -33.22905 0.500 101.79424 134 ILE B N 1
ATOM 4821 C CA . ILE B 1 113 ? 19.96706 -32.69486 -31.91793 0.500 99.75785 134 ILE B CA 1
ATOM 4822 C C . ILE B 1 113 ? 21.38593 -33.25135 -31.75273 0.500 98.16442 134 ILE B C 1
ATOM 4823 O O . ILE B 1 113 ? 21.82195 -34.16587 -32.46455 0.500 96.47966 134 ILE B O 1
ATOM 4839 N N . GLN B 1 114 ? 22.11328 -32.68825 -30.79917 1.000 98.37941 135 GLN B N 1
ATOM 4840 C CA . GLN B 1 114 ? 23.43240 -33.20283 -30.47565 1.000 101.37668 135 GLN B CA 1
ATOM 4841 C C . GLN B 1 114 ? 23.31271 -34.58230 -29.85285 1.000 101.79014 135 GLN B C 1
ATOM 4842 O O . GLN B 1 114 ? 22.51951 -34.79431 -28.93287 1.000 102.19628 135 GLN B O 1
ATOM 4856 N N . THR B 1 115 ? 24.12576 -35.51227 -30.34029 1.000 102.38079 136 THR B N 1
ATOM 4857 C CA . THR B 1 115 ? 24.11795 -36.88652 -29.86804 1.000 101.34242 136 THR B CA 1
ATOM 4858 C C . THR B 1 115 ? 25.46367 -37.24875 -29.24364 1.000 94.50776 136 THR B C 1
ATOM 4859 O O . THR B 1 115 ? 26.52914 -37.03724 -29.84427 1.000 92.14619 136 THR B O 1
ATOM 4870 N N . TYR B 1 116 ? 25.39254 -37.79541 -28.03100 1.000 92.73097 137 TYR B N 1
ATOM 4871 C CA . TYR B 1 116 ? 26.54291 -38.16796 -27.21598 1.000 88.27186 137 TYR B CA 1
ATOM 4872 C C . TYR B 1 116 ? 26.58514 -39.68392 -27.11204 1.000 83.37645 137 TYR B C 1
ATOM 4873 O O . TYR B 1 116 ? 25.56685 -40.31534 -26.78706 1.000 81.41274 137 TYR B O 1
ATOM 4891 N N . VAL B 1 117 ? 27.75639 -40.26525 -27.36556 1.000 82.47604 138 VAL B N 1
ATOM 4892 C CA . VAL B 1 117 ? 27.86450 -41.71425 -27.45515 1.000 80.95115 138 VAL B CA 1
ATOM 4893 C C . VAL B 1 117 ? 29.25913 -42.14850 -27.02678 1.000 80.11411 138 VAL B C 1
ATOM 4894 O O . VAL B 1 117 ? 30.25487 -41.46406 -27.28595 1.000 80.64466 138 VAL B O 1
ATOM 4907 N N . SER B 1 118 ? 29.31462 -43.30170 -26.36028 1.000 74.42760 139 SER B N 1
ATOM 4908 C CA . SER B 1 118 ? 30.58014 -43.89126 -25.96750 1.000 70.38263 139 SER B CA 1
ATOM 4909 C C . SER B 1 118 ? 31.35888 -44.31883 -27.20104 1.000 70.39790 139 SER B C 1
ATOM 4910 O O . SER B 1 118 ? 30.78736 -44.67090 -28.24790 1.000 72.07498 139 SER B O 1
ATOM 4918 N N . LYS B 1 119 ? 32.68884 -44.27591 -27.06752 1.000 66.80948 140 LYS B N 1
ATOM 4919 C CA . LYS B 1 119 ? 33.55725 -44.60069 -28.18766 1.000 68.49946 140 LYS B CA 1
ATOM 4920 C C . LYS B 1 119 ? 33.49243 -46.07336 -28.55184 1.000 68.34340 140 LYS B C 1
ATOM 4921 O O . LYS B 1 119 ? 33.59659 -46.41169 -29.73531 1.000 73.94350 140 LYS B O 1
ATOM 4940 N N . GLU B 1 120 ? 33.28844 -46.96165 -27.57149 1.000 66.26184 141 GLU B N 1
ATOM 4941 C CA . GLU B 1 120 ? 33.14855 -48.38149 -27.88165 1.000 68.86388 141 GLU B CA 1
ATOM 4942 C C . GLU B 1 120 ? 31.90081 -48.61668 -28.73105 1.000 71.61065 141 GLU B C 1
ATOM 4943 O O . GLU B 1 120 ? 31.94746 -49.35402 -29.71988 1.000 74.79863 141 GLU B O 1
ATOM 4955 N N . THR B 1 121 ? 30.78703 -47.96448 -28.37864 1.000 69.49888 142 THR B N 1
ATOM 4956 C CA . THR B 1 121 ? 29.57359 -48.09204 -29.17462 1.000 74.04510 142 THR B CA 1
ATOM 4957 C C . THR B 1 121 ? 29.83818 -47.68942 -30.61709 1.000 76.81061 142 THR B C 1
ATOM 4958 O O . THR B 1 121 ? 29.38371 -48.36211 -31.54292 1.000 76.58957 142 THR B O 1
ATOM 4969 N N . ILE B 1 122 ? 30.60670 -46.61504 -30.81818 1.000 78.62638 143 ILE B N 1
ATOM 4970 C CA . ILE B 1 122 ? 30.97505 -46.17531 -32.16751 1.000 84.88568 143 ILE B CA 1
ATOM 4971 C C . ILE B 1 122 ? 31.80540 -47.23658 -32.88321 1.000 87.76645 143 ILE B C 1
ATOM 4972 O O . ILE B 1 122 ? 31.60208 -47.50292 -34.07261 1.000 91.74104 143 ILE B O 1
ATOM 4988 N N . GLU B 1 123 ? 32.77061 -47.84324 -32.19040 1.000 85.58280 144 GLU B N 1
ATOM 4989 C CA . GLU B 1 123 ? 33.50131 -48.94139 -32.81716 1.000 90.41033 144 GLU B CA 1
ATOM 4990 C C . GLU B 1 123 ? 32.54567 -50.05735 -33.25719 1.000 90.63659 144 GLU B C 1
ATOM 4991 O O . GLU B 1 123 ? 32.61997 -50.52919 -34.39814 1.000 95.62706 144 GLU B O 1
ATOM 5003 N N . LEU B 1 124 ? 31.61481 -50.47001 -32.37741 1.000 83.52412 145 LEU B N 1
ATOM 5004 C CA . LEU B 1 124 ? 30.75872 -51.61695 -32.69186 1.000 84.76946 145 LEU B CA 1
ATOM 5005 C C . LEU B 1 124 ? 29.75757 -51.27620 -33.78891 1.000 85.53858 145 LEU B C 1
ATOM 5006 O O . LEU B 1 124 ? 29.39954 -52.14295 -34.59887 1.000 87.04813 145 LEU B O 1
ATOM 5022 N N . LEU B 1 125 ? 29.30432 -50.02406 -33.84391 1.000 83.97990 146 LEU B N 1
ATOM 5023 C CA . LEU B 1 125 ? 28.51382 -49.59281 -34.98345 1.000 88.10828 146 LEU B CA 1
ATOM 5024 C C . LEU B 1 125 ? 29.35442 -49.63110 -36.25064 1.000 97.66733 146 LEU B C 1
ATOM 5025 O O . LEU B 1 125 ? 28.93296 -50.18176 -37.27291 1.000 107.53847 146 LEU B O 1
ATOM 5041 N N . LYS B 1 126 ? 30.56160 -49.06527 -36.19805 1.000 94.95639 147 LYS B N 1
ATOM 5042 C CA . LYS B 1 126 ? 31.40771 -49.01191 -37.39046 1.000 103.96143 147 LYS B CA 1
ATOM 5043 C C . LYS B 1 126 ? 31.64932 -50.41069 -37.94876 1.000 106.06542 147 LYS B C 1
ATOM 5044 O O . LYS B 1 126 ? 31.48998 -50.64007 -39.15041 1.000 107.83061 147 LYS B O 1
ATOM 5063 N N . ASP B 1 127 ? 31.99395 -51.37317 -37.07887 1.000 110.21665 148 ASP B N 1
ATOM 5064 C CA . ASP B 1 127 ? 32.11637 -52.76175 -37.51670 1.000 114.77267 148 ASP B CA 1
ATOM 5065 C C . ASP B 1 127 ? 30.86880 -53.21938 -38.26543 1.000 118.01548 148 ASP B C 1
ATOM 5066 O O . ASP B 1 127 ? 30.93177 -54.17663 -39.04695 1.000 119.06247 148 ASP B O 1
ATOM 5075 N N . ASN B 1 128 ? 29.73759 -52.54895 -38.03892 1.000 120.48606 149 ASN B N 1
ATOM 5076 C CA . ASN B 1 128 ? 28.44666 -52.93708 -38.58716 1.000 125.70619 149 ASN B CA 1
ATOM 5077 C C . ASN B 1 128 ? 27.92076 -51.88839 -39.56070 1.000 125.46760 149 ASN B C 1
ATOM 5078 O O . ASN B 1 128 ? 26.71069 -51.68723 -39.67547 1.000 121.59527 149 ASN B O 1
ATOM 5089 N N . GLY B 1 129 ? 28.83053 -51.18614 -40.23044 1.000 110.00156 150 GLY B N 1
ATOM 5090 C CA . GLY B 1 129 ? 28.50362 -50.36615 -41.37688 1.000 117.65917 150 GLY B CA 1
ATOM 5091 C C . GLY B 1 129 ? 27.61714 -49.17469 -41.10158 1.000 118.85715 150 GLY B C 1
ATOM 5092 O O . GLY B 1 129 ? 27.31410 -48.41798 -42.03214 1.000 128.81795 150 GLY B O 1
ATOM 5096 N N . GLN B 1 130 ? 27.21616 -48.96261 -39.84611 0.500 108.31894 165 GLN B N 1
ATOM 5097 C CA . GLN B 1 130 ? 26.17455 -47.97212 -39.59509 0.500 100.80544 165 GLN B CA 1
ATOM 5098 C C . GLN B 1 130 ? 26.69458 -46.74576 -38.85561 0.500 93.76510 165 GLN B C 1
ATOM 5099 O O . GLN B 1 130 ? 26.09156 -46.29660 -37.87381 0.500 91.96842 165 GLN B O 1
ATOM 5113 N N . GLU B 1 131 ? 27.81447 -46.20339 -39.32468 0.500 88.09836 166 GLU B N 1
ATOM 5114 C CA . GLU B 1 131 ? 28.25979 -44.87931 -38.91439 0.500 87.54027 166 GLU B CA 1
ATOM 5115 C C . GLU B 1 131 ? 27.09694 -43.88994 -38.95553 0.500 94.96846 166 GLU B C 1
ATOM 5116 O O . GLU B 1 131 ? 26.11694 -44.10342 -39.67644 0.500 95.82595 166 GLU B O 1
ATOM 5128 N N . PHE B 1 132 ? 27.18085 -42.82272 -38.16820 1.000 102.54427 167 PHE B N 1
ATOM 5129 C CA . PHE B 1 132 ? 26.15223 -41.79086 -38.13323 1.000 113.63368 167 PHE B CA 1
ATOM 5130 C C . PHE B 1 132 ? 26.48135 -40.66883 -39.11030 1.000 120.17599 167 PHE B C 1
ATOM 5131 O O . PHE B 1 132 ? 27.64959 -40.39539 -39.39399 1.000 124.95160 167 PHE B O 1
ATOM 5148 N N . SER B 1 133 ? 25.42991 -39.99850 -39.60125 0.500 118.73085 168 SER B N 1
ATOM 5149 C CA . SER B 1 133 ? 25.55403 -38.99735 -40.65846 0.500 118.45331 168 SER B CA 1
ATOM 5150 C C . SER B 1 133 ? 25.87312 -37.59639 -40.14505 0.500 113.68173 168 SER B C 1
ATOM 5151 O O . SER B 1 133 ? 26.14104 -36.70976 -40.96225 0.500 116.22182 168 SER B O 1
ATOM 5159 N N . ASN B 1 134 ? 25.83211 -37.37283 -38.82945 1.000 106.65541 169 ASN B N 1
ATOM 5160 C CA . ASN B 1 134 ? 26.16754 -36.11890 -38.16976 1.000 109.60246 169 ASN B CA 1
ATOM 5161 C C . ASN B 1 134 ? 27.34834 -36.34131 -37.22604 1.000 107.81874 169 ASN B C 1
ATOM 5162 O O . ASN B 1 134 ? 27.56051 -37.46551 -36.75087 1.000 101.62914 169 ASN B O 1
ATOM 5173 N N . PRO B 1 135 ? 28.14006 -35.30030 -36.94493 1.000 116.06192 170 PRO B N 1
ATOM 5174 C CA . PRO B 1 135 ? 29.25485 -35.46376 -36.00490 1.000 113.55189 170 PRO B CA 1
ATOM 5175 C C . PRO B 1 135 ? 28.81765 -35.87844 -34.61009 1.000 111.26338 170 PRO B C 1
ATOM 5176 O O . PRO B 1 135 ? 27.74520 -35.51204 -34.11825 1.000 111.01072 170 PRO B O 1
ATOM 5187 N N . THR B 1 136 ? 29.69992 -36.62895 -33.96059 1.000 108.88609 171 THR B N 1
ATOM 5188 C CA . THR B 1 136 ? 29.43407 -37.17179 -32.64010 1.000 105.97687 171 THR B CA 1
ATOM 5189 C C . THR B 1 136 ? 30.29432 -36.49560 -31.57904 1.000 105.83146 171 THR B C 1
ATOM 5190 O O . THR B 1 136 ? 31.42082 -36.08090 -31.85477 1.000 108.66179 171 THR B O 1
ATOM 5201 N N . LYS B 1 137 ? 29.74344 -36.35065 -30.37714 1.000 99.81374 172 LYS B N 1
ATOM 5202 C CA . LYS B 1 137 ? 30.52262 -36.02014 -29.18887 1.000 98.55941 172 LYS B CA 1
ATOM 5203 C C . LYS B 1 137 ? 30.69322 -37.30560 -28.37480 1.000 90.84788 172 LYS B C 1
ATOM 5204 O O . LYS B 1 137 ? 29.71999 -37.84791 -27.83569 1.000 85.71787 172 LYS B O 1
ATOM 5223 N N . ASP B 1 138 ? 31.92903 -37.79399 -28.30353 1.000 92.65301 173 ASP B N 1
ATOM 5224 C CA . ASP B 1 138 ? 32.23398 -39.12880 -27.81801 1.000 89.46523 173 ASP B CA 1
ATOM 5225 C C . ASP B 1 138 ? 32.78486 -39.05988 -26.40162 1.000 82.64555 173 ASP B C 1
ATOM 5226 O O . ASP B 1 138 ? 33.37624 -38.05205 -25.99540 1.000 81.19812 173 ASP B O 1
ATOM 5235 N N . PHE B 1 139 ? 32.55927 -40.14096 -25.64779 1.000 76.99156 174 PHE B N 1
ATOM 5236 C CA . PHE B 1 139 ? 33.00850 -40.25530 -24.26500 1.000 75.46901 174 PHE B CA 1
ATOM 5237 C C . PHE B 1 139 ? 33.55314 -41.66267 -24.07281 1.000 76.08211 174 PHE B C 1
ATOM 5238 O O . PHE B 1 139 ? 33.01476 -42.61770 -24.63636 1.000 74.34542 174 PHE B O 1
ATOM 5255 N N . ASP B 1 140 ? 34.64037 -41.78821 -23.30717 1.000 80.03319 175 ASP B N 1
ATOM 5256 C CA . ASP B 1 140 ? 35.31643 -43.08002 -23.18635 1.000 83.39917 175 ASP B CA 1
ATOM 5257 C C . ASP B 1 140 ? 34.50617 -44.07057 -22.34185 1.000 77.37335 175 ASP B C 1
ATOM 5258 O O . ASP B 1 140 ? 34.03034 -45.09942 -22.83897 1.000 80.13580 175 ASP B O 1
ATOM 5267 N N . ASN B 1 141 ? 34.30954 -43.76423 -21.07333 1.000 70.93645 176 ASN B N 1
ATOM 5268 C CA . ASN B 1 141 ? 33.55149 -44.63923 -20.18938 1.000 65.69694 176 ASN B CA 1
ATOM 5269 C C . ASN B 1 141 ? 32.51558 -43.91456 -19.34820 1.000 65.52135 176 ASN B C 1
ATOM 5270 O O . ASN B 1 141 ? 31.69226 -44.58228 -18.71630 1.000 63.23435 176 ASN B O 1
ATOM 5281 N N . SER B 1 142 ? 32.56179 -42.58638 -19.28043 1.000 68.77142 177 SER B N 1
ATOM 5282 C CA . SER B 1 142 ? 31.73555 -41.78147 -18.39498 1.000 70.04303 177 SER B CA 1
ATOM 5283 C C . SER B 1 142 ? 31.38300 -40.48149 -19.10763 1.000 72.77008 177 SER B C 1
ATOM 5284 O O . SER B 1 142 ? 32.22187 -39.90106 -19.80178 1.000 73.30142 177 SER B O 1
ATOM 5292 N N . LEU B 1 143 ? 30.12812 -40.05675 -18.95979 1.000 76.98779 178 LEU B N 1
ATOM 5293 C CA . LEU B 1 143 ? 29.62135 -38.82425 -19.55491 1.000 79.04550 178 LEU B CA 1
ATOM 5294 C C . LEU B 1 143 ? 28.85021 -38.04584 -18.49537 1.000 80.07751 178 LEU B C 1
ATOM 5295 O O . LEU B 1 143 ? 28.02718 -38.62031 -17.76770 1.000 80.04942 178 LEU B O 1
ATOM 5311 N N . THR B 1 144 ? 29.13382 -36.74979 -18.40524 1.000 81.87472 179 THR B N 1
ATOM 5312 C CA . THR B 1 144 ? 28.42401 -35.81657 -17.53982 1.000 87.13871 179 THR B CA 1
ATOM 5313 C C . THR B 1 144 ? 27.93547 -34.68134 -18.42371 1.000 95.21039 179 THR B C 1
ATOM 5314 O O . THR B 1 144 ? 28.73670 -34.02784 -19.09995 1.000 95.46171 179 THR B O 1
ATOM 5325 N N . LEU B 1 145 ? 26.62623 -34.47642 -18.45240 1.000 100.61189 180 LEU B N 1
ATOM 5326 C CA . LEU B 1 145 ? 25.99964 -33.44866 -19.27379 1.000 101.45189 180 LEU B CA 1
ATOM 5327 C C . LEU B 1 145 ? 25.16461 -32.57551 -18.35318 1.000 101.14998 180 LEU B C 1
ATOM 5328 O O . LEU B 1 145 ? 24.25654 -33.07255 -17.68171 1.000 102.29818 180 LEU B O 1
ATOM 5344 N N . ASP B 1 146 ? 25.46737 -31.28902 -18.30695 0.500 96.02475 181 ASP B N 1
ATOM 5345 C CA . ASP B 1 146 ? 24.71249 -30.38726 -17.45157 0.500 90.77997 181 ASP B CA 1
ATOM 5346 C C . ASP B 1 146 ? 23.39236 -30.04833 -18.14331 0.500 89.81259 181 ASP B C 1
ATOM 5347 O O . ASP B 1 146 ? 23.37546 -29.57354 -19.28754 0.500 87.83941 181 ASP B O 1
ATOM 5356 N N . ILE B 1 147 ? 22.28986 -30.34130 -17.45700 0.500 93.28489 182 ILE B N 1
ATOM 5357 C CA . ILE B 1 147 ? 20.93766 -30.15262 -17.98534 0.500 95.99125 182 ILE B CA 1
ATOM 5358 C C . ILE B 1 147 ? 20.42253 -28.87608 -17.33567 0.500 101.68926 182 ILE B C 1
ATOM 5359 O O . ILE B 1 147 ? 19.89164 -28.89706 -16.22822 0.500 102.63909 182 ILE B O 1
ATOM 5375 N N . GLY B 1 148 ? 20.57934 -27.74655 -18.02534 1.000 107.80455 183 GLY B N 1
ATOM 5376 C CA . GLY B 1 148 ? 20.32719 -26.48143 -17.37492 1.000 114.00845 183 GLY B CA 1
ATOM 5377 C C . GLY B 1 148 ? 21.13168 -26.37432 -16.09546 1.000 112.54267 183 GLY B C 1
ATOM 5378 O O . GLY B 1 148 ? 22.35226 -26.55212 -16.11251 1.000 114.31603 183 GLY B O 1
ATOM 5382 N N . ASN B 1 149 ? 20.45668 -26.12815 -14.96414 0.750 105.95469 184 ASN B N 1
ATOM 5383 C CA . ASN B 1 149 ? 21.16015 -25.88050 -13.69860 0.750 103.67481 184 ASN B CA 1
ATOM 5384 C C . ASN B 1 149 ? 21.64158 -27.16151 -13.00211 0.750 98.47572 184 ASN B C 1
ATOM 5385 O O . ASN B 1 149 ? 22.44541 -27.07244 -12.06595 0.250 96.88492 184 ASN B O 1
ATOM 5396 N N . LYS B 1 150 ? 21.22888 -28.34664 -13.46593 0.500 101.27065 185 LYS B N 1
ATOM 5397 C CA . LYS B 1 150 ? 21.74107 -29.59942 -12.89916 0.500 96.63082 185 LYS B CA 1
ATOM 5398 C C . LYS B 1 150 ? 22.31226 -30.56760 -13.93674 0.500 91.95507 185 LYS B C 1
ATOM 5399 O O . LYS B 1 150 ? 22.38086 -30.25432 -15.12831 0.500 91.53393 185 LYS B O 1
ATOM 5418 N N . LYS B 1 151 ? 22.74132 -31.75210 -13.50082 0.500 89.53542 186 LYS B N 1
ATOM 5419 C CA . LYS B 1 151 ? 23.47590 -32.64734 -14.38001 0.500 87.42474 186 LYS B CA 1
ATOM 5420 C C . LYS B 1 151 ? 22.76877 -33.98481 -14.54568 0.500 86.78881 186 LYS B C 1
ATOM 5421 O O . LYS B 1 151 ? 22.00449 -34.42861 -13.68373 0.500 85.40678 186 LYS B O 1
ATOM 5440 N N . VAL B 1 152 ? 23.02801 -34.60603 -15.69169 1.000 89.98710 187 VAL B N 1
ATOM 5441 C CA . VAL B 1 152 ? 22.61393 -35.97292 -15.98852 1.000 90.62623 187 VAL B CA 1
ATOM 5442 C C . VAL B 1 152 ? 23.83940 -36.72119 -16.49435 1.000 87.56687 187 VAL B C 1
ATOM 5443 O O . VAL B 1 152 ? 24.67710 -36.14012 -17.19350 1.000 87.05109 187 VAL B O 1
ATOM 5456 N N . TYR B 1 153 ? 23.92618 -38.01728 -16.17211 1.000 83.65234 188 TYR B N 1
ATOM 5457 C CA . TYR B 1 153 ? 25.13310 -38.79034 -16.41471 1.000 80.75977 188 TYR B CA 1
ATOM 5458 C C . TYR B 1 153 ? 24.83262 -40.06840 -17.18343 1.000 78.35469 188 TYR B C 1
ATOM 5459 O O . TYR B 1 153 ? 23.70054 -40.56781 -17.20184 1.000 77.93902 188 TYR B O 1
ATOM 5477 N N . ALA B 1 154 ? 25.89858 -40.58914 -17.80914 1.000 77.16807 189 ALA B N 1
ATOM 5478 C CA . ALA B 1 154 ? 25.92263 -41.90103 -18.45261 1.000 72.93931 189 ALA B CA 1
ATOM 5479 C C . ALA B 1 154 ? 27.25185 -42.55902 -18.11782 1.000 67.49866 189 ALA B C 1
ATOM 5480 O O . ALA B 1 154 ? 28.26756 -41.88270 -18.01561 1.000 68.29517 189 ALA B O 1
ATOM 5487 N N . GLU B 1 155 ? 27.25157 -43.88041 -17.96376 1.000 62.81788 190 GLU B N 1
ATOM 5488 C CA . GLU B 1 155 ? 28.46968 -44.55770 -17.54958 1.000 59.96754 190 GLU B CA 1
ATOM 5489 C C . GLU B 1 155 ? 28.50012 -46.01505 -18.01647 1.000 54.76804 190 GLU B C 1
ATOM 5490 O O . GLU B 1 155 ? 27.50086 -46.73026 -17.94236 1.000 52.50567 190 GLU B O 1
ATOM 5502 N N . TYR B 1 156 ? 29.67963 -46.44940 -18.42437 1.000 51.43675 191 TYR B N 1
ATOM 5503 C CA . TYR B 1 156 ? 29.97453 -47.85566 -18.63494 1.000 51.44822 191 TYR B CA 1
ATOM 5504 C C . TYR B 1 156 ? 30.45513 -48.48795 -17.33307 1.000 54.93286 191 TYR B C 1
ATOM 5505 O O . TYR B 1 156 ? 31.45334 -48.04600 -16.75177 1.000 53.54884 191 TYR B O 1
ATOM 5523 N N . PHE B 1 157 ? 29.79035 -49.57165 -16.92383 1.000 54.53268 192 PHE B N 1
ATOM 5524 C CA . PHE B 1 157 ? 30.18929 -50.33543 -15.75291 1.000 52.21788 192 PHE B CA 1
ATOM 5525 C C . PHE B 1 157 ? 30.82726 -51.67794 -16.09105 1.000 51.15270 192 PHE B C 1
ATOM 5526 O O . PHE B 1 157 ? 31.21489 -52.40876 -15.17263 1.000 51.08532 192 PHE B O 1
ATOM 5543 N N . GLY B 1 158 ? 30.92620 -52.03852 -17.37146 1.000 50.09216 193 GLY B N 1
ATOM 5544 C CA . GLY B 1 158 ? 31.42276 -53.33747 -17.77302 1.000 48.33731 193 GLY B CA 1
ATOM 5545 C C . GLY B 1 158 ? 30.46277 -54.02270 -18.71049 1.000 47.30240 193 GLY B C 1
ATOM 5546 O O . GLY B 1 158 ? 29.38352 -53.51992 -19.01938 1.000 47.92772 193 GLY B O 1
ATOM 5550 N N . GLU B 1 159 ? 30.87860 -55.19299 -19.18045 1.000 44.77957 194 GLU B N 1
ATOM 5551 C CA . GLU B 1 159 ? 30.13959 -55.88473 -20.23930 1.000 47.24492 194 GLU B CA 1
ATOM 5552 C C . GLU B 1 159 ? 28.92908 -56.63210 -19.67351 1.000 47.28713 194 GLU B C 1
ATOM 5553 O O . GLU B 1 159 ? 28.98415 -57.17864 -18.58104 1.000 48.59717 194 GLU B O 1
ATOM 5565 N N . GLY B 1 160 ? 27.84304 -56.66227 -20.45120 1.000 49.53532 195 GLY B N 1
ATOM 5566 C CA . GLY B 1 160 ? 26.59029 -57.33602 -20.10837 1.000 47.65701 195 GLY B CA 1
ATOM 5567 C C . GLY B 1 160 ? 25.83688 -57.83356 -21.32469 1.000 46.08667 195 GLY B C 1
ATOM 5568 O O . GLY B 1 160 ? 26.21646 -58.80675 -21.97488 1.000 47.98566 195 GLY B O 1
ATOM 5572 N N . HIS B 1 161 ? 24.66132 -57.24178 -21.53298 1.000 44.55798 196 HIS B N 1
ATOM 5573 C CA . HIS B 1 161 ? 23.86225 -57.47764 -22.73413 1.000 48.61151 196 HIS B CA 1
ATOM 5574 C C . HIS B 1 161 ? 24.70697 -57.31825 -24.00187 1.000 50.50193 196 HIS B C 1
ATOM 5575 O O . HIS B 1 161 ? 24.62063 -58.14954 -24.91846 1.000 48.35033 196 HIS B O 1
ATOM 5589 N N . THR B 1 162 ? 25.55654 -56.28909 -24.04332 1.000 50.87836 197 THR B N 1
ATOM 5590 C CA . THR B 1 162 ? 26.64742 -56.19525 -25.00245 1.000 55.74957 197 THR B CA 1
ATOM 5591 C C . THR B 1 162 ? 27.92130 -55.73716 -24.28929 1.000 55.73655 197 THR B C 1
ATOM 5592 O O . THR B 1 162 ? 27.92773 -55.34517 -23.11726 1.000 50.41244 197 THR B O 1
ATOM 5603 N N . LYS B 1 163 ? 29.00916 -55.74941 -25.03987 1.000 55.58219 198 LYS B N 1
ATOM 5604 C CA . LYS B 1 163 ? 30.30967 -55.30224 -24.57824 1.000 60.33443 198 LYS B CA 1
ATOM 5605 C C . LYS B 1 163 ? 30.38892 -53.79875 -24.28680 1.000 54.00307 198 LYS B C 1
ATOM 5606 O O . LYS B 1 163 ? 31.34192 -53.37265 -23.58312 1.000 50.86770 198 LYS B O 1
ATOM 5625 N N . ASP B 1 164 ? 29.42121 -53.01317 -24.80355 1.000 53.61753 199 ASP B N 1
ATOM 5626 C CA . ASP B 1 164 ? 29.39801 -51.56105 -24.77347 1.000 53.15821 199 ASP B CA 1
ATOM 5627 C C . ASP B 1 164 ? 28.24530 -50.91991 -23.99230 1.000 56.40950 199 ASP B C 1
ATOM 5628 O O . ASP B 1 164 ? 28.25634 -49.68454 -23.83131 1.000 60.22463 199 ASP B O 1
ATOM 5637 N N A ASN B 1 165 ? 27.27879 -51.68668 -23.48890 0.060 52.35694 200 ASN B N 1
ATOM 5638 N N B ASN B 1 165 ? 27.26502 -51.69094 -23.49714 0.940 51.73738 200 ASN B N 1
ATOM 5639 C CA A ASN B 1 165 ? 26.11801 -51.07570 -22.84621 0.060 52.15653 200 ASN B CA 1
ATOM 5640 C CA B ASN B 1 165 ? 26.10553 -51.05717 -22.87133 0.940 52.34181 200 ASN B CA 1
ATOM 5641 C C A ASN B 1 165 ? 26.53542 -50.11663 -21.73259 0.060 51.11809 200 ASN B C 1
ATOM 5642 C C B ASN B 1 165 ? 26.52369 -50.11253 -21.73271 0.940 51.58167 200 ASN B C 1
ATOM 5643 O O A ASN B 1 165 ? 27.33041 -50.46814 -20.85365 0.060 48.78077 200 ASN B O 1
ATOM 5644 O O B ASN B 1 165 ? 27.28900 -50.47685 -20.82840 0.940 47.64351 200 ASN B O 1
ATOM 5665 N N . VAL B 1 166 ? 25.98923 -48.89920 -21.77610 1.000 53.57596 201 VAL B N 1
ATOM 5666 C CA . VAL B 1 166 ? 26.15506 -47.92449 -20.71182 1.000 56.92925 201 VAL B CA 1
ATOM 5667 C C . VAL B 1 166 ? 24.77070 -47.64134 -20.08693 1.000 57.70558 201 VAL B C 1
ATOM 5668 O O . VAL B 1 166 ? 23.72079 -48.03434 -20.61731 1.000 56.97749 201 VAL B O 1
ATOM 5682 N N . VAL B 1 167 ? 24.77631 -46.93893 -18.95837 1.000 61.35991 202 VAL B N 1
ATOM 5683 C CA . VAL B 1 167 ? 23.57619 -46.77317 -18.14862 1.000 68.44837 202 VAL B CA 1
ATOM 5684 C C . VAL B 1 167 ? 23.38718 -45.30377 -17.80799 1.000 70.21030 202 VAL B C 1
ATOM 5685 O O . VAL B 1 167 ? 24.36523 -44.57720 -17.57482 1.000 70.35172 202 VAL B O 1
ATOM 5698 N N . GLY B 1 168 ? 22.11920 -44.87865 -17.78100 1.000 70.74852 203 GLY B N 1
ATOM 5699 C CA . GLY B 1 168 ? 21.77120 -43.49964 -17.52443 1.000 72.48981 203 GLY B CA 1
ATOM 5700 C C . GLY B 1 168 ? 21.47364 -43.23198 -16.05816 1.000 75.83671 203 GLY B C 1
ATOM 5701 O O . GLY B 1 168 ? 20.94429 -44.08007 -15.32986 1.000 76.19753 203 GLY B O 1
ATOM 5705 N N . TYR B 1 169 ? 21.85089 -42.03932 -15.61069 1.000 75.12404 204 TYR B N 1
ATOM 5706 C CA . TYR B 1 169 ? 21.59182 -41.67757 -14.22891 1.000 77.73270 204 TYR B CA 1
ATOM 5707 C C . TYR B 1 169 ? 21.15816 -40.22666 -14.12174 1.000 79.92175 204 TYR B C 1
ATOM 5708 O O . TYR B 1 169 ? 21.82711 -39.33331 -14.64842 1.000 80.15548 204 TYR B O 1
ATOM 5726 N N . PHE B 1 170 ? 20.04831 -40.00000 -13.43371 1.000 83.13965 205 PHE B N 1
ATOM 5727 C CA . PHE B 1 170 ? 19.65869 -38.65130 -13.02133 1.000 86.79952 205 PHE B CA 1
ATOM 5728 C C . PHE B 1 170 ? 19.50153 -38.61671 -11.50625 1.000 89.48199 205 PHE B C 1
ATOM 5729 O O . PHE B 1 170 ? 18.51868 -39.16770 -10.97085 1.000 88.84924 205 PHE B O 1
ATOM 5746 N N . PRO B 1 171 ? 20.39656 -37.96028 -10.77821 1.000 94.72805 209 PRO B N 1
ATOM 5747 C CA . PRO B 1 171 ? 20.47378 -38.19382 -9.32722 1.000 95.28886 209 PRO B CA 1
ATOM 5748 C C . PRO B 1 171 ? 19.42866 -37.46869 -8.49467 1.000 96.72334 209 PRO B C 1
ATOM 5749 O O . PRO B 1 171 ? 19.04559 -37.96073 -7.42685 1.000 96.01746 209 PRO B O 1
ATOM 5760 N N . GLU B 1 172 ? 18.93447 -36.32316 -8.95847 1.000 96.80561 210 GLU B N 1
ATOM 5761 C CA . GLU B 1 172 ? 17.94518 -35.60171 -8.15929 1.000 107.78801 210 GLU B CA 1
ATOM 5762 C C . GLU B 1 172 ? 16.67679 -36.42953 -7.97680 1.000 109.46210 210 GLU B C 1
ATOM 5763 O O . GLU B 1 172 ? 16.08603 -36.43673 -6.89076 1.000 108.65102 210 GLU B O 1
ATOM 5775 N N . ASP B 1 173 ? 16.24800 -37.13174 -9.02693 1.000 114.60909 211 ASP B N 1
ATOM 5776 C CA . ASP B 1 173 ? 15.09366 -38.02039 -8.98843 1.000 117.17722 211 ASP B CA 1
ATOM 5777 C C . ASP B 1 173 ? 15.49790 -39.46872 -8.69026 1.000 108.13103 211 ASP B C 1
ATOM 5778 O O . ASP B 1 173 ? 14.67034 -40.37743 -8.81636 1.000 102.43980 211 ASP B O 1
ATOM 5787 N N . ASN B 1 174 ? 16.76226 -39.71334 -8.34366 1.000 104.32710 215 ASN B N 1
ATOM 5788 C CA . ASN B 1 174 ? 17.22927 -41.06987 -8.05035 1.000 97.90580 215 ASN B CA 1
ATOM 5789 C C . ASN B 1 174 ? 16.77004 -42.03989 -9.13700 1.000 89.76461 215 ASN B C 1
ATOM 5790 O O . ASN B 1 174 ? 16.27343 -43.14246 -8.86882 1.000 85.83451 215 ASN B O 1
ATOM 5801 N N . ALA B 1 175 ? 16.94212 -41.60384 -10.38204 1.000 85.54047 216 ALA B N 1
ATOM 5802 C CA . ALA B 1 175 ? 16.43251 -42.30340 -11.55118 1.000 85.65397 216 ALA B CA 1
ATOM 5803 C C . ALA B 1 175 ? 17.58824 -42.94995 -12.30319 1.000 82.61561 216 ALA B C 1
ATOM 5804 O O . ALA B 1 175 ? 18.62066 -42.30812 -12.53272 1.000 82.74948 216 ALA B O 1
ATOM 5811 N N . VAL B 1 176 ? 17.41306 -44.21507 -12.67801 1.000 81.59305 217 VAL B N 1
ATOM 5812 C CA . VAL B 1 176 ? 18.40094 -44.95942 -13.45629 1.000 77.95476 217 VAL B CA 1
ATOM 5813 C C . VAL B 1 176 ? 17.72705 -45.46363 -14.71943 1.000 75.78587 217 VAL B C 1
ATOM 5814 O O . VAL B 1 176 ? 16.67046 -46.11015 -14.64804 1.000 77.95583 217 VAL B O 1
ATOM 5827 N N . PHE B 1 177 ? 18.33569 -45.18830 -15.87064 1.000 70.30499 218 PHE B N 1
ATOM 5828 C CA . PHE B 1 177 ? 18.00799 -45.93035 -17.08675 1.000 70.63613 218 PHE B CA 1
ATOM 5829 C C . PHE B 1 177 ? 19.01967 -47.06105 -17.23018 1.000 67.36875 218 PHE B C 1
ATOM 5830 O O . PHE B 1 177 ? 20.19096 -46.81027 -17.53232 1.000 63.93456 218 PHE B O 1
ATOM 5847 N N . GLY B 1 178 ? 18.56305 -48.30018 -17.01320 1.000 68.43615 219 GLY B N 1
ATOM 5848 C CA . GLY B 1 178 ? 19.43515 -49.45065 -17.12373 1.000 64.26697 219 GLY B CA 1
ATOM 5849 C C . GLY B 1 178 ? 19.69019 -49.87370 -18.54334 1.000 62.56883 219 GLY B C 1
ATOM 5850 O O . GLY B 1 178 ? 20.72954 -50.47520 -18.82601 1.000 59.88636 219 GLY B O 1
ATOM 5854 N N . GLY B 1 179 ? 18.78548 -49.52586 -19.45008 1.000 64.39402 220 GLY B N 1
ATOM 5855 C CA . GLY B 1 179 ? 18.91013 -50.06435 -20.75908 1.000 64.12000 220 GLY B CA 1
ATOM 5856 C C . GLY B 1 179 ? 18.74093 -51.56865 -20.71142 1.000 62.03478 220 GLY B C 1
ATOM 5857 O O . GLY B 1 179 ? 18.27574 -52.16636 -19.72713 1.000 61.51126 220 GLY B O 1
ATOM 5861 N N . CYS B 1 180 ? 19.16632 -52.18253 -21.81247 1.000 58.66737 221 CYS B N 1
ATOM 5862 C CA . CYS B 1 180 ? 19.06934 -53.63161 -21.96853 1.000 58.51980 221 CYS B CA 1
ATOM 5863 C C . CYS B 1 180 ? 20.04409 -54.40032 -21.09498 1.000 54.23272 221 CYS B C 1
ATOM 5864 O O . CYS B 1 180 ? 20.01913 -55.64096 -21.10572 1.000 53.91003 221 CYS B O 1
ATOM 5871 N N . LEU B 1 181 ? 20.88428 -53.71990 -20.32664 1.000 54.76573 222 LEU B N 1
ATOM 5872 C CA . LEU B 1 181 ? 21.69251 -54.44227 -19.35421 1.000 55.31759 222 LEU B CA 1
ATOM 5873 C C . LEU B 1 181 ? 20.86056 -54.89631 -18.17583 1.000 55.91053 222 LEU B C 1
ATOM 5874 O O . LEU B 1 181 ? 21.17932 -55.90105 -17.54233 1.000 54.22879 222 LEU B O 1
ATOM 5890 N N . ILE B 1 182 ? 19.81522 -54.15428 -17.85327 1.000 58.97560 223 ILE B N 1
ATOM 5891 C CA . ILE B 1 182 ? 18.95879 -54.43900 -16.71794 1.000 61.37864 223 ILE B CA 1
ATOM 5892 C C . ILE B 1 182 ? 17.67779 -55.03593 -17.26066 1.000 62.55727 223 ILE B C 1
ATOM 5893 O O . ILE B 1 182 ? 17.12339 -54.53563 -18.24858 1.000 62.47890 223 ILE B O 1
ATOM 5909 N N . LYS B 1 183 ? 17.23868 -56.12322 -16.63759 1.000 62.25118 224 LYS B N 1
ATOM 5910 C CA . LYS B 1 183 ? 16.06199 -56.86945 -17.04625 1.000 60.71449 224 LYS B CA 1
ATOM 5911 C C . LYS B 1 183 ? 14.85751 -56.47459 -16.19766 1.000 60.73321 224 LYS B C 1
ATOM 5912 O O . LYS B 1 183 ? 14.98825 -56.17925 -15.00997 1.000 62.46349 224 LYS B O 1
ATOM 5931 N N . GLU B 1 184 ? 13.67444 -56.53068 -16.80544 1.000 59.48539 225 GLU B N 1
ATOM 5932 C CA . GLU B 1 184 ? 12.43371 -56.41769 -16.04405 1.000 64.48803 225 GLU B CA 1
ATOM 5933 C C . GLU B 1 184 ? 12.28850 -57.63552 -15.13669 1.000 70.13331 225 GLU B C 1
ATOM 5934 O O . GLU B 1 184 ? 12.97721 -58.65927 -15.29694 1.000 65.01845 225 GLU B O 1
ATOM 5946 N N . ILE B 1 185 ? 11.32660 -57.55534 -14.22653 1.000 83.97843 226 ILE B N 1
ATOM 5947 C CA . ILE B 1 185 ? 11.46133 -58.31950 -12.99851 1.000 88.31881 226 ILE B CA 1
ATOM 5948 C C . ILE B 1 185 ? 11.40398 -59.83087 -13.21816 1.000 84.61816 226 ILE B C 1
ATOM 5949 O O . ILE B 1 185 ? 12.07745 -60.56774 -12.49646 1.000 87.50821 226 ILE B O 1
ATOM 5965 N N . ASP B 1 186 ? 10.64747 -60.33989 -14.18975 1.000 74.66384 227 ASP B N 1
ATOM 5966 C CA . ASP B 1 186 ? 10.59136 -61.79142 -14.38657 1.000 78.07243 227 ASP B CA 1
ATOM 5967 C C . ASP B 1 186 ? 11.00248 -62.22581 -15.80143 1.000 78.30615 227 ASP B C 1
ATOM 5968 O O . ASP B 1 186 ? 10.54276 -63.26544 -16.29906 1.000 76.11564 227 ASP B O 1
ATOM 5977 N N . ALA B 1 187 ? 11.87763 -61.47039 -16.45389 1.000 79.61846 228 ALA B N 1
ATOM 5978 C CA . ALA B 1 187 ? 12.07471 -61.69065 -17.87746 1.000 80.44832 228 ALA B CA 1
ATOM 5979 C C . ALA B 1 187 ? 12.99157 -62.87822 -18.13504 1.000 72.72230 228 ALA B C 1
ATOM 5980 O O . ALA B 1 187 ? 13.71640 -63.34511 -17.24586 1.000 66.03185 228 ALA B O 1
ATOM 5987 N N . SER B 1 188 ? 12.95715 -63.36318 -19.38164 1.000 71.95093 229 SER B N 1
ATOM 5988 C CA . SER B 1 188 ? 13.93166 -64.35692 -19.81182 1.000 69.54164 229 SER B CA 1
ATOM 5989 C C . SER B 1 188 ? 15.30234 -63.71563 -20.03013 1.000 62.77058 229 SER B C 1
ATOM 5990 O O . SER B 1 188 ? 15.43340 -62.49622 -20.15528 1.000 60.75403 229 SER B O 1
ATOM 5998 N N . LYS B 1 189 ? 16.32116 -64.57600 -20.16371 1.000 61.87423 230 LYS B N 1
ATOM 5999 C CA . LYS B 1 189 ? 17.67793 -64.13293 -20.46297 1.000 57.56231 230 LYS B CA 1
ATOM 6000 C C . LYS B 1 189 ? 17.78829 -63.38796 -21.79441 1.000 58.46654 230 LYS B C 1
ATOM 6001 O O . LYS B 1 189 ? 18.70280 -62.56674 -21.95580 1.000 54.26507 230 LYS B O 1
ATOM 6020 N N . GLY B 1 190 ? 16.88794 -63.63698 -22.74728 1.000 61.70785 232 GLY B N 1
ATOM 6021 C CA . GLY B 1 190 ? 16.94372 -62.86184 -23.97708 1.000 61.16241 232 GLY B CA 1
ATOM 6022 C C . GLY B 1 190 ? 18.12060 -63.21930 -24.89356 1.000 59.25046 232 GLY B C 1
ATOM 6023 O O . GLY B 1 190 ? 18.75810 -64.25757 -24.78638 1.000 57.28011 232 GLY B O 1
ATOM 6027 N N . TYR B 1 191 ? 18.40346 -62.32000 -25.82008 1.000 59.13293 233 TYR B N 1
ATOM 6028 C CA . TYR B 1 191 ? 19.37953 -62.63382 -26.84181 1.000 58.25771 233 TYR B CA 1
ATOM 6029 C C . TYR B 1 191 ? 20.77464 -62.55465 -26.25350 1.000 55.76367 233 TYR B C 1
ATOM 6030 O O . TYR B 1 191 ? 21.14702 -61.53640 -25.67065 1.000 56.26509 233 TYR B O 1
ATOM 6048 N N . LEU B 1 192 ? 21.54511 -63.63406 -26.42484 1.000 56.99328 234 LEU B N 1
ATOM 6049 C CA . LEU B 1 192 ? 22.87660 -63.77692 -25.86611 1.000 56.59200 234 LEU B CA 1
ATOM 6050 C C . LEU B 1 192 ? 23.98579 -63.72144 -26.89426 1.000 57.91283 234 LEU B C 1
ATOM 6051 O O . LEU B 1 192 ? 25.17269 -63.77298 -26.51058 1.000 50.73536 234 LEU B O 1
ATOM 6067 N N . GLY B 1 193 ? 23.64859 -63.59472 -28.18003 1.000 56.75280 235 GLY B N 1
ATOM 6068 C CA . GLY B 1 193 ? 24.69497 -63.56731 -29.20379 1.000 56.47923 235 GLY B CA 1
ATOM 6069 C C . GLY B 1 193 ? 25.79072 -62.56127 -28.91048 1.000 57.35426 235 GLY B C 1
ATOM 6070 O O . GLY B 1 193 ? 26.97613 -62.83924 -29.12457 1.000 59.28850 235 GLY B O 1
ATOM 6074 N N . ASP B 1 194 ? 25.42159 -61.37018 -28.44158 1.000 56.97969 236 ASP B N 1
ATOM 6075 C CA . ASP B 1 194 ? 26.41090 -60.30798 -28.26362 1.000 58.30950 236 ASP B CA 1
ATOM 6076 C C . ASP B 1 194 ? 26.78222 -60.12074 -26.79609 1.000 56.77197 236 ASP B C 1
ATOM 6077 O O . ASP B 1 194 ? 27.47467 -59.15720 -26.45505 1.000 59.16768 236 ASP B O 1
ATOM 6086 N N . ALA B 1 195 ? 26.37077 -61.03948 -25.93395 1.000 52.60613 237 ALA B N 1
ATOM 6087 C CA . ALA B 1 195 ? 26.48529 -60.83864 -24.49593 1.000 48.63808 237 ALA B CA 1
ATOM 6088 C C . ALA B 1 195 ? 27.75979 -61.42057 -23.94017 1.000 48.41682 237 ALA B C 1
ATOM 6089 O O . ALA B 1 195 ? 28.37874 -62.31805 -24.51249 1.000 49.54076 237 ALA B O 1
ATOM 6096 N N . ASN B 1 196 ? 28.12952 -60.92378 -22.78013 1.000 49.34848 238 ASN B N 1
ATOM 6097 C CA . ASN B 1 196 ? 29.22169 -61.48546 -21.99795 1.000 50.43790 238 ASN B CA 1
ATOM 6098 C C . ASN B 1 196 ? 28.54375 -62.02692 -20.74375 1.000 50.42263 238 ASN B C 1
ATOM 6099 O O . ASN B 1 196 ? 28.27024 -61.27397 -19.79787 1.000 46.02093 238 ASN B O 1
ATOM 6110 N N . ILE B 1 197 ? 28.26448 -63.32965 -20.74035 1.000 50.29523 239 ILE B N 1
ATOM 6111 C CA . ILE B 1 197 ? 27.51227 -63.87490 -19.64104 1.000 54.05511 239 ILE B CA 1
ATOM 6112 C C . ILE B 1 197 ? 28.39610 -64.13002 -18.44324 1.000 54.43622 239 ILE B C 1
ATOM 6113 O O . ILE B 1 197 ? 27.88613 -64.37970 -17.34304 1.000 53.54173 239 ILE B O 1
ATOM 6129 N N . LYS B 1 198 ? 29.71188 -64.14008 -18.62677 1.000 58.60596 240 LYS B N 1
ATOM 6130 C CA . LYS B 1 198 ? 30.58211 -64.38272 -17.49210 1.000 63.47069 240 LYS B CA 1
ATOM 6131 C C . LYS B 1 198 ? 30.77909 -63.11232 -16.68506 1.000 58.27941 240 LYS B C 1
ATOM 6132 O O . LYS B 1 198 ? 31.18222 -63.19971 -15.52765 1.000 59.42803 240 LYS B O 1
ATOM 6151 N N . GLU B 1 199 ? 30.39169 -61.95838 -17.24265 1.000 56.03219 241 GLU B N 1
ATOM 6152 C CA . GLU B 1 199 ? 30.53946 -60.66197 -16.59742 1.000 58.26352 241 GLU B CA 1
ATOM 6153 C C . GLU B 1 199 ? 29.23517 -59.92092 -16.30350 1.000 52.41727 241 GLU B C 1
ATOM 6154 O O . GLU B 1 199 ? 29.26356 -58.98356 -15.49622 1.000 46.53761 241 GLU B O 1
ATOM 6166 N N . TRP B 1 200 ? 28.12053 -60.27078 -16.95897 1.000 51.54316 242 TRP B N 1
ATOM 6167 C CA . TRP B 1 200 ? 26.86568 -59.54237 -16.76984 1.000 49.09603 242 TRP B CA 1
ATOM 6168 C C . TRP B 1 200 ? 26.54565 -59.34030 -15.27762 1.000 49.39044 242 TRP B C 1
ATOM 6169 O O . TRP B 1 200 ? 26.26394 -58.21877 -14.83681 1.000 46.82278 242 TRP B O 1
ATOM 6190 N N . SER B 1 201 ? 26.55124 -60.43459 -14.49762 1.000 46.99223 243 SER B N 1
ATOM 6191 C CA . SER B 1 201 ? 26.24724 -60.35253 -13.06934 1.000 55.58199 243 SER B CA 1
ATOM 6192 C C . SER B 1 201 ? 27.15647 -59.35562 -12.36309 1.000 56.13008 243 SER B C 1
ATOM 6193 O O . SER B 1 201 ? 26.69137 -58.42374 -11.69012 1.000 53.21819 243 SER B O 1
ATOM 6201 N N . THR B 1 202 ? 28.46169 -59.53677 -12.49586 1.000 55.88405 244 THR B N 1
ATOM 6202 C CA . THR B 1 202 ? 29.33961 -58.65782 -11.75149 1.000 57.88326 244 THR B CA 1
ATOM 6203 C C . THR B 1 202 ? 29.17523 -57.23181 -12.24362 1.000 51.95715 244 THR B C 1
ATOM 6204 O O . THR B 1 202 ? 29.16350 -56.29227 -11.44353 1.000 49.39637 244 THR B O 1
ATOM 6215 N N . THR B 1 203 ? 28.91636 -57.06515 -13.53913 1.000 47.03869 245 THR B N 1
ATOM 6216 C CA . THR B 1 203 ? 28.61241 -55.74388 -14.06055 1.000 47.83611 245 THR B CA 1
ATOM 6217 C C . THR B 1 203 ? 27.43991 -55.09955 -13.32544 1.000 50.36637 245 THR B C 1
ATOM 6218 O O . THR B 1 203 ? 27.47711 -53.90813 -12.97099 1.000 49.07357 245 THR B O 1
ATOM 6229 N N . VAL B 1 204 ? 26.35847 -55.85048 -13.16327 1.000 50.11529 246 VAL B N 1
ATOM 6230 C CA . VAL B 1 204 ? 25.16105 -55.26547 -12.59064 1.000 52.33939 246 VAL B CA 1
ATOM 6231 C C . VAL B 1 204 ? 25.35712 -55.00666 -11.10220 1.000 55.13063 246 VAL B C 1
ATOM 6232 O O . VAL B 1 204 ? 24.75282 -54.08950 -10.54719 1.000 55.85041 246 VAL B O 1
ATOM 6245 N N . GLU B 1 205 ? 26.18341 -55.81274 -10.43484 1.000 53.60444 247 GLU B N 1
ATOM 6246 C CA . GLU B 1 205 ? 26.52619 -55.53624 -9.05003 1.000 55.52392 247 GLU B CA 1
ATOM 6247 C C . GLU B 1 205 ? 27.16915 -54.17670 -8.92624 1.000 57.04784 247 GLU B C 1
ATOM 6248 O O . GLU B 1 205 ? 26.95093 -53.45468 -7.93795 1.000 57.82070 247 GLU B O 1
ATOM 6260 N N . LYS B 1 206 ? 28.01443 -53.82567 -9.90786 1.000 51.95599 248 LYS B N 1
ATOM 6261 C CA . LYS B 1 206 ? 28.68796 -52.54133 -9.83248 1.000 54.41877 248 LYS B CA 1
ATOM 6262 C C . LYS B 1 206 ? 27.68399 -51.39980 -9.92218 1.000 57.12767 248 LYS B C 1
ATOM 6263 O O . LYS B 1 206 ? 27.82886 -50.39753 -9.21524 1.000 58.11507 248 LYS B O 1
ATOM 6282 N N . VAL B 1 207 ? 26.66995 -51.53754 -10.79235 1.000 57.52981 249 VAL B N 1
ATOM 6283 C CA . VAL B 1 207 ? 25.61976 -50.52787 -10.89742 1.000 59.52297 249 VAL B CA 1
ATOM 6284 C C . VAL B 1 207 ? 24.89771 -50.38638 -9.56601 1.000 62.38882 249 VAL B C 1
ATOM 6285 O O . VAL B 1 207 ? 24.61034 -49.27712 -9.08952 1.000 65.32576 249 VAL B O 1
ATOM 6298 N N . LYS B 1 208 ? 24.56038 -51.52033 -8.96204 1.000 60.94032 250 LYS B N 1
ATOM 6299 C CA . LYS B 1 208 ? 23.85965 -51.49216 -7.69681 1.000 65.00983 250 LYS B CA 1
ATOM 6300 C C . LYS B 1 208 ? 24.71171 -50.81371 -6.63321 1.000 64.88064 250 LYS B C 1
ATOM 6301 O O . LYS B 1 208 ? 24.21111 -50.02290 -5.83714 1.000 66.15143 250 LYS B O 1
ATOM 6320 N N . LEU B 1 209 ? 25.99489 -51.14477 -6.59287 1.000 65.42027 251 LEU B N 1
ATOM 6321 C CA . LEU B 1 209 ? 26.88510 -50.50692 -5.64763 1.000 69.43566 251 LEU B CA 1
ATOM 6322 C C . LEU B 1 209 ? 26.96470 -49.00737 -5.88771 1.000 71.81590 251 LEU B C 1
ATOM 6323 O O . LEU B 1 209 ? 27.15696 -48.24459 -4.93930 1.000 74.72320 251 LEU B O 1
ATOM 6339 N N . LYS B 1 210 ? 26.83146 -48.56402 -7.13458 1.000 69.07051 252 LYS B N 1
ATOM 6340 C CA . LYS B 1 210 ? 26.93574 -47.13597 -7.39765 1.000 72.22379 252 LYS B CA 1
ATOM 6341 C C . LYS B 1 210 ? 25.64568 -46.40253 -7.06585 1.000 74.56565 252 LYS B C 1
ATOM 6342 O O . LYS B 1 210 ? 25.70104 -45.22617 -6.67228 1.000 74.38319 252 LYS B O 1
ATOM 6361 N N . TYR B 1 211 ? 24.49668 -47.08101 -7.16504 1.000 75.41583 253 TYR B N 1
ATOM 6362 C CA . TYR B 1 211 ? 23.18376 -46.44949 -7.03436 1.000 76.91206 253 TYR B CA 1
ATOM 6363 C C . TYR B 1 211 ? 22.38503 -47.10251 -5.91146 1.000 76.60456 253 TYR B C 1
ATOM 6364 O O . TYR B 1 211 ? 21.29283 -47.63314 -6.13346 1.000 72.54836 253 TYR B O 1
ATOM 6382 N N . PRO B 1 212 ? 22.87737 -47.01963 -4.67030 1.000 79.08689 254 PRO B N 1
ATOM 6383 C CA . PRO B 1 212 ? 22.17741 -47.69536 -3.55960 1.000 82.12093 254 PRO B CA 1
ATOM 6384 C C . PRO B 1 212 ? 20.80949 -47.10273 -3.24388 1.000 87.89634 254 PRO B C 1
ATOM 6385 O O . PRO B 1 212 ? 19.97171 -47.79891 -2.65337 1.000 91.58752 254 PRO B O 1
ATOM 6396 N N . ASN B 1 213 ? 20.56322 -45.84443 -3.61526 1.000 85.63416 255 ASN B N 1
ATOM 6397 C CA . ASN B 1 213 ? 19.33392 -45.14610 -3.26203 1.000 94.68194 255 ASN B CA 1
ATOM 6398 C C . ASN B 1 213 ? 18.39266 -44.95146 -4.44478 1.000 97.71891 255 ASN B C 1
ATOM 6399 O O . ASN B 1 213 ? 17.39628 -44.23405 -4.31307 1.000 98.77191 255 ASN B O 1
ATOM 6410 N N . ALA B 1 214 ? 18.67508 -45.56820 -5.59270 1.000 97.76867 256 ALA B N 1
ATOM 6411 C CA . ALA B 1 214 ? 17.78096 -45.45655 -6.73995 1.000 92.74129 256 ALA B CA 1
ATOM 6412 C C . ALA B 1 214 ? 16.34815 -45.81027 -6.34612 1.000 86.14224 256 ALA B C 1
ATOM 6413 O O . ALA B 1 214 ? 16.11053 -46.70671 -5.53804 1.000 80.92194 256 ALA B O 1
ATOM 6420 N N . LYS B 1 215 ? 15.38625 -45.10598 -6.92970 0.500 85.50719 257 LYS B N 1
ATOM 6421 C CA . LYS B 1 215 ? 13.98377 -45.42423 -6.72390 0.500 83.82036 257 LYS B CA 1
ATOM 6422 C C . LYS B 1 215 ? 13.24204 -45.71840 -8.01864 0.500 82.76418 257 LYS B C 1
ATOM 6423 O O . LYS B 1 215 ? 12.18773 -46.36602 -7.97506 0.500 84.67944 257 LYS B O 1
ATOM 6442 N N . ILE B 1 216 ? 13.76298 -45.26642 -9.15710 1.000 84.66548 258 ILE B N 1
ATOM 6443 C CA . ILE B 1 216 ? 13.23919 -45.59819 -10.47387 1.000 83.14801 258 ILE B CA 1
ATOM 6444 C C . ILE B 1 216 ? 14.31463 -46.37869 -11.20907 1.000 80.48255 258 ILE B C 1
ATOM 6445 O O . ILE B 1 216 ? 15.45776 -45.91923 -11.31454 1.000 80.10476 258 ILE B O 1
ATOM 6461 N N . VAL B 1 217 ? 13.95408 -47.55547 -11.71128 1.000 81.28831 259 VAL B N 1
ATOM 6462 C CA . VAL B 1 217 ? 14.84340 -48.36473 -12.53477 1.000 79.21861 259 VAL B CA 1
ATOM 6463 C C . VAL B 1 217 ? 14.07973 -48.75734 -13.78523 1.000 79.70019 259 VAL B C 1
ATOM 6464 O O . VAL B 1 217 ? 13.16527 -49.59333 -13.72610 1.000 83.60152 259 VAL B O 1
ATOM 6477 N N . ILE B 1 218 ? 14.46918 -48.19372 -14.93357 1.000 72.85167 260 ILE B N 1
ATOM 6478 C CA . ILE B 1 218 ? 13.82565 -48.43349 -16.19902 1.000 74.31801 260 ILE B CA 1
ATOM 6479 C C . ILE B 1 218 ? 14.65830 -49.44441 -16.98344 1.000 70.70303 260 ILE B C 1
ATOM 6480 O O . ILE B 1 218 ? 15.81879 -49.12480 -17.34475 1.000 65.09243 260 ILE B O 1
ATOM 6496 N N . PRO B 1 219 ? 14.16018 -50.64650 -17.26507 1.000 72.59006 261 PRO B N 1
ATOM 6497 C CA . PRO B 1 219 ? 14.92267 -51.62680 -18.03748 1.000 70.40074 261 PRO B CA 1
ATOM 6498 C C . PRO B 1 219 ? 14.79491 -51.36057 -19.53062 1.000 71.30934 261 PRO B C 1
ATOM 6499 O O . PRO B 1 219 ? 13.98916 -50.54161 -19.98357 1.000 75.30453 261 PRO B O 1
ATOM 6510 N N . GLY B 1 220 ? 15.57724 -52.11277 -20.30376 1.000 66.77973 262 GLY B N 1
ATOM 6511 C CA . GLY B 1 220 ? 15.53139 -51.95429 -21.74444 1.000 67.31039 262 GLY B CA 1
ATOM 6512 C C . GLY B 1 220 ? 14.15327 -52.25034 -22.30520 1.000 73.51900 262 GLY B C 1
ATOM 6513 O O . GLY B 1 220 ? 13.58435 -51.43541 -23.03464 1.000 74.96830 262 GLY B O 1
ATOM 6517 N N . HIS B 1 221 ? 13.59016 -53.41913 -21.92067 1.000 77.25966 263 HIS B N 1
ATOM 6518 C CA . HIS B 1 221 ? 12.32294 -54.01693 -22.34028 1.000 83.73588 263 HIS B CA 1
ATOM 6519 C C . HIS B 1 221 ? 11.60183 -54.44920 -21.06123 1.000 81.22055 263 HIS B C 1
ATOM 6520 O O . HIS B 1 221 ? 12.23250 -54.88493 -20.08605 1.000 72.41683 263 HIS B O 1
ATOM 6534 N N . GLY B 1 222 ? 10.27669 -54.31578 -21.05830 1.000 88.22452 264 GLY B N 1
ATOM 6535 C CA . GLY B 1 222 ? 9.48528 -54.60293 -19.88329 1.000 90.43772 264 GLY B CA 1
ATOM 6536 C C . GLY B 1 222 ? 9.15557 -53.35116 -19.09522 1.000 87.60137 264 GLY B C 1
ATOM 6537 O O . GLY B 1 222 ? 9.27596 -52.22131 -19.57472 1.000 80.55836 264 GLY B O 1
ATOM 6541 N N . LYS B 1 223 ? 8.76005 -53.55885 -17.84576 1.000 82.85776 265 LYS B N 1
ATOM 6542 C CA . LYS B 1 223 ? 8.31985 -52.45230 -17.01429 1.000 85.60751 265 LYS B CA 1
ATOM 6543 C C . LYS B 1 223 ? 9.26747 -52.15338 -15.85838 1.000 85.92909 265 LYS B C 1
ATOM 6544 O O . LYS B 1 223 ? 9.99928 -53.01849 -15.36892 1.000 86.60869 265 LYS B O 1
ATOM 6563 N N . TRP B 1 224 ? 9.20509 -50.91093 -15.41491 1.000 81.82679 277 TRP B N 1
ATOM 6564 C CA . TRP B 1 224 ? 10.22378 -50.31327 -14.57381 1.000 79.66613 277 TRP B CA 1
ATOM 6565 C C . TRP B 1 224 ? 9.90456 -50.51730 -13.10265 1.000 83.52876 277 TRP B C 1
ATOM 6566 O O . TRP B 1 224 ? 8.75703 -50.74273 -12.70433 1.000 87.06640 277 TRP B O 1
ATOM 6587 N N . GLY B 1 225 ? 10.93513 -50.38099 -12.28166 1.000 84.13516 278 GLY B N 1
ATOM 6588 C CA . GLY B 1 225 ? 10.72255 -50.50008 -10.85630 1.000 82.96875 278 GLY B CA 1
ATOM 6589 C C . GLY B 1 225 ? 11.86796 -49.94205 -10.04817 1.000 80.46856 278 GLY B C 1
ATOM 6590 O O . GLY B 1 225 ? 12.39581 -48.87664 -10.37871 1.000 82.00407 278 GLY B O 1
ATOM 6594 N N . GLY B 1 226 ? 12.24978 -50.66135 -8.98203 1.000 80.04336 279 GLY B N 1
ATOM 6595 C CA . GLY B 1 226 ? 13.28592 -50.25027 -8.06367 1.000 79.37619 279 GLY B CA 1
ATOM 6596 C C . GLY B 1 226 ? 14.55407 -51.06474 -8.19925 1.000 75.47872 279 GLY B C 1
ATOM 6597 O O . GLY B 1 226 ? 14.76758 -51.78618 -9.19570 1.000 73.13270 279 GLY B O 1
ATOM 6601 N N . ILE B 1 227 ? 15.41960 -50.97144 -7.18809 1.000 71.35724 280 ILE B N 1
ATOM 6602 C CA . ILE B 1 227 ? 16.67715 -51.70304 -7.22151 1.000 72.32347 280 ILE B CA 1
ATOM 6603 C C . ILE B 1 227 ? 16.43412 -53.20144 -7.32641 1.000 71.07594 280 ILE B C 1
ATOM 6604 O O . ILE B 1 227 ? 17.35860 -53.95429 -7.69613 1.000 65.73783 280 ILE B O 1
ATOM 6620 N N . GLU B 1 228 ? 15.18673 -53.63214 -7.07506 1.000 78.66990 281 GLU B N 1
ATOM 6621 C CA . GLU B 1 228 ? 14.78607 -55.02143 -7.25952 1.000 80.02222 281 GLU B CA 1
ATOM 6622 C C . GLU B 1 228 ? 15.19600 -55.55723 -8.62767 1.000 71.43312 281 GLU B C 1
ATOM 6623 O O . GLU B 1 228 ? 15.63596 -56.70727 -8.74808 1.000 64.47926 281 GLU B O 1
ATOM 6635 N N . LEU B 1 229 ? 15.05462 -54.74119 -9.67741 1.000 72.69534 282 LEU B N 1
ATOM 6636 C CA . LEU B 1 229 ? 15.43715 -55.18810 -11.01365 1.000 67.46410 282 LEU B CA 1
ATOM 6637 C C . LEU B 1 229 ? 16.92223 -55.50027 -11.08320 1.000 63.39112 282 LEU B C 1
ATOM 6638 O O . LEU B 1 229 ? 17.32052 -56.47889 -11.73254 1.000 60.83611 282 LEU B O 1
ATOM 6654 N N . PHE B 1 230 ? 17.76101 -54.67777 -10.43471 1.000 63.63362 283 PHE B N 1
ATOM 6655 C CA . PHE B 1 230 ? 19.18741 -54.99765 -10.34229 1.000 62.54208 283 PHE B CA 1
ATOM 6656 C C . PHE B 1 230 ? 19.37435 -56.37730 -9.72338 1.000 62.71095 283 PHE B C 1
ATOM 6657 O O . PHE B 1 230 ? 20.08115 -57.24265 -10.26346 1.000 60.58106 283 PHE B O 1
ATOM 6674 N N . ASP B 1 231 ? 18.76940 -56.56444 -8.54494 1.000 61.76808 284 ASP B N 1
ATOM 6675 C CA . ASP B 1 231 ? 18.77903 -57.84413 -7.84938 1.000 65.78392 284 ASP B CA 1
ATOM 6676 C C . ASP B 1 231 ? 18.35386 -58.97249 -8.76418 1.000 62.28499 284 ASP B C 1
ATOM 6677 O O . ASP B 1 231 ? 19.04481 -59.98750 -8.86848 1.000 61.59114 284 ASP B O 1
ATOM 6686 N N . TYR B 1 232 ? 17.21479 -58.82368 -9.43789 1.000 66.06065 285 TYR B N 1
ATOM 6687 C CA . TYR B 1 232 ? 16.78235 -59.87895 -10.34695 1.000 66.13481 285 TYR B CA 1
ATOM 6688 C C . TYR B 1 232 ? 17.81762 -60.08658 -11.45201 1.000 58.25982 285 TYR B C 1
ATOM 6689 O O . TYR B 1 232 ? 18.17254 -61.21946 -11.79199 1.000 56.06832 285 TYR B O 1
ATOM 6707 N N . THR B 1 233 ? 18.31921 -59.00337 -12.03715 1.000 53.67255 286 THR B N 1
ATOM 6708 C CA . THR B 1 233 ? 19.19381 -59.21097 -13.16837 1.000 50.66392 286 THR B CA 1
ATOM 6709 C C . THR B 1 233 ? 20.44831 -59.91069 -12.70499 1.000 51.56109 286 THR B C 1
ATOM 6710 O O . THR B 1 233 ? 20.93672 -60.81775 -13.38483 1.000 52.57438 286 THR B O 1
ATOM 6721 N N . ILE B 1 234 ? 20.96039 -59.53486 -11.51458 1.000 56.96354 287 ILE B N 1
ATOM 6722 C CA . ILE B 1 234 ? 22.17866 -60.15330 -10.97065 1.000 57.20157 287 ILE B CA 1
ATOM 6723 C C . ILE B 1 234 ? 21.96368 -61.65155 -10.74900 1.000 60.06536 287 ILE B C 1
ATOM 6724 O O . ILE B 1 234 ? 22.80243 -62.47119 -11.13220 1.000 59.41648 287 ILE B O 1
ATOM 6740 N N . LYS B 1 235 ? 20.82737 -62.03720 -10.13501 0.750 58.19682 288 LYS B N 1
ATOM 6741 C CA . LYS B 1 235 ? 20.58180 -63.45911 -9.89689 0.750 61.30664 288 LYS B CA 1
ATOM 6742 C C . LYS B 1 235 ? 20.37929 -64.24039 -11.19711 0.750 57.96333 288 LYS B C 1
ATOM 6743 O O . LYS B 1 235 ? 20.87527 -65.37008 -11.33445 0.750 55.00814 288 LYS B O 1
ATOM 6762 N N . LEU B 1 236 ? 19.74530 -63.64483 -12.20694 1.000 60.10066 289 LEU B N 1
ATOM 6763 C CA . LEU B 1 236 ? 19.47457 -64.41349 -13.41986 1.000 62.10311 289 LEU B CA 1
ATOM 6764 C C . LEU B 1 236 ? 20.76574 -64.87802 -14.11610 1.000 61.07620 289 LEU B C 1
ATOM 6765 O O . LEU B 1 236 ? 20.85714 -66.03242 -14.56674 1.000 61.61347 289 LEU B O 1
ATOM 6781 N N . PHE B 1 237 ? 21.79579 -64.03247 -14.15746 1.000 57.03910 290 PHE B N 1
ATOM 6782 C CA . PHE B 1 237 ? 23.04987 -64.36766 -14.83777 1.000 56.97720 290 PHE B CA 1
ATOM 6783 C C . PHE B 1 237 ? 24.14892 -64.80461 -13.88407 1.000 62.31075 290 PHE B C 1
ATOM 6784 O O . PHE B 1 237 ? 25.31301 -64.89656 -14.29091 1.000 66.58603 290 PHE B O 1
ATOM 6801 N N . GLU B 1 238 ? 23.79259 -65.04694 -12.62023 1.000 65.38789 291 GLU B N 1
ATOM 6802 C CA . GLU B 1 238 ? 24.67550 -65.54036 -11.54825 1.000 78.76351 291 GLU B CA 1
ATOM 6803 C C . GLU B 1 238 ? 25.10392 -66.96217 -11.90437 1.000 88.52146 291 GLU B C 1
ATOM 6804 O O . GLU B 1 238 ? 24.29940 -67.76727 -12.37584 1.000 93.96210 291 GLU B O 1
#

Nearest PDB structures (foldseek):
  6t5l-assembly1_A  TM=1.004E+00  e=1.707E-50  Myroides odoratimimus
  6t5l-assembly2_B  TM=9.966E-01  e=6.853E-40  Myroides odoratimimus
  9c3d-assembly1_A  TM=9.677E-01  e=2.780E-32  Dyadobacter fermentans DSM 18053
  6v3q-assembly1_B  TM=8.949E-01  e=2.112E-23  Pseudomonas aeruginosa
  6v54-assembly1_A  TM=9.025E-01  e=1.240E-22  Hirschia baltica ATCC 49814

Solvent-accessible surface area: 18704 Å² total; per-residue (Å²): 182,44,117,108,50,60,117,46,146,24,0,30,0,18,56,18,29,113,40,0,9,2,2,28,1,41,44,98,64,19,71,58,65,120,81,39,4,5,0,0,0,0,26,10,103,77,64,0,0,0,0,2,1,1,8,46,60,121,3,0,70,36,0,6,66,7,0,72,93,84,27,146,10,98,14,43,0,0,0,1,1,1,18,32,75,16,0,7,26,0,26,69,29,0,15,105,75,125,11,56,2,24,0,3,106,60,1,52,100,28,4,103,100,90,59,83,134,29,97,54,121,33,120,69,12,89,85,70,22,73,22,92,0,38,98,69,100,0,66,1,36,55,20,14,42,0,12,0,82,1,4,2,1,0,44,0,53,93,26,52,0,0,0,1,1,4,1,1,20,48,77,117,24,84,40,30,55,0,11,50,7,30,13,127,76,0,10,51,2,0,78,105,0,83,148,114,12,87,110,6,146,15,0,0,0,2,63,28,145,60,14,14,65,86,2,0,55,23,0,17,118,34,9,154,160,55,137,103,60,157,81,28,34,12,25,86,40,16,117,42,0,35,7,4,25,2,74,122,125,48,2,4,1,0,19,0,30,20,113,108,86,7,0,3,0,1,1,11,11,46,64,172,0,60,129,38,29,87,121,69,82,123,27,41,0,0,1,1,0,0,23,33,98,17,0,8,20,3,10,83,48,16,12,136,85,153,29,66,2,22,0,3,75,57,0,49,89,29,6,99,88,94,66,91,121,32,98,52,118,39,84,18,0,52,40,65,4,63,19,72,0,27,131,111,84,1,69,1,19,19,1,2,49,0,17,0,53,0,2,2,1,0,42,3,44,111,34,44,0,0,0,1,1,10,1,1,27,40,60,122,25,91,97,45,136,71,56,42,23,18,102,157,44,0,12,53,0,0,39,4,0,80,48,46,10,87,99,5,155,13,0,0,0,1,63,31,98,96,17,9,55,93,5,0,63,40,0,27,142,41,18,171

Sequence (432 aa):
DSLIVYQTENLIINKLSNHIYEHISFLNTDDFGKVACNGMLVLNENKVVVFDTPTDDKSSLELINFVTNTLKSEIIGLIPTHFHDDCIGGITEFENHNIQTYVSKETIELLKDNGQEFSNPTKDFDNSLTLDIGNKKVYAEYFGEGHTKDNNVVVGYFPEDNAVFGGCLIKEIDASKGYLGDANIKEWSTTVEKVKLKYPNAKIVIPGHGKWGGIELFDYTIKLFEIVYQTENLIINKLSNHIYEHISFLVACNGMLVLNENKVVVFDTPTDDKSSNFVTNTLEIIGLIPTHFHDDCIGGITEFENHNIQTYVSKETIELLKDNGQEFSNPTKDFDNSLTLDIGNKKVYAEYFGEGHTKDNNVVGYFPEDNAVFGGCLIKEIDASKGYLGDANIKEWSTTVEKVKLKYPNAKIVIPGHGKWGGIELFDYTIKLFE

Foldseek 3Di:
DWDFPDDDQAWTWIHDDPFKIKIWGWDDPDPDDTAIWIWIWGDDPQEIEIEAQAQAQVHNVVVQCCSCPPVVHYYQEYEQQAQDRRGCRNVVNCVVVVRAYEYEPVRQVVCVVVVDHRPDDHHYDHAKDWDDRDPFIKMKGFQAFFLAGRGIKIDGVVQLAIECEALWDDPPDASPDPPRGDLVCSLVSLVRVCVVRVPRAWYHYGHDDIGGCVSSVRSNVNSD/DWPDDPQKTWADDFPFKIWIWGDCQTFIKIWGADPLEIEIFADHQAQVSDCCCNVVPHYAEYEHQAQDSRRCNRVVNCVVPVHAYEYEVVRQVVVVVVVRHHPDDHHYDHAKDWDARVPRIKIKGQQAFFLARRGIKIADPVQLAIERAQLFDPQDDAPPDPPRGDLVCSLVSLVVVCVVRVPRAWYHYGHDGIGGCSRSVRSNVNSD

Radius of gyration: 23.66 Å; Cα contacts (8 Å, |Δi|>4): 1129; chains: 2; bounding box: 73×40×50 Å

CATH classification: 3.60.15.10

B-factor: mean 74.66, std 27.65, range [31.5, 207.23]